Protein AF-A0A0V0XSE5-F1 (afdb_monomer)

InterPro domains:
  IPR000742 EGF-like domain [SM00181] (33-83)
  IPR000742 EGF-like domain [SM00181] (84-121)
  IPR000742 EGF-like domain [SM00181] (151-191)
  IPR000742 EGF-like domain [SM00181] (196-227)
  IPR000742 EGF-like domain [SM00181] (255-303)
  IPR000742 EGF-like domain [SM00181] (304-335)
  IPR006212 Furin-like repeat [SM00261] (26-75)
  IPR006212 Furin-like repeat [SM00261] (79-130)
  IPR006212 Furin-like repeat [SM00261] (138-183)
  IPR006212 Furin-like repeat [SM00261] (187-246)
  IPR006212 Furin-like repeat [SM00261] (250-295)
  IPR006212 Furin-like repeat [SM00261] (299-344)
  IPR006212 Furin-like repeat [cd00064] (144-191)
  IPR006212 Furin-like repeat [cd00064] (304-352)
  IPR009030 Growth factor receptor cysteine-rich domain superfamily [SSF57184] (23-153)
  IPR009030 Growth factor receptor cysteine-rich domain superfamily [SSF57184] (195-354)
  IPR043601 R-spondin, Fu-CRD domain [PF15913] (87-190)

Nearest PDB structures (foldseek):
  4c8v-assembly6_F  TM=4.897E-01  e=2.719E-05  Xenopus tropicalis
  4c8v-assembly3_C  TM=4.690E-01  e=4.011E-05  Xenopus tropicalis
  4bso-assembly1_A  TM=5.603E-01  e=4.140E-04  Homo sapiens
  8wvu-assembly1_B  TM=4.942E-01  e=1.523E-04  Homo sapiens
  4cdk-assembly4_F  TM=4.718E-01  e=1.065E-03  Homo sapiens

Organism: Trichinella pseudospiralis (NCBI:txid6337)

pLDDT: mean 71.11, std 20.76, range [23.09, 94.5]

Structure (mmCIF, N/CA/C/O backbone):
data_AF-A0A0V0XSE5-F1
#
_entry.id   AF-A0A0V0XSE5-F1
#
loop_
_atom_site.group_PDB
_atom_site.id
_atom_site.type_symbol
_atom_site.label_atom_id
_atom_site.label_alt_id
_atom_site.label_comp_id
_atom_site.label_asym_id
_atom_site.label_entity_id
_atom_site.label_seq_id
_atom_site.pdbx_PDB_ins_code
_atom_site.Cartn_x
_atom_site.Cartn_y
_atom_site.Cartn_z
_atom_site.occupancy
_atom_site.B_iso_or_equiv
_atom_site.auth_seq_id
_atom_site.auth_comp_id
_atom_site.auth_asym_id
_atom_site.auth_atom_id
_atom_site.pdbx_PDB_model_num
ATOM 1 N N . MET A 1 1 ? 40.663 -20.513 -85.689 1.00 29.52 1 MET A N 1
ATOM 2 C CA . MET A 1 1 ? 40.205 -19.469 -86.631 1.00 29.52 1 MET A CA 1
ATOM 3 C C . MET A 1 1 ? 39.890 -18.229 -85.805 1.00 29.52 1 MET A C 1
ATOM 5 O O . MET A 1 1 ? 39.192 -18.364 -84.809 1.00 29.52 1 MET A O 1
ATOM 9 N N . CYS A 1 2 ? 40.510 -17.092 -86.126 1.00 34.81 2 CYS A N 1
ATOM 10 C CA . CYS A 1 2 ? 40.341 -15.801 -85.442 1.00 34.81 2 CYS A CA 1
ATOM 11 C C . CYS A 1 2 ? 38.928 -15.217 -85.621 1.00 34.81 2 CYS A C 1
ATOM 13 O O . CYS A 1 2 ? 38.320 -15.501 -86.648 1.00 34.81 2 CYS A O 1
ATOM 15 N N . SER A 1 3 ? 38.471 -14.354 -84.697 1.00 31.50 3 SER A N 1
ATOM 16 C CA . SER A 1 3 ? 38.235 -12.903 -84.943 1.00 31.50 3 SER A CA 1
ATOM 17 C C . SER A 1 3 ? 37.685 -12.209 -83.670 1.00 31.50 3 SER A C 1
ATOM 19 O O . SER A 1 3 ? 36.706 -12.690 -83.113 1.00 31.50 3 SER A O 1
ATOM 21 N N . THR A 1 4 ? 38.436 -11.282 -83.044 1.00 39.38 4 THR A N 1
ATOM 22 C CA . THR A 1 4 ? 38.212 -9.801 -82.996 1.00 39.38 4 THR A CA 1
ATOM 23 C C . THR A 1 4 ? 36.905 -9.409 -82.277 1.00 39.38 4 THR A C 1
ATOM 25 O O . THR A 1 4 ? 35.835 -9.683 -82.795 1.00 39.38 4 THR A O 1
ATOM 28 N N . ASP A 1 5 ? 36.903 -8.869 -81.051 1.00 36.88 5 ASP A N 1
ATOM 29 C CA . ASP A 1 5 ? 37.313 -7.487 -80.750 1.00 36.88 5 ASP A CA 1
ATOM 30 C C . ASP A 1 5 ? 37.768 -7.247 -79.294 1.00 36.88 5 ASP A C 1
ATOM 32 O O . ASP A 1 5 ? 37.403 -7.942 -78.349 1.00 36.88 5 ASP A O 1
ATOM 36 N N . TRP A 1 6 ? 38.620 -6.235 -79.155 1.00 35.34 6 TRP A N 1
ATOM 37 C CA . TRP A 1 6 ? 39.528 -5.932 -78.053 1.00 35.34 6 TRP A CA 1
ATOM 38 C C . TRP A 1 6 ? 38.896 -5.094 -76.932 1.00 35.34 6 TRP A C 1
ATOM 40 O O . TRP A 1 6 ? 38.394 -4.018 -77.231 1.00 35.34 6 TRP A O 1
ATOM 50 N N . ILE A 1 7 ? 39.099 -5.467 -75.655 1.00 34.78 7 ILE A N 1
ATOM 51 C CA . ILE A 1 7 ? 39.544 -4.532 -74.595 1.00 34.78 7 ILE A CA 1
ATOM 52 C C . ILE A 1 7 ? 40.553 -5.263 -73.693 1.00 34.78 7 ILE A C 1
ATOM 54 O O . ILE A 1 7 ? 40.306 -6.357 -73.192 1.00 34.78 7 ILE A O 1
ATOM 58 N N . CYS A 1 8 ? 41.723 -4.647 -73.548 1.00 33.91 8 CYS A N 1
ATOM 59 C CA . CYS A 1 8 ? 42.940 -5.176 -72.949 1.00 33.91 8 CYS A CA 1
ATOM 60 C C . CYS A 1 8 ? 42.807 -5.615 -71.481 1.00 33.91 8 CYS A C 1
ATOM 62 O O . CYS A 1 8 ? 42.326 -4.873 -70.626 1.00 33.91 8 CYS A O 1
ATOM 64 N N . VAL A 1 9 ? 43.384 -6.781 -71.180 1.00 33.94 9 VAL A N 1
ATOM 65 C CA . VAL A 1 9 ? 43.770 -7.203 -69.830 1.00 33.94 9 VAL A CA 1
ATOM 66 C C . VAL A 1 9 ? 44.981 -6.374 -69.399 1.00 33.94 9 VAL A C 1
ATOM 68 O O . VAL A 1 9 ? 46.093 -6.595 -69.876 1.00 33.94 9 VAL A O 1
ATOM 71 N N . ALA A 1 10 ? 44.784 -5.429 -68.480 1.00 34.72 10 ALA A N 1
ATOM 72 C CA . ALA A 1 10 ? 45.885 -4.902 -67.686 1.00 34.72 10 ALA A CA 1
ATOM 73 C C . ALA A 1 10 ? 46.157 -5.887 -66.542 1.00 34.72 10 ALA A C 1
ATOM 75 O O . ALA A 1 10 ? 45.420 -5.946 -65.558 1.00 34.72 10 ALA A O 1
ATOM 76 N N . VAL A 1 11 ? 47.224 -6.675 -66.692 1.00 43.94 11 VAL A N 1
ATOM 77 C CA . VAL A 1 11 ? 47.851 -7.432 -65.603 1.00 43.94 11 VAL A CA 1
ATOM 78 C C . VAL A 1 11 ? 48.453 -6.413 -64.629 1.00 43.94 11 VAL A C 1
ATOM 80 O O . VAL A 1 11 ? 49.605 -6.007 -64.749 1.00 43.94 11 VAL A O 1
ATOM 83 N N . GLY A 1 12 ? 47.624 -5.937 -63.702 1.00 34.81 12 GLY A N 1
ATOM 84 C CA . GLY A 1 12 ? 48.010 -5.075 -62.594 1.00 34.81 12 GLY A CA 1
ATOM 85 C C . GLY A 1 12 ? 48.327 -5.921 -61.370 1.00 34.81 12 GLY A C 1
ATOM 86 O O . GLY A 1 12 ? 47.458 -6.595 -60.830 1.00 34.81 12 GLY A O 1
ATOM 87 N N . GLN A 1 13 ? 49.594 -5.903 -60.978 1.00 31.00 13 GLN A N 1
ATOM 88 C CA . GLN A 1 13 ? 50.188 -6.591 -59.837 1.00 31.00 13 GLN A CA 1
ATOM 89 C C . GLN A 1 13 ? 49.296 -6.616 -58.584 1.00 31.00 13 GLN A C 1
ATOM 91 O O . GLN A 1 13 ? 48.779 -5.585 -58.155 1.00 31.00 13 GLN A O 1
ATOM 96 N N . ILE A 1 14 ? 49.235 -7.780 -57.927 1.00 42.22 14 ILE A N 1
ATOM 97 C CA . ILE A 1 14 ? 48.841 -7.901 -56.518 1.00 42.22 14 ILE A CA 1
ATOM 98 C C . ILE A 1 14 ? 49.920 -7.185 -55.695 1.00 42.22 14 ILE A C 1
ATOM 100 O O . ILE A 1 14 ? 50.871 -7.787 -55.198 1.00 42.22 14 ILE A O 1
ATOM 104 N N . GLN A 1 15 ? 49.805 -5.865 -55.590 1.00 34.44 15 GLN A N 1
ATOM 105 C CA . GLN A 1 15 ? 50.532 -5.098 -54.598 1.00 34.44 15 GLN A CA 1
ATOM 106 C C . GLN A 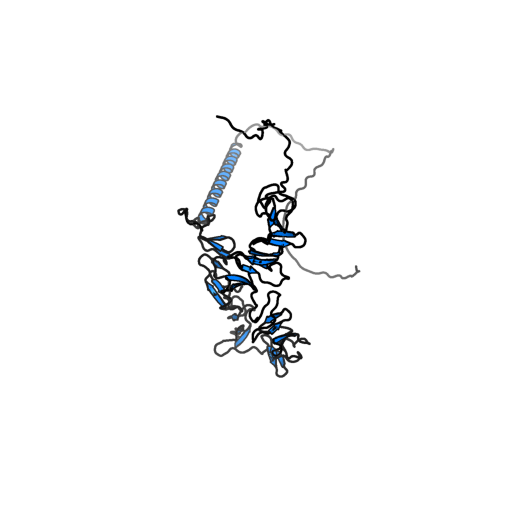1 15 ? 49.893 -5.425 -53.249 1.00 34.44 15 GLN A C 1
ATOM 108 O O . GLN A 1 15 ? 48.825 -4.922 -52.902 1.00 34.44 15 GLN A O 1
ATOM 113 N N . LYS A 1 16 ? 50.565 -6.288 -52.477 1.00 44.09 16 LYS A N 1
ATOM 114 C CA . LYS A 1 16 ? 50.456 -6.307 -51.016 1.00 44.09 16 LYS A CA 1
ATOM 115 C C . LYS A 1 16 ? 50.874 -4.927 -50.506 1.00 44.09 16 LYS A C 1
ATOM 117 O O . LYS A 1 16 ? 52.005 -4.730 -50.078 1.00 44.09 16 LYS A O 1
ATOM 122 N N . THR A 1 17 ? 49.968 -3.959 -50.546 1.00 33.06 17 THR A N 1
ATOM 123 C CA . THR A 1 17 ? 50.097 -2.776 -49.710 1.00 33.06 17 THR A CA 1
ATOM 124 C C . THR A 1 17 ? 49.552 -3.149 -48.344 1.00 33.06 17 THR A C 1
ATOM 126 O O . THR A 1 17 ? 48.351 -3.073 -48.095 1.00 33.06 17 THR A O 1
ATOM 129 N N . THR A 1 18 ? 50.446 -3.545 -47.441 1.00 45.34 18 THR A N 1
ATOM 130 C CA . THR A 1 18 ? 50.276 -3.288 -46.008 1.00 45.34 18 THR A CA 1
ATOM 131 C C . THR A 1 18 ? 50.223 -1.772 -45.823 1.00 45.34 18 THR A C 1
ATOM 133 O O . THR A 1 18 ? 51.219 -1.121 -45.524 1.00 45.34 18 THR A O 1
ATOM 136 N N . LYS A 1 19 ? 49.057 -1.197 -46.112 1.00 40.62 19 LYS A N 1
ATOM 137 C CA . LYS A 1 19 ? 48.684 0.175 -45.792 1.00 40.62 19 LYS A CA 1
ATOM 138 C C . LYS A 1 19 ? 47.730 0.041 -44.616 1.00 40.62 19 LYS A C 1
ATOM 140 O O . LYS A 1 19 ? 46.772 -0.719 -44.722 1.00 40.62 19 LYS A O 1
ATOM 145 N N . ASN A 1 20 ? 48.010 0.714 -43.503 1.00 43.41 20 ASN A N 1
ATOM 146 C CA . ASN A 1 20 ? 47.076 0.801 -42.382 1.00 43.41 20 ASN A CA 1
ATOM 147 C C . ASN A 1 20 ? 45.699 1.204 -42.932 1.00 43.41 20 ASN A C 1
ATOM 149 O O . ASN A 1 20 ? 45.529 2.331 -43.398 1.00 43.41 20 ASN A O 1
ATOM 153 N N . PHE A 1 21 ? 44.758 0.257 -42.951 1.00 42.53 21 PHE A N 1
ATOM 154 C CA . PHE A 1 21 ? 43.377 0.487 -43.354 1.00 42.53 21 PHE A CA 1
ATOM 155 C C . PHE A 1 21 ? 42.722 1.307 -42.242 1.00 42.53 21 PHE A C 1
ATOM 157 O O . PHE A 1 21 ? 42.177 0.763 -41.289 1.00 42.53 21 PHE A O 1
ATOM 164 N N . GLY A 1 22 ? 42.838 2.630 -42.338 1.00 49.12 22 GLY A N 1
ATOM 165 C CA . GLY A 1 22 ? 41.864 3.514 -41.717 1.00 49.12 22 GLY A CA 1
ATOM 166 C C . GLY A 1 22 ? 40.514 3.284 -42.395 1.00 49.12 22 GLY A C 1
ATOM 167 O O . GLY A 1 22 ? 40.451 3.248 -43.624 1.00 49.12 22 GLY A O 1
ATOM 168 N N . ASP A 1 23 ? 39.482 3.069 -41.585 1.00 64.88 23 ASP A N 1
ATOM 169 C CA . ASP A 1 23 ? 38.075 2.833 -41.930 1.00 64.88 23 ASP A CA 1
ATOM 170 C C . ASP A 1 23 ? 37.631 3.423 -43.284 1.00 64.88 23 ASP A C 1
ATOM 172 O O . ASP A 1 23 ? 37.354 4.618 -43.406 1.00 64.88 23 ASP A O 1
ATOM 176 N N . VAL A 1 24 ? 37.520 2.584 -44.318 1.00 81.38 24 VAL A N 1
ATOM 177 C CA . VAL A 1 24 ? 36.996 3.011 -45.625 1.00 81.38 24 VAL A CA 1
ATOM 178 C C . VAL A 1 24 ? 35.482 3.210 -45.520 1.00 81.38 24 VAL A C 1
ATOM 180 O O . VAL A 1 24 ? 34.753 2.285 -45.168 1.00 81.38 24 VAL A O 1
ATOM 183 N N . ILE A 1 25 ? 35.004 4.412 -45.852 1.00 86.06 25 ILE A N 1
ATOM 184 C CA . ILE A 1 25 ? 33.573 4.744 -45.897 1.00 86.06 25 ILE A CA 1
ATOM 185 C C . ILE A 1 25 ? 33.035 4.484 -47.309 1.00 86.06 25 ILE A C 1
ATOM 187 O O . ILE A 1 25 ? 33.475 5.103 -48.280 1.00 86.06 25 ILE A O 1
ATOM 191 N N . LEU A 1 26 ? 32.053 3.593 -47.412 1.00 86.69 26 LEU A N 1
ATOM 192 C CA . LEU A 1 26 ? 31.303 3.292 -48.629 1.00 86.69 26 LEU A CA 1
ATOM 193 C C . LEU A 1 26 ? 30.172 4.314 -48.804 1.00 86.69 26 LEU A C 1
ATOM 195 O O . LEU A 1 26 ? 29.504 4.678 -47.837 1.00 86.69 26 LEU A O 1
ATOM 199 N N . LYS A 1 27 ? 29.939 4.768 -50.041 1.00 83.62 27 LYS A N 1
ATOM 200 C CA . LYS A 1 27 ? 28.843 5.699 -50.382 1.00 83.62 27 LYS A CA 1
ATOM 201 C C . LYS A 1 27 ? 27.648 5.029 -51.069 1.00 83.62 27 LYS A C 1
ATOM 203 O O . LYS A 1 27 ? 26.575 5.617 -51.111 1.00 83.62 27 LYS A O 1
ATOM 208 N N . GLU A 1 28 ? 27.822 3.815 -51.582 1.00 80.88 28 GLU A N 1
ATOM 209 C CA . GLU A 1 28 ? 26.801 3.045 -52.301 1.00 80.88 28 GLU A CA 1
ATOM 210 C C . GLU A 1 28 ? 26.541 1.707 -51.596 1.00 80.88 28 GLU A C 1
ATOM 212 O O . GLU A 1 28 ? 27.380 1.231 -50.830 1.00 80.88 28 GLU A O 1
ATOM 217 N N . ASN A 1 29 ? 25.382 1.092 -51.858 1.00 88.75 29 ASN A N 1
ATOM 218 C CA . ASN A 1 29 ? 24.949 -0.176 -51.249 1.00 88.75 29 ASN A CA 1
ATOM 219 C C . ASN A 1 29 ? 24.861 -0.149 -49.710 1.00 88.75 29 ASN A C 1
ATOM 221 O O . ASN A 1 29 ? 25.020 -1.178 -49.051 1.00 88.75 29 ASN A O 1
ATOM 225 N N . CYS A 1 30 ? 24.594 1.019 -49.126 1.00 91.50 30 CYS A N 1
ATOM 226 C CA . CYS A 1 30 ? 24.337 1.166 -47.696 1.00 91.50 30 CYS A CA 1
ATOM 227 C C . CYS A 1 30 ? 22.889 0.816 -47.335 1.00 91.50 30 CYS A C 1
ATOM 229 O O . CYS A 1 30 ? 21.996 0.846 -48.182 1.00 91.50 30 CYS A O 1
ATOM 231 N N . HIS A 1 31 ? 22.650 0.503 -46.060 1.00 93.44 31 HIS A N 1
ATOM 232 C CA . HIS A 1 31 ? 21.293 0.307 -45.555 1.00 93.44 31 HIS A CA 1
ATOM 233 C C . HIS A 1 31 ? 20.460 1.599 -45.727 1.00 93.44 31 HIS A C 1
ATOM 235 O O . HIS A 1 31 ? 21.013 2.684 -45.535 1.00 93.44 31 HIS A O 1
ATOM 241 N N . PRO A 1 32 ? 19.144 1.531 -46.021 1.00 93.25 32 PRO A N 1
ATOM 242 C CA . PRO A 1 32 ? 18.301 2.718 -46.261 1.00 93.25 32 PRO A CA 1
ATOM 243 C C . PRO A 1 32 ? 18.227 3.726 -45.102 1.00 93.25 32 PRO A C 1
ATOM 245 O O . PRO A 1 32 ? 17.870 4.889 -45.300 1.00 93.25 32 PRO A O 1
ATOM 248 N N . GLU A 1 33 ? 18.552 3.265 -43.894 1.00 94.00 33 GLU A N 1
ATOM 249 C CA . GLU A 1 33 ? 18.616 4.079 -42.674 1.00 94.00 33 GLU A CA 1
ATOM 250 C C . GLU A 1 33 ? 19.981 4.754 -42.452 1.00 94.00 33 GLU A C 1
ATOM 252 O O . GLU A 1 33 ? 20.121 5.510 -41.493 1.00 94.00 33 GLU A O 1
ATOM 257 N N . CYS A 1 34 ? 20.982 4.500 -43.301 1.00 93.44 34 CYS A N 1
ATOM 258 C CA . CYS A 1 34 ? 22.274 5.182 -43.247 1.00 93.44 34 CYS A CA 1
ATOM 259 C C . CYS A 1 34 ? 22.252 6.480 -44.068 1.00 93.44 34 CYS A C 1
ATOM 261 O O . CYS A 1 34 ? 21.733 6.523 -45.183 1.00 93.44 34 CYS A O 1
ATOM 263 N N . GLU A 1 35 ? 22.914 7.512 -43.558 1.00 93.19 35 GLU A N 1
ATOM 264 C CA . GLU A 1 35 ? 23.166 8.782 -44.233 1.00 93.19 35 GLU A CA 1
ATOM 265 C C . GLU A 1 35 ? 24.677 9.067 -44.260 1.00 93.19 35 GLU A C 1
ATOM 267 O O . GLU A 1 35 ? 25.412 8.694 -43.344 1.00 93.19 35 GLU A O 1
ATOM 272 N N . ASN A 1 36 ? 25.154 9.720 -45.326 1.00 89.50 36 ASN A N 1
ATOM 273 C CA . ASN A 1 36 ? 26.565 10.081 -45.539 1.00 89.50 36 ASN A CA 1
ATOM 274 C C . ASN A 1 36 ? 27.554 8.899 -45.612 1.00 89.50 36 ASN A C 1
ATOM 276 O O . ASN A 1 36 ? 28.767 9.099 -45.547 1.00 89.50 36 ASN A O 1
ATOM 280 N N . GLY A 1 37 ? 27.039 7.686 -45.825 1.00 89.19 37 GLY A N 1
ATOM 281 C CA . GLY A 1 37 ? 27.819 6.477 -46.069 1.00 89.19 37 GLY A CA 1
ATOM 282 C C . GLY A 1 37 ? 27.727 5.438 -44.952 1.00 89.19 37 GLY A C 1
ATOM 283 O O . GLY A 1 37 ? 27.059 5.621 -43.933 1.00 89.19 37 GLY A O 1
ATOM 284 N N . CYS A 1 38 ? 28.400 4.314 -45.164 1.00 91.50 38 CYS A N 1
ATOM 285 C CA . CYS A 1 38 ? 28.438 3.171 -44.257 1.00 91.50 38 CYS A CA 1
ATOM 286 C C . CYS A 1 38 ? 29.805 2.482 -44.321 1.00 91.50 38 CYS A C 1
ATOM 288 O O . CYS A 1 38 ? 30.516 2.586 -45.317 1.00 91.50 38 CYS A O 1
ATOM 290 N N . ARG A 1 39 ? 30.186 1.761 -43.266 1.00 89.31 39 ARG A N 1
ATOM 291 C CA . ARG A 1 39 ? 31.386 0.904 -43.271 1.00 89.31 39 ARG A CA 1
ATOM 292 C C . ARG A 1 39 ? 31.064 -0.540 -43.663 1.00 89.31 39 ARG A C 1
ATOM 294 O O . ARG A 1 39 ? 31.953 -1.269 -44.089 1.00 89.31 39 ARG A O 1
ATOM 301 N N . MET A 1 40 ? 29.793 -0.942 -43.570 1.00 85.69 40 MET A N 1
ATOM 302 C CA . MET A 1 40 ? 29.300 -2.248 -44.015 1.00 85.69 40 MET A CA 1
ATOM 303 C C . MET A 1 40 ? 28.136 -2.098 -44.996 1.00 85.69 40 MET A C 1
ATOM 305 O O . MET A 1 40 ? 27.190 -1.350 -44.746 1.00 85.69 40 MET A O 1
ATOM 309 N N . VAL A 1 41 ? 28.183 -2.854 -46.094 1.00 87.94 41 VAL A N 1
ATOM 310 C CA . VAL A 1 41 ? 27.103 -2.895 -47.090 1.00 87.94 41 VAL A CA 1
ATOM 311 C C . VAL A 1 41 ? 25.820 -3.471 -46.489 1.00 87.94 41 VAL A C 1
ATOM 313 O O . VAL A 1 41 ? 25.857 -4.455 -45.753 1.00 87.94 41 VAL A O 1
ATOM 316 N N . ASN A 1 42 ? 24.685 -2.847 -46.808 1.00 87.19 42 ASN A N 1
ATOM 317 C CA . ASN A 1 42 ? 23.330 -3.245 -46.414 1.00 87.19 42 ASN A CA 1
ATOM 318 C C . ASN A 1 42 ? 23.137 -3.573 -44.913 1.00 87.19 42 ASN A C 1
ATOM 320 O O . ASN A 1 42 ? 22.254 -4.346 -44.545 1.00 87.19 42 ASN A O 1
ATOM 324 N N . SER A 1 43 ? 23.958 -2.992 -44.036 1.00 89.62 43 SER A N 1
ATOM 325 C CA . SER A 1 43 ? 23.890 -3.175 -42.585 1.00 89.62 43 SER A CA 1
ATOM 326 C C . SER A 1 43 ? 23.520 -1.861 -41.911 1.00 89.62 43 SER A C 1
ATOM 328 O O . SER A 1 43 ? 24.118 -0.826 -42.203 1.00 89.62 43 SER A O 1
ATOM 330 N N . SER A 1 44 ? 22.554 -1.889 -40.993 1.00 91.25 44 SER A N 1
ATOM 331 C CA . SER A 1 44 ? 22.178 -0.712 -40.199 1.00 91.25 44 SER A CA 1
ATOM 332 C C . SER A 1 44 ? 23.060 -0.496 -38.964 1.00 91.25 44 SER A C 1
ATOM 334 O O . SER A 1 44 ? 22.841 0.460 -38.226 1.00 91.25 44 SER A O 1
ATOM 336 N N . LEU A 1 45 ? 24.037 -1.376 -38.723 1.00 89.88 45 LEU A N 1
ATOM 337 C CA . LEU A 1 45 ? 24.911 -1.364 -37.541 1.00 89.88 45 LEU A CA 1
ATOM 338 C C . LEU A 1 45 ? 26.130 -0.445 -37.695 1.00 89.88 45 LEU A C 1
ATOM 340 O O . LEU A 1 45 ? 26.658 0.035 -36.701 1.00 89.88 45 LEU A O 1
ATOM 344 N N . ASP A 1 46 ? 26.557 -0.183 -38.932 1.00 88.25 46 ASP A N 1
ATOM 345 C CA . ASP A 1 46 ? 27.807 0.525 -39.232 1.00 88.25 46 ASP A CA 1
ATOM 346 C C . ASP A 1 46 ? 27.580 1.684 -40.211 1.00 88.25 46 ASP A C 1
ATOM 348 O O . ASP A 1 46 ? 28.270 1.830 -41.225 1.00 88.25 46 ASP A O 1
ATOM 352 N N . CYS A 1 47 ? 26.575 2.507 -39.924 1.00 90.31 47 CYS A N 1
ATOM 353 C CA . CYS A 1 47 ? 26.330 3.750 -40.652 1.00 90.31 47 CYS A CA 1
ATOM 354 C C . CYS A 1 47 ? 27.256 4.873 -40.155 1.00 90.31 47 CYS A C 1
ATOM 356 O O . CYS A 1 47 ? 27.624 4.911 -38.981 1.00 90.31 47 CYS A O 1
ATOM 358 N N . VAL A 1 48 ? 27.597 5.820 -41.035 1.00 90.12 48 VAL A N 1
ATOM 359 C CA . VAL A 1 48 ? 28.293 7.058 -40.634 1.00 90.12 48 VAL A CA 1
ATOM 360 C C . VAL A 1 48 ? 27.352 7.966 -39.847 1.00 90.12 48 VAL A C 1
ATOM 362 O O . VAL A 1 48 ? 27.727 8.460 -38.787 1.00 90.12 48 VAL A O 1
ATOM 365 N N . ASN A 1 49 ? 26.132 8.166 -40.354 1.00 90.75 49 ASN A N 1
ATOM 366 C CA . ASN A 1 49 ? 25.052 8.832 -39.637 1.00 90.75 49 ASN A CA 1
ATOM 367 C C . ASN A 1 49 ? 23.740 8.054 -39.801 1.00 90.75 49 ASN A C 1
ATOM 369 O O . ASN A 1 49 ? 23.522 7.426 -40.838 1.00 90.75 49 ASN A O 1
ATOM 373 N N . CYS A 1 50 ? 22.855 8.098 -38.805 1.00 93.06 50 CYS A N 1
ATOM 374 C CA . CYS A 1 50 ? 21.502 7.571 -38.959 1.00 93.06 50 CYS A CA 1
ATOM 375 C C . CYS 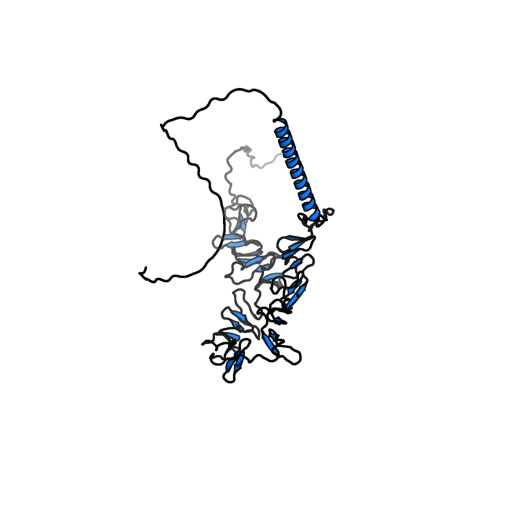A 1 50 ? 20.588 8.613 -39.595 1.00 93.06 50 CYS A C 1
ATOM 377 O O . CYS A 1 50 ? 20.524 9.754 -39.143 1.00 93.06 50 CYS A O 1
ATOM 379 N N . ARG A 1 51 ? 19.816 8.180 -40.593 1.00 93.12 51 ARG A N 1
ATOM 380 C CA . ARG A 1 51 ? 18.797 9.001 -41.250 1.00 93.12 51 ARG A CA 1
ATOM 381 C C . ARG A 1 51 ? 17.692 9.435 -40.285 1.00 93.12 51 ARG A C 1
ATOM 383 O O . ARG A 1 51 ? 17.250 10.580 -40.335 1.00 93.12 51 ARG A O 1
ATOM 390 N N . HIS A 1 52 ? 17.238 8.520 -39.428 1.00 93.69 52 HIS A N 1
ATOM 391 C CA . HIS A 1 52 ? 16.168 8.778 -38.461 1.00 93.69 52 HIS A CA 1
ATOM 392 C C . HIS A 1 52 ? 16.685 8.741 -37.022 1.00 93.69 52 HIS A C 1
ATOM 394 O O . HIS A 1 52 ? 16.929 9.801 -36.442 1.00 93.69 52 HIS A O 1
ATOM 400 N N . TYR A 1 53 ? 16.852 7.543 -36.448 1.00 94.25 53 TYR A N 1
ATOM 401 C CA . TYR A 1 53 ? 17.172 7.390 -35.029 1.00 94.25 53 TYR A CA 1
ATOM 402 C C . TYR A 1 53 ? 18.313 6.409 -34.783 1.00 94.25 53 TYR A C 1
ATOM 404 O O . TYR A 1 53 ? 18.424 5.377 -35.447 1.00 94.25 53 TYR A O 1
ATOM 412 N N . TYR A 1 54 ? 19.119 6.720 -33.769 1.00 92.62 54 TYR A N 1
ATOM 413 C CA . TYR A 1 54 ? 20.131 5.825 -33.215 1.00 92.62 54 TYR A CA 1
ATOM 414 C C . TYR A 1 54 ? 19.525 4.956 -32.115 1.00 92.62 54 TYR A C 1
ATOM 416 O O . TYR A 1 54 ? 18.956 5.483 -31.166 1.00 92.62 54 TYR A O 1
ATOM 424 N N . GLN A 1 55 ? 19.677 3.638 -32.182 1.00 93.06 55 GLN A N 1
ATOM 425 C CA . GLN A 1 55 ? 19.235 2.727 -31.125 1.00 93.06 55 GLN A CA 1
ATOM 426 C C . GLN A 1 55 ? 20.409 1.925 -30.572 1.00 93.06 55 GLN A C 1
ATOM 428 O O . GLN A 1 55 ? 21.091 1.222 -31.315 1.00 93.06 55 GLN A O 1
ATOM 433 N N . GLU A 1 56 ? 20.618 1.985 -29.261 1.00 85.19 56 GLU A N 1
ATOM 434 C CA . GLU A 1 56 ? 21.676 1.221 -28.596 1.00 85.19 56 GLU A CA 1
ATOM 435 C C . GLU A 1 56 ? 21.365 -0.275 -28.559 1.00 85.19 56 GLU A C 1
ATOM 437 O O . GLU A 1 56 ? 20.235 -0.706 -28.305 1.00 85.19 56 GLU A O 1
ATOM 442 N N . LEU A 1 57 ? 22.385 -1.095 -28.795 1.00 84.44 57 LEU A N 1
ATOM 443 C CA . LEU A 1 57 ? 22.247 -2.543 -28.743 1.00 84.44 57 LEU A CA 1
ATOM 444 C C . LEU A 1 57 ? 22.303 -3.029 -27.292 1.00 84.44 57 LEU A C 1
ATOM 446 O O . LEU A 1 57 ? 23.210 -2.707 -26.535 1.00 84.44 57 LEU A O 1
ATOM 450 N N . ARG A 1 58 ? 21.349 -3.883 -26.915 1.00 76.38 58 ARG A N 1
ATOM 451 C CA . ARG A 1 58 ? 21.149 -4.331 -25.527 1.00 76.38 58 ARG A CA 1
ATOM 452 C C . ARG A 1 58 ? 22.318 -5.137 -24.930 1.00 76.38 58 ARG A C 1
ATOM 454 O O . ARG A 1 58 ? 22.471 -5.154 -23.718 1.00 76.38 58 ARG A O 1
ATOM 461 N N . ASN A 1 59 ? 23.109 -5.818 -25.771 1.00 72.38 59 ASN A N 1
ATOM 462 C CA . ASN A 1 59 ? 24.105 -6.824 -25.351 1.00 72.38 59 ASN A CA 1
ATOM 463 C C . ASN A 1 59 ? 25.501 -6.664 -25.991 1.00 72.38 59 ASN A C 1
ATOM 465 O O . ASN A 1 59 ? 26.380 -7.489 -25.754 1.00 72.38 59 ASN A O 1
ATOM 469 N N . ARG A 1 60 ? 25.718 -5.659 -26.843 1.00 65.12 60 ARG A N 1
ATOM 470 C CA . ARG A 1 60 ? 27.014 -5.384 -27.485 1.00 65.12 60 ARG A CA 1
ATOM 471 C C . ARG A 1 60 ? 27.197 -3.877 -27.493 1.00 65.12 60 ARG A C 1
ATOM 473 O O . ARG A 1 60 ? 26.264 -3.184 -27.877 1.00 65.12 60 ARG A O 1
ATOM 480 N N . GLY A 1 61 ? 28.355 -3.371 -27.075 1.00 70.44 61 GLY A N 1
ATOM 481 C CA . GLY A 1 61 ? 28.657 -1.950 -27.256 1.00 70.44 61 GLY A CA 1
ATOM 482 C C . GLY A 1 61 ? 28.464 -1.577 -28.729 1.00 70.44 61 GLY A C 1
ATOM 483 O O . GLY A 1 61 ? 28.982 -2.272 -29.602 1.00 70.44 61 GLY A O 1
ATOM 484 N N . GLY A 1 62 ? 27.652 -0.556 -29.002 1.00 81.56 62 GLY A N 1
ATOM 485 C CA . GLY A 1 62 ? 27.300 -0.146 -30.360 1.00 81.56 62 GLY A CA 1
ATOM 486 C C . GLY A 1 62 ? 25.866 0.367 -30.482 1.00 81.56 62 GLY A C 1
ATOM 487 O O . GLY A 1 62 ? 25.060 0.279 -29.553 1.00 81.56 62 GLY A O 1
ATOM 488 N N . SER A 1 63 ? 25.546 0.898 -31.657 1.00 87.31 63 SER A N 1
ATOM 489 C CA . SER A 1 63 ? 24.211 1.382 -32.000 1.00 87.31 63 SER A CA 1
ATOM 490 C C . SER A 1 63 ? 23.827 0.915 -33.400 1.00 87.31 63 SER A C 1
ATOM 492 O O . SER A 1 63 ? 24.684 0.520 -34.183 1.00 87.31 63 SER A O 1
ATOM 494 N N . LYS A 1 64 ? 22.533 0.917 -33.700 1.00 92.38 64 LYS A N 1
ATOM 495 C CA . LYS A 1 64 ? 22.003 0.674 -35.040 1.00 92.38 64 LYS A CA 1
ATOM 496 C C . LYS A 1 64 ? 21.058 1.787 -35.449 1.00 92.38 64 LYS A C 1
ATOM 498 O O . LYS A 1 64 ? 20.391 2.378 -34.599 1.00 92.38 64 LYS A O 1
ATOM 503 N N . CYS A 1 65 ? 20.954 2.018 -36.748 1.00 94.25 65 CYS A N 1
ATOM 504 C CA . CYS A 1 65 ? 20.000 2.964 -37.301 1.00 94.25 65 CYS A CA 1
ATOM 505 C C . CYS A 1 65 ? 18.637 2.312 -37.512 1.00 94.25 65 CYS A C 1
ATOM 507 O O . CYS A 1 65 ? 18.530 1.251 -38.133 1.00 94.25 65 CYS A O 1
ATOM 509 N N . VAL A 1 66 ? 17.593 2.959 -36.998 1.00 94.50 66 VAL A N 1
ATOM 510 C CA . VAL A 1 66 ? 16.207 2.495 -37.098 1.00 94.50 66 VAL A CA 1
ATOM 511 C C . VAL A 1 66 ? 15.283 3.635 -37.511 1.00 94.50 66 VAL A C 1
ATOM 513 O O . VAL A 1 66 ? 15.464 4.779 -37.094 1.00 94.50 66 VAL A O 1
ATOM 516 N N . SER A 1 67 ? 14.248 3.301 -38.281 1.00 93.31 67 SER A N 1
ATOM 517 C CA . SER A 1 67 ? 13.179 4.235 -38.655 1.00 93.31 67 SER A CA 1
ATOM 518 C C . SER A 1 67 ? 12.159 4.450 -37.535 1.00 93.31 67 SER A C 1
ATOM 520 O O . SER A 1 67 ? 11.493 5.480 -37.491 1.00 93.31 67 SER A O 1
ATOM 522 N N . LYS A 1 68 ? 12.037 3.492 -36.608 1.00 92.75 68 LYS A N 1
ATOM 523 C CA . LYS A 1 68 ? 11.208 3.568 -35.399 1.00 92.75 68 LYS A CA 1
ATOM 524 C C . LYS A 1 68 ? 11.862 2.753 -34.285 1.00 92.75 68 LYS A C 1
ATOM 526 O O . LYS A 1 68 ? 12.424 1.696 -34.560 1.00 92.75 68 LYS A O 1
ATOM 531 N N . CYS A 1 69 ? 11.758 3.227 -33.045 1.00 92.31 69 CYS A N 1
ATOM 532 C CA . CYS A 1 69 ? 12.267 2.496 -31.890 1.00 92.31 69 CYS A CA 1
ATOM 533 C C . CYS A 1 69 ? 11.600 1.124 -31.760 1.00 92.31 69 CYS A C 1
ATOM 535 O O . CYS A 1 69 ? 10.378 0.990 -31.881 1.00 92.31 69 CYS A O 1
ATOM 537 N N . GLU A 1 70 ? 12.420 0.108 -31.520 1.00 91.12 70 GLU A N 1
ATOM 538 C CA . GLU A 1 70 ? 11.950 -1.255 -31.302 1.00 91.12 70 GLU A CA 1
ATOM 539 C C . GLU A 1 70 ? 11.301 -1.421 -29.917 1.00 91.12 70 GLU A C 1
ATOM 541 O O . GLU A 1 70 ? 11.556 -0.621 -29.012 1.00 91.12 70 GLU A O 1
ATOM 546 N N . PRO A 1 71 ? 10.474 -2.468 -29.711 1.00 89.06 71 PRO A N 1
ATOM 547 C CA . PRO A 1 71 ? 9.901 -2.766 -28.401 1.00 89.06 71 PRO A CA 1
ATOM 548 C C . PRO A 1 71 ? 10.966 -2.832 -27.300 1.00 89.06 71 PRO A C 1
ATOM 550 O O . PRO A 1 71 ? 12.039 -3.412 -27.484 1.00 89.06 71 PRO A O 1
ATOM 553 N N . GLY A 1 72 ? 10.658 -2.248 -26.144 1.00 88.62 72 GLY A N 1
ATOM 554 C CA . GLY A 1 72 ? 11.612 -2.069 -25.051 1.00 88.62 72 GLY A CA 1
ATOM 555 C C . GLY A 1 72 ? 12.496 -0.824 -25.165 1.00 88.62 72 GLY A C 1
ATOM 556 O O . GLY A 1 72 ? 13.408 -0.691 -24.352 1.00 88.62 72 GLY A O 1
ATOM 557 N N . TYR A 1 73 ? 12.232 0.082 -26.114 1.00 92.12 73 TYR A N 1
ATOM 558 C CA . TYR A 1 73 ? 12.894 1.384 -26.218 1.00 92.12 73 TYR A CA 1
ATOM 559 C C . TYR A 1 73 ? 11.881 2.535 -26.342 1.00 92.12 73 TYR A C 1
ATOM 561 O O . TYR A 1 73 ? 10.869 2.396 -27.029 1.00 92.12 73 TYR A O 1
ATOM 569 N N . TYR A 1 74 ? 12.179 3.686 -25.731 1.00 92.88 74 TYR A N 1
ATOM 570 C CA . TYR A 1 74 ? 11.435 4.938 -25.909 1.00 92.88 74 TYR A CA 1
ATOM 571 C C . TYR A 1 74 ? 12.226 5.936 -26.753 1.00 92.88 74 TYR A C 1
ATOM 573 O O . TYR A 1 74 ? 13.459 5.949 -26.742 1.00 92.88 74 TYR A O 1
ATOM 581 N N . LEU A 1 75 ? 11.508 6.780 -27.494 1.00 92.12 75 LEU A N 1
ATOM 582 C CA . LEU A 1 75 ? 12.112 7.811 -28.327 1.00 92.12 75 LEU A CA 1
ATOM 583 C C . LEU A 1 75 ? 12.464 9.038 -27.484 1.00 92.12 75 LEU A C 1
ATOM 585 O O . LEU A 1 75 ? 11.587 9.700 -26.936 1.00 92.12 75 LEU A O 1
ATOM 589 N N . ASP A 1 76 ? 13.742 9.385 -27.460 1.00 90.50 76 ASP A N 1
ATOM 590 C CA . ASP A 1 76 ? 14.221 10.688 -27.026 1.00 90.50 76 ASP A CA 1
ATOM 591 C C . ASP A 1 76 ? 14.300 11.609 -28.246 1.00 90.50 76 ASP A C 1
ATOM 593 O O . ASP A 1 76 ? 15.208 11.517 -29.080 1.00 90.50 76 ASP A O 1
ATOM 597 N N . THR A 1 77 ? 13.301 12.481 -28.371 1.00 85.12 77 THR A N 1
ATOM 598 C CA . THR A 1 77 ? 13.178 13.425 -29.487 1.00 85.12 77 THR A CA 1
ATOM 599 C C . THR A 1 77 ? 14.297 14.457 -29.506 1.00 85.12 77 THR A C 1
ATOM 601 O O . THR A 1 77 ? 14.661 14.922 -30.585 1.00 85.12 77 THR A O 1
ATOM 604 N N . ASN A 1 78 ? 14.858 14.795 -28.342 1.00 86.19 78 ASN A N 1
ATOM 605 C CA . ASN A 1 78 ? 15.906 15.805 -28.226 1.00 86.19 78 ASN A CA 1
ATOM 606 C C . ASN A 1 78 ? 17.235 15.264 -28.754 1.00 86.19 78 ASN A C 1
ATOM 608 O O . ASN A 1 78 ? 17.965 15.974 -29.440 1.00 86.19 78 ASN A O 1
ATOM 612 N N . ALA A 1 79 ? 17.522 13.990 -28.481 1.00 86.38 79 ALA A N 1
ATOM 613 C CA . ALA A 1 79 ? 18.765 13.344 -28.890 1.00 86.38 79 ALA A CA 1
ATOM 614 C C . ALA A 1 79 ? 18.631 12.428 -30.126 1.00 86.38 79 ALA A C 1
ATOM 616 O O . ALA A 1 79 ? 19.603 11.769 -30.491 1.00 86.38 79 ALA A O 1
ATOM 617 N N . ARG A 1 80 ? 17.449 12.366 -30.770 1.00 89.56 80 ARG A N 1
ATOM 618 C CA . ARG A 1 80 ? 17.129 11.452 -31.896 1.00 89.56 80 ARG A CA 1
ATOM 619 C C . ARG A 1 80 ? 17.610 10.020 -31.648 1.00 89.56 80 ARG A C 1
ATOM 621 O O . ARG A 1 80 ? 18.168 9.357 -32.528 1.00 89.56 80 ARG A O 1
ATOM 628 N N . ARG A 1 81 ? 17.390 9.535 -30.430 1.00 92.12 81 ARG A N 1
ATOM 629 C CA . ARG A 1 81 ? 17.854 8.215 -30.007 1.00 92.12 81 ARG A CA 1
ATOM 630 C C . ARG A 1 81 ? 16.754 7.424 -29.332 1.00 92.12 81 ARG A C 1
ATOM 632 O O . ARG A 1 81 ? 15.895 7.972 -28.650 1.00 92.12 81 ARG A O 1
ATOM 639 N N . CYS A 1 82 ? 16.805 6.123 -29.530 1.00 93.75 82 CYS A N 1
ATOM 640 C CA . CYS A 1 82 ? 15.956 5.158 -28.870 1.00 93.75 82 CYS A CA 1
ATOM 641 C C . CYS A 1 82 ? 16.685 4.671 -27.618 1.00 93.75 82 CYS A C 1
ATOM 643 O O . CYS A 1 82 ? 17.680 3.947 -27.712 1.00 93.75 82 CYS A O 1
ATOM 645 N N . ASN A 1 83 ? 16.195 5.093 -26.457 1.00 90.50 83 ASN A N 1
ATOM 646 C CA . ASN A 1 83 ? 16.745 4.741 -25.153 1.00 90.50 83 ASN A CA 1
ATOM 647 C C . ASN A 1 83 ? 16.023 3.521 -24.588 1.00 90.50 83 ASN A C 1
ATOM 649 O O . ASN A 1 83 ? 14.831 3.338 -24.821 1.00 90.50 83 ASN A O 1
ATOM 653 N N . LEU A 1 84 ? 16.738 2.679 -23.845 1.00 89.88 84 LEU A N 1
ATOM 654 C CA . LEU A 1 84 ? 16.172 1.455 -23.287 1.00 89.88 84 LEU A CA 1
ATOM 655 C C . LEU A 1 84 ? 15.129 1.772 -22.201 1.00 89.88 84 LEU A C 1
ATOM 657 O O . LEU A 1 84 ? 15.344 2.630 -21.347 1.00 89.88 84 LEU A O 1
ATOM 661 N N . CYS A 1 85 ? 14.018 1.041 -22.214 1.00 92.00 85 CYS A N 1
ATOM 662 C CA . CYS A 1 85 ? 13.030 1.065 -21.144 1.00 92.00 85 CYS A CA 1
ATOM 663 C C . CYS A 1 85 ? 13.572 0.471 -19.838 1.00 92.00 85 CYS A C 1
ATOM 665 O O . CYS A 1 85 ? 14.517 -0.325 -19.827 1.00 92.00 85 CYS A O 1
ATOM 667 N N . LEU A 1 86 ? 12.888 0.778 -18.732 1.00 90.25 86 LEU A N 1
ATOM 668 C CA . LEU A 1 86 ? 13.109 0.116 -17.450 1.00 90.25 86 LEU A CA 1
ATOM 669 C C . LEU A 1 86 ? 12.995 -1.418 -17.586 1.00 90.25 86 LEU A C 1
ATOM 671 O O . LEU A 1 86 ? 12.244 -1.950 -18.410 1.00 90.25 86 LEU A O 1
ATOM 675 N N . ARG A 1 87 ? 13.739 -2.159 -16.758 1.00 88.81 87 ARG A N 1
ATOM 676 C CA . ARG A 1 87 ? 13.695 -3.628 -16.742 1.00 88.81 87 ARG A CA 1
ATOM 677 C C . ARG A 1 87 ? 12.262 -4.125 -16.517 1.00 88.81 87 ARG A C 1
ATOM 679 O O . ARG A 1 87 ? 11.546 -3.609 -15.671 1.00 88.81 87 ARG A O 1
ATOM 686 N N . GLY A 1 88 ? 11.867 -5.155 -17.265 1.00 88.75 88 GLY A N 1
ATOM 687 C CA . GLY A 1 88 ? 10.521 -5.732 -17.171 1.00 88.75 88 GLY A CA 1
ATOM 688 C C . GLY A 1 88 ? 9.467 -5.004 -18.007 1.00 88.75 88 GLY A C 1
ATOM 689 O O . GLY A 1 88 ? 8.349 -5.494 -18.125 1.00 88.75 88 GLY A O 1
ATOM 690 N N . CYS A 1 89 ? 9.824 -3.883 -18.633 1.00 92.38 89 CYS A N 1
ATOM 691 C CA . CYS A 1 89 ? 8.926 -3.111 -19.470 1.00 92.38 89 CYS A CA 1
ATOM 692 C C . CYS A 1 89 ? 8.907 -3.602 -20.929 1.00 92.38 89 CYS A C 1
ATOM 694 O O . CYS A 1 89 ? 9.957 -3.878 -21.514 1.00 92.38 89 CYS A O 1
ATOM 696 N N . ALA A 1 90 ? 7.715 -3.696 -21.517 1.00 91.06 90 ALA A N 1
ATOM 697 C CA . ALA A 1 90 ? 7.492 -3.972 -22.935 1.00 91.06 90 ALA A CA 1
ATOM 698 C C . ALA A 1 90 ? 7.413 -2.675 -23.762 1.00 91.06 90 ALA A C 1
ATOM 700 O O . ALA A 1 90 ? 8.034 -2.588 -24.823 1.00 91.06 90 ALA A O 1
ATOM 701 N N . THR A 1 91 ? 6.706 -1.656 -23.262 1.00 91.44 91 THR A N 1
ATOM 702 C CA . THR A 1 91 ? 6.659 -0.306 -23.853 1.00 91.44 91 THR A CA 1
ATOM 703 C C . THR A 1 91 ? 6.737 0.751 -22.764 1.00 91.44 91 THR A C 1
ATOM 705 O O . THR A 1 91 ? 6.069 0.611 -21.741 1.00 91.44 91 THR A O 1
ATOM 708 N N . CYS A 1 92 ? 7.516 1.806 -22.983 1.00 92.56 92 CYS A N 1
ATOM 709 C CA . CYS A 1 92 ? 7.672 2.901 -22.034 1.00 92.56 92 CYS A CA 1
ATOM 710 C C . CYS A 1 92 ? 7.611 4.262 -22.726 1.00 92.56 92 CYS A C 1
ATOM 712 O O . CYS A 1 92 ? 8.016 4.404 -23.883 1.00 92.56 92 CYS A O 1
ATOM 714 N N . SER A 1 93 ? 7.183 5.264 -21.962 1.00 90.31 93 SER A N 1
ATOM 715 C CA . SER A 1 93 ? 7.196 6.669 -22.368 1.00 90.31 93 SER A CA 1
ATOM 716 C C . SER A 1 93 ? 8.495 7.371 -21.959 1.00 90.31 93 SER A C 1
ATOM 718 O O . SER A 1 93 ? 8.878 8.375 -22.557 1.00 90.31 93 SER A O 1
ATOM 720 N N . SER A 1 94 ? 9.193 6.857 -20.941 1.00 88.88 94 SER A N 1
ATOM 721 C CA . SER A 1 94 ? 10.480 7.385 -20.475 1.00 88.88 94 SER A CA 1
ATOM 722 C C . SER A 1 94 ? 11.330 6.302 -19.802 1.00 88.88 94 SER A C 1
ATOM 724 O O . SER A 1 94 ? 10.879 5.173 -19.606 1.00 88.88 94 SER A O 1
ATOM 726 N N . ALA A 1 95 ? 12.551 6.656 -19.383 1.00 87.31 95 ALA A N 1
ATOM 727 C CA . ALA A 1 95 ? 13.444 5.752 -18.652 1.00 87.31 95 ALA A CA 1
ATOM 728 C C . ALA A 1 95 ? 12.839 5.205 -17.346 1.00 87.31 95 ALA A C 1
ATOM 730 O O . ALA A 1 95 ? 13.229 4.128 -16.899 1.00 87.31 95 ALA A O 1
ATOM 731 N N . PHE A 1 96 ? 11.899 5.935 -16.737 1.00 86.00 96 PHE A N 1
ATOM 732 C CA . PHE A 1 96 ? 11.323 5.598 -15.431 1.00 86.00 96 PHE A CA 1
ATOM 733 C C . PHE A 1 96 ? 9.847 5.209 -15.498 1.00 86.00 96 PHE A C 1
ATOM 735 O O . PHE A 1 96 ? 9.341 4.630 -14.542 1.00 86.00 96 PHE A O 1
ATOM 742 N N . LEU A 1 97 ? 9.169 5.508 -16.609 1.00 89.50 97 LEU A N 1
ATOM 743 C CA . LEU A 1 97 ? 7.733 5.316 -16.752 1.00 89.50 97 LEU A CA 1
ATOM 744 C C . LEU A 1 97 ? 7.432 4.227 -17.779 1.00 89.50 97 LEU A C 1
ATOM 746 O O . LEU A 1 97 ? 7.485 4.467 -18.988 1.00 89.50 97 LEU A O 1
ATOM 750 N N . CYS A 1 98 ? 7.112 3.031 -17.291 1.00 92.56 98 CYS A N 1
ATOM 751 C CA . CYS A 1 98 ? 6.625 1.948 -18.127 1.00 92.56 98 CYS A CA 1
ATOM 752 C C . CYS A 1 98 ? 5.123 2.083 -18.400 1.00 92.56 98 CYS A C 1
ATOM 754 O O . CYS A 1 98 ? 4.341 2.272 -17.472 1.00 92.56 98 CYS A O 1
ATOM 756 N N . ASP A 1 99 ? 4.717 1.907 -19.657 1.00 90.00 99 ASP A N 1
ATOM 757 C CA . ASP A 1 99 ? 3.305 1.908 -20.052 1.00 90.00 99 ASP A CA 1
ATOM 758 C C . ASP A 1 99 ? 2.726 0.488 -20.047 1.00 90.00 99 ASP A C 1
ATOM 760 O O . ASP A 1 99 ? 1.564 0.280 -19.698 1.00 90.00 99 ASP A O 1
ATOM 764 N N . THR A 1 100 ? 3.523 -0.508 -20.455 1.00 90.88 100 THR A N 1
ATOM 765 C CA . THR A 1 100 ? 3.119 -1.920 -20.453 1.00 90.88 100 THR A CA 1
ATOM 766 C C . THR A 1 100 ? 4.262 -2.831 -20.039 1.00 90.88 100 THR A C 1
ATOM 768 O O . THR A 1 100 ? 5.394 -2.669 -20.487 1.00 90.88 100 THR A O 1
ATOM 771 N N . CYS A 1 101 ? 3.966 -3.828 -19.209 1.00 92.38 101 CYS A N 1
ATOM 772 C CA . CYS A 1 101 ? 4.956 -4.793 -18.743 1.00 92.38 101 CYS A CA 1
ATOM 773 C C . CYS A 1 101 ? 5.094 -5.999 -19.676 1.00 92.38 101 CYS A C 1
ATOM 775 O O . CYS A 1 101 ? 4.185 -6.333 -20.437 1.00 92.38 101 CYS A O 1
ATOM 777 N N . LEU A 1 102 ? 6.235 -6.684 -19.577 1.00 90.62 102 LEU A N 1
ATOM 778 C CA . LEU A 1 102 ? 6.441 -7.986 -20.202 1.00 90.62 102 LEU A CA 1
ATOM 779 C C . LEU A 1 102 ? 5.395 -9.006 -19.710 1.00 90.62 102 LEU A C 1
ATOM 781 O O . LEU A 1 102 ? 4.865 -8.876 -18.600 1.00 90.62 102 LEU A O 1
ATOM 785 N N . PRO A 1 103 ? 5.112 -10.056 -20.506 1.00 87.19 103 PRO A N 1
ATOM 786 C CA . PRO A 1 103 ? 4.183 -11.103 -20.107 1.00 87.19 103 PRO A CA 1
ATOM 787 C C . PRO A 1 103 ? 4.542 -11.690 -18.738 1.00 87.19 103 PRO A C 1
ATOM 789 O O . PRO A 1 103 ? 5.706 -11.963 -18.457 1.00 87.19 103 PRO A O 1
ATOM 792 N N . SER A 1 104 ? 3.523 -11.939 -17.915 1.00 86.12 104 SER A N 1
ATOM 793 C CA . SER A 1 104 ? 3.644 -12.452 -16.536 1.00 86.12 104 SER A CA 1
ATOM 794 C C . SER A 1 104 ? 4.072 -11.449 -15.463 1.00 86.12 104 SER A C 1
ATOM 796 O O . SER A 1 104 ? 4.191 -11.848 -14.312 1.00 86.12 104 SER A O 1
ATOM 798 N N . MET A 1 105 ? 4.227 -10.169 -15.799 1.00 92.31 105 MET A N 1
ATOM 799 C CA . MET A 1 105 ? 4.458 -9.101 -14.822 1.00 92.31 105 MET A CA 1
ATOM 800 C C . MET A 1 105 ? 3.215 -8.215 -14.669 1.00 92.31 105 MET A C 1
ATOM 802 O O . MET A 1 105 ? 2.381 -8.132 -15.573 1.00 92.31 105 MET A O 1
ATOM 806 N N . PHE A 1 106 ? 3.094 -7.556 -13.523 1.00 92.44 106 PHE A N 1
ATOM 807 C CA . PHE A 1 106 ? 2.049 -6.601 -13.190 1.00 92.44 106 PHE A CA 1
ATOM 808 C C . PHE A 1 106 ? 2.600 -5.177 -13.242 1.00 92.44 106 PHE A C 1
ATOM 810 O O . PHE A 1 106 ? 3.652 -4.887 -12.673 1.00 92.44 106 PHE A O 1
ATOM 817 N N . LEU A 1 107 ? 1.866 -4.285 -13.908 1.00 92.19 107 LEU A N 1
ATOM 818 C CA . LEU A 1 107 ? 2.157 -2.855 -13.913 1.00 92.19 107 LEU A CA 1
ATOM 819 C C . LEU A 1 107 ? 1.633 -2.212 -12.631 1.00 92.19 107 LEU A C 1
ATOM 821 O O . LEU A 1 107 ? 0.435 -2.288 -12.353 1.00 92.19 107 LEU A O 1
ATOM 825 N N . ILE A 1 108 ? 2.497 -1.541 -11.878 1.00 87.75 108 ILE A N 1
ATOM 826 C CA . ILE A 1 108 ? 2.080 -0.755 -10.719 1.00 87.75 108 ILE A CA 1
ATOM 827 C C . ILE A 1 108 ? 1.440 0.543 -11.211 1.00 87.75 108 ILE A C 1
ATOM 829 O O . ILE A 1 108 ? 2.104 1.403 -11.795 1.00 87.75 108 ILE A O 1
ATOM 833 N N . VAL A 1 109 ? 0.136 0.677 -10.965 1.00 83.19 109 VAL A N 1
ATOM 834 C CA . VAL A 1 109 ? -0.639 1.871 -11.304 1.00 83.19 109 VAL A CA 1
ATOM 835 C C . VAL A 1 109 ? -0.959 2.607 -10.010 1.00 83.19 109 VAL A C 1
ATOM 837 O O . VAL A 1 109 ? -1.952 2.319 -9.342 1.00 83.19 109 VAL A O 1
ATOM 840 N N . SER A 1 110 ? -0.077 3.538 -9.649 1.00 70.94 110 SER A N 1
ATOM 841 C CA . SER A 1 110 ? -0.244 4.436 -8.502 1.00 70.94 110 SER A CA 1
ATOM 842 C C . SER A 1 110 ? -0.388 5.902 -8.925 1.00 70.94 110 SER A C 1
ATOM 844 O O . SER A 1 110 ? -0.417 6.196 -10.117 1.00 70.94 110 SER A O 1
ATOM 846 N N . ASP A 1 111 ? -0.448 6.809 -7.954 1.00 63.66 111 ASP A N 1
ATOM 847 C CA . ASP A 1 111 ? -0.236 8.244 -8.152 1.00 63.66 111 ASP A CA 1
ATOM 848 C C . ASP A 1 111 ? 1.129 8.503 -8.832 1.00 63.66 111 ASP A C 1
ATOM 850 O O . ASP A 1 111 ? 2.113 7.865 -8.424 1.00 63.66 111 ASP A O 1
ATOM 854 N N . PRO A 1 112 ? 1.215 9.400 -9.832 1.00 62.97 112 PRO A N 1
ATOM 855 C CA . PRO A 1 112 ? 2.473 9.846 -10.438 1.00 62.97 112 PRO A CA 1
ATOM 856 C C . PRO A 1 112 ? 3.542 10.371 -9.459 1.00 62.97 112 PRO A C 1
ATOM 858 O O . PRO A 1 112 ? 4.726 10.319 -9.784 1.00 62.97 112 PRO A O 1
ATOM 861 N N . GLU A 1 113 ? 3.165 10.856 -8.274 1.00 52.88 113 GLU A N 1
ATOM 862 C CA . GLU A 1 113 ? 4.073 11.361 -7.233 1.00 52.88 113 GLU A CA 1
ATOM 863 C C . GLU A 1 113 ? 4.829 10.242 -6.494 1.00 52.88 113 GLU A C 1
ATOM 865 O O . GLU A 1 113 ? 5.828 10.492 -5.815 1.00 52.88 113 GLU A O 1
ATOM 870 N N . HIS A 1 114 ? 4.396 8.986 -6.632 1.00 61.94 114 HIS A N 1
ATOM 871 C CA . HIS A 1 114 ? 4.996 7.858 -5.923 1.00 61.94 114 HIS A CA 1
ATOM 872 C C . HIS A 1 114 ? 6.104 7.171 -6.730 1.00 61.94 114 HIS A C 1
ATOM 874 O O . HIS A 1 114 ? 5.964 6.870 -7.914 1.00 61.94 114 HIS A O 1
ATOM 880 N N . LEU A 1 115 ? 7.178 6.774 -6.034 1.00 72.00 115 LEU A N 1
ATOM 881 C CA . LEU A 1 115 ? 8.367 6.126 -6.616 1.00 72.00 115 LEU A CA 1
ATOM 882 C C . LEU A 1 115 ? 8.110 4.810 -7.373 1.00 72.00 115 LEU A C 1
ATOM 884 O O . LEU A 1 115 ? 9.020 4.301 -8.035 1.00 72.00 115 LEU A O 1
ATOM 888 N N . TRP A 1 116 ? 6.936 4.203 -7.216 1.00 75.75 116 TRP A N 1
ATOM 889 C CA . TRP A 1 116 ? 6.598 2.904 -7.801 1.00 75.75 116 TRP A CA 1
ATOM 890 C C . TRP A 1 116 ? 5.710 3.009 -9.040 1.00 75.75 116 TRP A C 1
ATOM 892 O O . TRP A 1 116 ? 5.512 2.000 -9.716 1.00 75.75 116 TRP A O 1
ATOM 902 N N . HIS A 1 117 ? 5.216 4.208 -9.365 1.00 81.94 117 HIS A N 1
ATOM 903 C CA . HIS A 1 117 ? 4.373 4.420 -10.533 1.00 81.94 117 HIS A CA 1
ATOM 904 C C . HIS A 1 117 ? 5.104 4.013 -11.817 1.00 81.94 117 HIS A C 1
ATOM 906 O O . HIS A 1 117 ? 6.244 4.416 -12.052 1.00 81.94 117 HIS A O 1
ATOM 912 N N . GLY A 1 118 ? 4.453 3.196 -12.647 1.00 87.44 118 GLY A N 1
ATOM 913 C CA . GLY A 1 118 ? 5.025 2.764 -13.921 1.00 87.44 118 GLY A CA 1
ATOM 914 C C . GLY A 1 118 ? 6.183 1.774 -13.787 1.00 87.44 118 GLY A C 1
ATOM 915 O O . GLY A 1 118 ? 6.995 1.667 -14.704 1.00 87.44 118 GLY A O 1
ATOM 916 N N . LYS A 1 119 ? 6.282 1.043 -12.670 1.00 91.31 119 LYS A N 1
ATOM 917 C CA . LYS A 1 119 ? 7.194 -0.103 -12.525 1.00 91.31 119 LYS A CA 1
ATOM 918 C C . LYS A 1 119 ? 6.481 -1.427 -12.784 1.00 91.31 119 LYS A C 1
ATOM 920 O O . LYS A 1 119 ? 5.271 -1.547 -12.597 1.00 91.31 119 LYS A O 1
ATOM 925 N N . CYS A 1 120 ? 7.253 -2.424 -13.205 1.00 92.69 120 CYS A N 1
ATOM 926 C CA . CYS A 1 120 ? 6.776 -3.770 -13.501 1.00 92.69 120 CYS A CA 1
ATOM 927 C C . CYS A 1 120 ? 7.325 -4.763 -12.486 1.00 92.69 120 CYS A C 1
ATOM 929 O O . CYS A 1 120 ? 8.541 -4.913 -12.390 1.00 92.69 120 CYS A O 1
ATOM 931 N N . GLU A 1 121 ? 6.439 -5.488 -11.809 1.00 92.06 121 GLU A N 1
ATOM 932 C CA . GLU A 1 121 ? 6.808 -6.491 -10.807 1.00 92.06 121 GLU A CA 1
ATOM 933 C C . GLU A 1 121 ? 6.192 -7.855 -11.114 1.00 92.06 121 GLU A C 1
ATOM 935 O O . GLU A 1 121 ? 5.179 -7.961 -11.802 1.00 92.06 121 GLU A O 1
ATOM 940 N N . THR A 1 122 ? 6.817 -8.931 -10.641 1.00 91.19 122 THR A N 1
ATOM 941 C CA . THR A 1 122 ? 6.290 -10.296 -10.861 1.00 91.19 122 THR A CA 1
ATOM 942 C C . THR A 1 122 ? 5.092 -10.624 -9.968 1.00 91.19 122 THR A C 1
ATOM 944 O O . THR A 1 122 ? 4.225 -11.401 -10.365 1.00 91.19 122 THR A O 1
ATOM 947 N N . GLU A 1 123 ? 4.997 -9.966 -8.816 1.00 89.56 123 GLU A N 1
ATOM 948 C CA . GLU A 1 123 ? 3.896 -10.062 -7.861 1.00 89.56 123 GLU A CA 1
ATOM 949 C C . GLU A 1 123 ? 3.554 -8.657 -7.353 1.00 89.56 123 GLU A C 1
ATOM 951 O O . GLU A 1 123 ? 4.413 -7.773 -7.336 1.00 89.56 123 GLU A O 1
ATOM 956 N N . CYS A 1 124 ? 2.294 -8.426 -6.974 1.00 85.94 124 CYS A N 1
ATOM 957 C CA . CYS A 1 124 ? 1.905 -7.125 -6.444 1.00 85.94 124 CYS A CA 1
ATOM 958 C C . CYS A 1 124 ? 2.439 -6.938 -5.020 1.00 85.94 124 CYS A C 1
ATOM 960 O O . CYS A 1 124 ? 2.244 -7.831 -4.195 1.00 85.94 124 CYS A O 1
ATOM 962 N N . PRO A 1 125 ? 3.075 -5.791 -4.721 1.00 82.56 125 PRO A N 1
ATOM 963 C CA . PRO A 1 125 ? 3.578 -5.505 -3.385 1.00 82.56 125 PRO A CA 1
ATOM 964 C C . PRO A 1 125 ? 2.436 -5.364 -2.371 1.00 82.56 125 PRO A C 1
ATOM 966 O O . PRO A 1 125 ? 1.272 -5.159 -2.734 1.00 82.56 125 PRO A O 1
ATOM 969 N N . ASP A 1 126 ? 2.778 -5.448 -1.085 1.00 76.31 126 ASP A N 1
ATOM 970 C CA . ASP A 1 126 ? 1.814 -5.295 0.002 1.00 76.31 126 ASP A CA 1
ATOM 971 C C . ASP A 1 126 ? 1.041 -3.977 -0.109 1.00 76.31 126 ASP A C 1
ATOM 973 O O . ASP A 1 126 ? 1.583 -2.924 -0.445 1.00 76.31 126 ASP A O 1
ATOM 977 N N . GLY A 1 127 ? -0.262 -4.046 0.163 1.00 69.06 127 GLY A N 1
ATOM 978 C CA . GLY A 1 127 ? -1.159 -2.907 -0.022 1.00 69.06 127 GLY A CA 1
ATOM 979 C C . GLY A 1 127 ? -1.642 -2.721 -1.460 1.00 69.06 127 GLY A C 1
ATOM 980 O O . GLY A 1 127 ? -2.393 -1.784 -1.704 1.00 69.06 127 GLY A O 1
ATOM 981 N N . PHE A 1 128 ? -1.301 -3.618 -2.391 1.00 75.56 128 PHE A N 1
ATOM 982 C CA . PHE A 1 128 ? -1.860 -3.632 -3.741 1.00 75.56 128 PHE A CA 1
ATOM 983 C C . PHE A 1 128 ? -2.655 -4.915 -4.034 1.00 75.56 128 PHE A C 1
ATOM 985 O O . PHE A 1 128 ? -2.384 -5.996 -3.519 1.00 75.56 128 PHE A O 1
ATOM 992 N N . LEU A 1 129 ? -3.671 -4.786 -4.882 1.00 78.88 129 LEU A N 1
ATOM 993 C CA . LEU A 1 129 ? -4.525 -5.840 -5.405 1.00 78.88 129 LEU A CA 1
ATOM 994 C C . LEU A 1 129 ? -4.122 -6.133 -6.849 1.00 78.88 129 LEU A C 1
ATOM 996 O O . LEU A 1 129 ? -4.048 -5.230 -7.686 1.00 78.88 129 LEU A O 1
ATOM 1000 N N . ALA A 1 130 ? -3.894 -7.410 -7.138 1.00 85.81 130 ALA A N 1
ATOM 1001 C CA . ALA A 1 130 ? -3.639 -7.888 -8.485 1.00 85.81 130 ALA A CA 1
ATOM 1002 C C . ALA A 1 130 ? -4.941 -7.901 -9.296 1.00 85.81 130 ALA A C 1
ATOM 1004 O O . ALA A 1 130 ? -5.856 -8.677 -9.016 1.00 85.81 130 ALA A O 1
ATOM 1005 N N . GLU A 1 131 ? -5.009 -7.069 -10.330 1.00 83.50 131 GLU A N 1
ATOM 1006 C CA . GLU A 1 131 ? -6.085 -7.078 -11.313 1.00 83.50 131 GLU A CA 1
ATOM 1007 C C . GLU A 1 131 ? -5.579 -7.651 -12.638 1.00 83.50 131 GLU A C 1
ATOM 1009 O O . GLU A 1 131 ? -4.501 -7.303 -13.129 1.00 83.50 131 GLU A O 1
ATOM 1014 N N . GLN A 1 132 ? -6.379 -8.528 -13.244 1.00 85.25 132 GLN A N 1
ATOM 1015 C CA . GLN A 1 132 ? -6.134 -9.029 -14.588 1.00 85.25 132 GLN A CA 1
ATOM 1016 C C . GLN A 1 132 ? -7.340 -8.731 -15.471 1.00 85.25 132 GLN A C 1
ATOM 1018 O O . GLN A 1 132 ? -8.433 -9.268 -15.278 1.00 85.25 132 GLN A O 1
ATOM 1023 N N . ASN A 1 133 ? -7.131 -7.879 -16.468 1.00 80.19 133 ASN A N 1
ATOM 1024 C CA . ASN A 1 133 ? -8.166 -7.557 -17.429 1.00 80.19 133 ASN A CA 1
ATOM 1025 C C . ASN A 1 133 ? -8.364 -8.746 -18.383 1.00 80.19 133 ASN A C 1
ATOM 1027 O O . ASN A 1 133 ? -7.454 -9.151 -19.108 1.00 80.19 133 ASN A O 1
ATOM 1031 N N . LYS A 1 134 ? -9.577 -9.306 -18.376 1.00 74.06 134 LYS A N 1
ATOM 1032 C CA . LYS A 1 134 ? -9.937 -10.510 -19.139 1.00 74.06 134 LYS A CA 1
ATOM 1033 C C . LYS A 1 134 ? -9.958 -10.300 -20.660 1.00 74.06 134 LYS A C 1
ATOM 1035 O O . LYS A 1 134 ? -9.912 -11.284 -21.385 1.00 74.06 134 LYS A O 1
ATOM 1040 N N . LEU A 1 135 ? -10.037 -9.055 -21.140 1.00 71.06 135 LEU A N 1
ATOM 1041 C CA . LEU A 1 135 ? -10.168 -8.730 -22.567 1.00 71.06 135 LEU A CA 1
ATOM 1042 C C . LEU A 1 135 ? -8.818 -8.597 -23.276 1.00 71.06 135 LEU A C 1
ATOM 1044 O O . LEU A 1 135 ? -8.672 -9.049 -24.405 1.00 71.06 135 LEU A O 1
ATOM 1048 N N . ASN A 1 136 ? -7.834 -7.969 -22.629 1.00 75.06 136 ASN A N 1
ATOM 1049 C CA . ASN A 1 136 ? -6.521 -7.686 -23.224 1.00 75.06 136 ASN A CA 1
ATOM 1050 C C . ASN A 1 136 ? -5.352 -8.346 -22.474 1.00 75.06 136 ASN A C 1
ATOM 1052 O O . ASN A 1 136 ? -4.196 -8.116 -22.819 1.00 75.06 136 ASN A O 1
ATOM 1056 N N . GLY A 1 137 ? -5.635 -9.138 -21.434 1.00 75.12 137 GLY A N 1
ATOM 1057 C CA . GLY A 1 137 ? -4.625 -9.828 -20.632 1.00 75.12 137 GLY A CA 1
ATOM 1058 C C . GLY A 1 137 ? -3.755 -8.902 -19.778 1.00 75.12 137 GLY A C 1
ATOM 1059 O O . GLY A 1 137 ? -2.817 -9.385 -19.144 1.00 75.12 137 GLY A O 1
ATOM 1060 N N . ALA A 1 138 ? -4.051 -7.597 -19.741 1.00 80.56 138 ALA A N 1
ATOM 1061 C CA . ALA A 1 138 ? -3.263 -6.626 -18.997 1.00 80.56 138 ALA A CA 1
ATOM 1062 C C . ALA A 1 138 ? -3.340 -6.916 -17.495 1.00 80.56 138 ALA A C 1
ATOM 1064 O O . ALA A 1 138 ? -4.426 -7.052 -16.927 1.00 80.56 138 ALA A O 1
ATOM 1065 N N . ARG A 1 139 ? -2.171 -6.990 -16.862 1.00 88.69 139 ARG A N 1
ATOM 1066 C CA . ARG A 1 139 ? -1.992 -7.261 -15.437 1.00 88.69 139 ARG A CA 1
ATOM 1067 C C . ARG A 1 139 ? -1.545 -5.992 -14.731 1.00 88.69 139 ARG A C 1
ATOM 1069 O O . ARG A 1 139 ? -0.560 -5.382 -15.145 1.00 88.69 139 ARG A O 1
ATOM 1076 N N . ARG A 1 140 ? -2.269 -5.582 -13.693 1.00 88.88 140 ARG A N 1
ATOM 1077 C CA . ARG A 1 140 ? -1.999 -4.345 -12.951 1.00 88.88 140 ARG A CA 1
ATOM 1078 C C . ARG A 1 140 ? -2.045 -4.582 -11.449 1.00 88.88 140 ARG A C 1
ATOM 1080 O O . ARG A 1 140 ? -2.803 -5.427 -10.985 1.00 88.88 140 ARG A O 1
ATOM 1087 N N . CYS A 1 141 ? -1.263 -3.809 -10.712 1.00 87.12 141 CYS A N 1
ATOM 1088 C CA . CYS A 1 141 ? -1.364 -3.682 -9.266 1.00 87.12 141 CYS A CA 1
ATOM 1089 C C . CYS A 1 141 ? -2.072 -2.368 -8.945 1.00 87.12 141 CYS A C 1
ATOM 1091 O O . CYS A 1 141 ? -1.583 -1.298 -9.312 1.00 87.12 141 CYS A O 1
ATOM 1093 N N . LEU A 1 142 ? -3.217 -2.464 -8.274 1.00 77.38 142 LEU A N 1
ATOM 1094 C CA . LEU A 1 142 ? -4.035 -1.331 -7.835 1.00 77.38 142 LEU A CA 1
ATOM 1095 C C . LEU A 1 142 ? -3.959 -1.194 -6.317 1.00 77.38 142 LEU A C 1
ATOM 1097 O O . LEU A 1 142 ? -3.880 -2.200 -5.631 1.00 77.38 142 LEU A O 1
ATOM 1101 N N . PHE A 1 143 ? -4.009 0.014 -5.769 1.00 71.81 143 PHE A N 1
ATOM 1102 C CA . PHE A 1 143 ? -3.924 0.214 -4.318 1.00 71.81 143 PHE A CA 1
ATOM 1103 C C . PHE A 1 143 ? -5.127 -0.397 -3.558 1.00 71.81 143 PHE A C 1
ATOM 1105 O O . PHE A 1 143 ? -6.258 -0.392 -4.049 1.00 71.81 143 PHE A O 1
ATOM 1112 N N . LYS A 1 144 ? -4.898 -0.934 -2.354 1.00 67.44 144 LYS A N 1
ATOM 1113 C CA . LYS A 1 144 ? -5.911 -1.544 -1.478 1.00 67.44 144 LYS A CA 1
ATOM 1114 C C . LYS A 1 144 ? -6.567 -0.472 -0.604 1.00 67.44 144 LYS A C 1
ATOM 1116 O O . LYS A 1 144 ? -5.891 0.219 0.146 1.00 67.44 144 LYS A O 1
ATOM 1121 N N . CYS A 1 145 ? -7.893 -0.376 -0.655 1.00 69.00 145 CYS A N 1
ATOM 1122 C CA . CYS A 1 145 ? -8.642 0.591 0.149 1.00 69.00 145 CYS A CA 1
ATOM 1123 C C . CYS A 1 145 ? -8.777 0.180 1.622 1.00 69.00 145 CYS A C 1
ATOM 1125 O O . CYS A 1 145 ? -8.946 -1.007 1.917 1.00 69.00 145 CYS A O 1
ATOM 1127 N N . ASP A 1 146 ? -8.829 1.174 2.516 1.00 68.38 146 ASP A N 1
ATOM 1128 C CA . ASP A 1 146 ? -9.214 0.999 3.922 1.00 68.38 146 ASP A CA 1
ATOM 1129 C C . ASP A 1 146 ? -10.607 0.365 4.070 1.00 68.38 146 ASP A C 1
ATOM 1131 O O . ASP A 1 146 ? -11.503 0.533 3.227 1.00 68.38 146 ASP A O 1
ATOM 1135 N N . GLU A 1 147 ? -10.818 -0.346 5.181 1.00 68.62 147 GLU A N 1
ATOM 1136 C CA . GLU A 1 147 ? -12.118 -0.919 5.515 1.00 68.62 147 GLU A CA 1
ATOM 1137 C C . GLU A 1 147 ? -13.151 0.203 5.688 1.00 68.62 147 GLU A C 1
ATOM 1139 O O . GLU A 1 147 ? -13.006 1.088 6.522 1.00 68.62 147 GLU A O 1
ATOM 1144 N N . GLY A 1 148 ? -14.200 0.184 4.866 1.00 71.62 148 GLY A N 1
ATOM 1145 C CA . GLY A 1 148 ? -15.187 1.263 4.845 1.00 71.62 148 GLY A CA 1
ATOM 1146 C C . GLY A 1 148 ? -14.948 2.317 3.771 1.00 71.62 148 GLY A C 1
ATOM 1147 O O . GLY A 1 148 ? -15.788 3.192 3.629 1.00 71.62 148 GLY A O 1
ATOM 1148 N N . CYS A 1 149 ? -13.893 2.232 2.960 1.00 79.00 149 CYS A N 1
ATOM 1149 C CA . CYS A 1 149 ? -13.707 3.136 1.827 1.00 79.00 149 CYS A CA 1
ATOM 1150 C C . CYS A 1 149 ? -14.398 2.621 0.550 1.00 79.00 149 CYS A C 1
ATOM 1152 O O . CYS A 1 149 ? -14.333 1.431 0.229 1.00 79.00 149 CYS A O 1
ATOM 1154 N N . LEU A 1 150 ? -15.106 3.506 -0.160 1.00 67.50 150 LEU A N 1
ATOM 1155 C CA . LEU A 1 150 ? -15.892 3.192 -1.363 1.00 67.50 150 LEU A CA 1
ATOM 1156 C C . LEU A 1 150 ? -15.114 3.486 -2.656 1.00 67.50 150 LEU A C 1
ATOM 1158 O O . LEU A 1 150 ? -15.307 2.794 -3.650 1.00 67.50 150 LEU A O 1
ATOM 1162 N N . ASN A 1 151 ? -14.215 4.474 -2.626 1.00 63.41 151 ASN A N 1
ATOM 1163 C CA . ASN A 1 151 ? -13.273 4.767 -3.704 1.00 63.41 151 ASN A CA 1
ATOM 1164 C C . ASN A 1 151 ? -11.970 5.302 -3.090 1.00 63.41 151 ASN A C 1
ATOM 1166 O O . ASN A 1 151 ? -11.939 6.438 -2.603 1.00 63.41 151 ASN A O 1
ATOM 1170 N N . CYS A 1 152 ? -10.937 4.461 -3.047 1.00 65.19 152 CYS A N 1
ATOM 1171 C CA . CYS A 1 152 ? -9.590 4.892 -2.702 1.00 65.19 152 CYS A CA 1
ATOM 1172 C C . CYS A 1 152 ? -8.799 5.075 -3.993 1.00 65.19 152 CYS A C 1
ATOM 1174 O O . CYS A 1 152 ? -8.811 4.225 -4.883 1.00 65.19 152 CYS A O 1
ATOM 1176 N N . THR A 1 153 ? -8.126 6.208 -4.097 1.00 58.50 153 THR A N 1
ATOM 1177 C CA . THR A 1 153 ? -7.117 6.436 -5.123 1.00 58.50 153 THR A CA 1
ATOM 1178 C C . THR A 1 153 ? -5.757 6.040 -4.567 1.00 58.50 153 THR A C 1
ATOM 1180 O O . THR A 1 153 ? -5.573 5.942 -3.358 1.00 58.50 153 THR A O 1
ATOM 1183 N N . ALA A 1 154 ? -4.785 5.825 -5.445 1.00 48.66 154 ALA A N 1
ATOM 1184 C CA . ALA A 1 154 ? -3.416 5.536 -5.034 1.00 48.66 154 ALA A CA 1
ATOM 1185 C C . ALA A 1 154 ? -2.678 6.738 -4.395 1.00 48.66 154 ALA A C 1
ATOM 1187 O O . ALA A 1 154 ? -1.543 6.577 -3.967 1.00 48.66 154 ALA A O 1
ATOM 1188 N N . GLU A 1 155 ? -3.321 7.910 -4.334 1.00 45.00 155 GLU A N 1
ATOM 1189 C CA . GLU A 1 155 ? -2.782 9.208 -3.874 1.00 45.00 155 GLU A CA 1
ATOM 1190 C C . GLU A 1 155 ? -2.993 9.480 -2.371 1.00 45.00 155 GLU A C 1
ATOM 1192 O O . GLU A 1 155 ? -2.864 10.605 -1.894 1.00 45.00 155 GLU A O 1
ATOM 1197 N N . GLY A 1 156 ? -3.414 8.480 -1.599 1.00 59.06 156 GLY A N 1
ATOM 1198 C CA . GLY A 1 156 ? -3.868 8.700 -0.230 1.00 59.06 156 GLY A CA 1
ATOM 1199 C C . GLY A 1 156 ? -5.388 8.818 -0.151 1.00 59.06 156 GLY A C 1
ATOM 1200 O O . GLY A 1 156 ? -6.109 8.113 -0.862 1.00 59.06 156 GLY A O 1
ATOM 1201 N N . PRO A 1 157 ? -5.912 9.551 0.831 1.00 59.81 157 PRO A N 1
ATOM 1202 C CA . PRO A 1 157 ? -6.871 8.926 1.705 1.00 59.81 157 PRO A CA 1
ATOM 1203 C C . PRO A 1 157 ? -8.289 8.957 1.119 1.00 59.81 157 PRO A C 1
ATOM 1205 O O . PRO A 1 157 ? -8.591 9.691 0.178 1.00 59.81 157 PRO A O 1
ATOM 1208 N N . CYS A 1 158 ? -9.154 8.084 1.626 1.00 74.56 158 CYS A N 1
ATOM 1209 C CA . CYS A 1 158 ? -10.476 7.831 1.076 1.00 74.56 158 CYS A CA 1
ATOM 1210 C C . CYS A 1 158 ? -11.266 9.121 0.802 1.00 74.56 158 CYS A C 1
ATOM 1212 O O . CYS A 1 158 ? -11.367 9.999 1.648 1.00 74.56 158 CYS A O 1
ATOM 1214 N N . ARG A 1 159 ? -11.896 9.249 -0.370 1.00 72.25 159 ARG A N 1
ATOM 1215 C CA . ARG A 1 159 ? -12.771 10.410 -0.642 1.00 72.25 159 ARG A CA 1
ATOM 1216 C C . ARG A 1 159 ? -14.214 10.183 -0.227 1.00 72.25 159 ARG A C 1
ATOM 1218 O O . ARG A 1 159 ? -14.916 11.128 0.127 1.00 72.25 159 ARG A O 1
ATOM 1225 N N . PHE A 1 160 ? -14.654 8.931 -0.276 1.00 73.88 160 PHE A N 1
ATOM 1226 C CA . PHE A 1 160 ? -16.030 8.553 0.002 1.00 73.88 160 PHE A CA 1
ATOM 1227 C C . PHE A 1 160 ? -16.065 7.295 0.848 1.00 73.88 160 PHE A C 1
ATOM 1229 O O . PHE A 1 160 ? -15.678 6.219 0.392 1.00 73.88 160 PHE A O 1
ATOM 1236 N N . CYS A 1 161 ? -16.578 7.427 2.065 1.00 80.94 161 CYS A N 1
ATOM 1237 C CA . CYS A 1 161 ? -16.804 6.287 2.931 1.00 80.94 161 CYS A CA 1
ATOM 1238 C C . CYS A 1 161 ? -18.119 5.572 2.584 1.00 80.94 161 CYS A C 1
ATOM 1240 O O . CYS A 1 161 ? -19.107 6.184 2.159 1.00 80.94 161 CYS A O 1
ATOM 1242 N N . LYS A 1 162 ? -18.122 4.251 2.768 1.00 82.81 162 LYS A N 1
ATOM 1243 C CA . LYS A 1 162 ? -19.299 3.384 2.761 1.00 82.81 162 LYS A CA 1
ATOM 1244 C C . LYS A 1 162 ? -20.288 3.866 3.822 1.00 82.81 162 LYS A C 1
ATOM 1246 O O . LYS A 1 162 ? -19.931 4.555 4.776 1.00 82.81 162 LYS A O 1
ATOM 1251 N N . PHE A 1 163 ? -21.553 3.499 3.651 1.00 82.81 163 PHE A N 1
ATOM 1252 C CA . PHE A 1 163 ? -22.583 3.813 4.636 1.00 82.81 163 PHE A CA 1
ATOM 1253 C C . PHE A 1 163 ? -22.199 3.258 6.020 1.00 82.81 163 PHE A C 1
ATOM 1255 O O . PHE A 1 163 ? -21.742 2.120 6.113 1.00 82.81 163 PHE A O 1
ATOM 1262 N N . GLY A 1 164 ? -22.367 4.067 7.071 1.00 83.06 164 GLY A N 1
ATOM 1263 C CA . GLY A 1 164 ? -21.955 3.724 8.439 1.00 83.06 164 GLY A CA 1
ATOM 1264 C C . GLY A 1 164 ? -20.496 4.050 8.787 1.00 83.06 164 GLY A C 1
ATOM 1265 O O . GLY A 1 164 ? -20.049 3.671 9.863 1.00 83.06 164 GLY A O 1
ATOM 1266 N N . TYR A 1 165 ? -19.762 4.735 7.902 1.00 87.88 165 TYR A N 1
ATOM 1267 C CA . TYR A 1 165 ? -18.404 5.220 8.157 1.00 87.88 165 TYR A CA 1
ATOM 1268 C C . TYR A 1 165 ? -18.307 6.739 7.945 1.00 87.88 165 TYR A C 1
ATOM 1270 O O . TYR A 1 165 ? -18.997 7.309 7.092 1.00 87.88 165 TYR A O 1
ATOM 1278 N N . PHE A 1 166 ? -17.403 7.376 8.686 1.00 87.62 166 PHE A N 1
ATOM 1279 C CA . PHE A 1 166 ? -17.150 8.812 8.697 1.00 87.62 166 PHE A CA 1
ATOM 1280 C C . PHE A 1 166 ? -15.721 9.103 8.261 1.00 87.62 166 PHE A C 1
ATOM 1282 O O . PHE A 1 166 ? -14.773 8.461 8.714 1.00 87.62 166 PHE A O 1
ATOM 1289 N N . LEU A 1 167 ? -15.571 10.078 7.369 1.00 86.62 167 LEU A N 1
ATOM 1290 C CA . LEU A 1 167 ? -14.276 10.460 6.835 1.00 86.62 167 LEU A CA 1
ATOM 1291 C C . LEU A 1 167 ? -13.552 11.425 7.778 1.00 86.62 167 LEU A C 1
ATOM 1293 O O . LEU A 1 167 ? -14.065 12.514 8.052 1.00 86.62 167 LEU A O 1
ATOM 1297 N N . ASN A 1 168 ? -12.362 11.056 8.247 1.00 85.88 168 ASN A N 1
ATOM 1298 C CA . ASN A 1 168 ? -11.539 11.942 9.069 1.00 85.88 168 ASN A CA 1
ATOM 1299 C C . ASN A 1 168 ? -10.715 12.934 8.218 1.00 85.88 168 ASN A C 1
ATOM 1301 O O . ASN A 1 168 ? -10.685 12.861 6.990 1.00 85.88 168 ASN A O 1
ATOM 1305 N N . SER A 1 169 ? -10.043 13.890 8.864 1.00 82.25 169 SER A N 1
ATOM 1306 C CA . SER A 1 169 ? -9.206 14.899 8.187 1.00 82.25 169 SER A CA 1
ATOM 1307 C C . SER A 1 169 ? -7.988 14.313 7.469 1.00 82.25 169 SER A C 1
ATOM 1309 O O . SER A 1 169 ? -7.486 14.917 6.529 1.00 82.25 169 SER A O 1
ATOM 1311 N N . PHE A 1 170 ? -7.541 13.134 7.898 1.00 76.00 170 PHE A N 1
ATOM 1312 C CA . PHE A 1 170 ? -6.478 12.349 7.269 1.00 76.00 170 PHE A CA 1
ATOM 1313 C C . PHE A 1 170 ? -7.018 11.427 6.167 1.00 76.00 170 PHE A C 1
ATOM 1315 O O . PHE A 1 170 ? -6.270 10.621 5.642 1.00 76.00 170 PHE A O 1
ATOM 1322 N N . GLY A 1 171 ? -8.319 11.534 5.866 1.00 76.88 171 GLY A N 1
ATOM 1323 C CA . GLY A 1 171 ? -9.124 10.778 4.915 1.00 76.88 171 GLY A CA 1
ATOM 1324 C C . GLY A 1 171 ? -9.275 9.265 5.177 1.00 76.88 171 GLY A C 1
ATOM 1325 O O . GLY A 1 171 ? -9.585 8.504 4.266 1.00 76.88 171 GLY A O 1
ATOM 1326 N N . HIS A 1 172 ? -9.079 8.793 6.398 1.00 80.69 172 HIS A N 1
ATOM 1327 C CA . HIS A 1 172 ? -9.462 7.434 6.770 1.00 80.69 172 HIS A CA 1
ATOM 1328 C C . HIS A 1 172 ? -10.960 7.364 7.070 1.00 80.69 172 HIS A C 1
ATOM 1330 O O . HIS A 1 172 ? -11.553 8.308 7.601 1.00 80.69 172 HIS A O 1
ATOM 1336 N N . CYS A 1 173 ? -11.569 6.226 6.746 1.00 85.31 173 CYS A N 1
ATOM 1337 C CA . CYS A 1 173 ? -12.959 5.941 7.076 1.00 85.31 173 CYS A CA 1
ATOM 1338 C C . CYS A 1 173 ? -13.041 5.234 8.429 1.00 85.31 173 CYS A C 1
ATOM 1340 O O . CYS A 1 173 ? -12.569 4.110 8.573 1.00 85.31 173 CYS A O 1
ATOM 1342 N N . LEU A 1 174 ? -13.670 5.875 9.410 1.00 86.69 174 LEU A N 1
ATOM 1343 C CA . LEU A 1 174 ? -13.832 5.358 10.770 1.00 86.69 174 LEU A CA 1
ATOM 1344 C C . LEU A 1 174 ? -15.301 5.018 11.042 1.00 86.69 174 LEU A C 1
ATOM 1346 O O . LEU A 1 174 ? -16.190 5.678 10.515 1.00 86.69 174 LEU A O 1
ATOM 1350 N N . LYS A 1 175 ? -15.579 4.011 11.880 1.00 86.44 175 LYS A N 1
ATOM 1351 C CA . LYS A 1 175 ? -16.958 3.718 12.331 1.00 86.44 175 LYS A CA 1
ATOM 1352 C C . LYS A 1 175 ? -17.469 4.730 13.368 1.00 86.44 175 LYS A C 1
ATOM 1354 O O . LYS A 1 175 ? -18.668 4.960 13.434 1.00 86.44 175 LYS A O 1
ATOM 1359 N N . SER A 1 176 ? -16.561 5.314 14.149 1.00 86.00 176 SER A N 1
ATOM 1360 C CA . SER A 1 176 ? -16.800 6.375 15.137 1.00 86.00 176 SER A CA 1
ATOM 1361 C C . SER A 1 176 ? -15.569 7.282 15.167 1.00 86.00 176 SER A C 1
ATOM 1363 O O . SER A 1 176 ? -14.446 6.783 15.048 1.00 86.00 176 SER A O 1
ATOM 1365 N N . CYS A 1 177 ? -15.760 8.597 15.268 1.00 86.44 177 CYS A N 1
ATOM 1366 C CA . CYS A 1 177 ? -14.674 9.573 15.148 1.00 86.44 177 CYS A CA 1
ATOM 1367 C C . CYS A 1 177 ? -13.799 9.726 16.407 1.00 86.44 177 CYS A C 1
ATOM 1369 O O . CYS A 1 177 ? -12.701 10.273 16.307 1.00 86.44 177 CYS A O 1
ATOM 1371 N N . GLY A 1 178 ? -14.245 9.205 17.555 1.00 81.88 178 GLY A N 1
ATOM 1372 C CA . GLY A 1 178 ? -13.491 9.212 18.813 1.00 81.88 178 GLY A CA 1
ATOM 1373 C C . GLY A 1 178 ? -13.397 10.582 19.501 1.00 81.88 178 GLY A C 1
ATOM 1374 O O . GLY A 1 178 ? -14.125 11.521 19.176 1.00 81.88 178 GLY A O 1
ATOM 1375 N N . ASP A 1 179 ? -12.492 10.686 20.479 1.00 75.50 179 ASP A N 1
ATOM 1376 C CA . ASP A 1 179 ? -12.359 11.860 21.348 1.00 75.50 179 ASP A CA 1
ATOM 1377 C C . ASP A 1 179 ? -12.088 13.155 20.559 1.00 75.50 179 ASP A C 1
ATOM 1379 O O . ASP A 1 179 ? -11.193 13.238 19.716 1.00 75.50 179 ASP A O 1
ATOM 1383 N N . GLY A 1 180 ? -12.842 14.212 20.874 1.00 77.81 180 GLY A N 1
ATOM 1384 C CA . GLY A 1 180 ? -12.664 15.535 20.267 1.00 77.81 180 GLY A CA 1
ATOM 1385 C C . GLY A 1 180 ? -13.370 15.737 18.920 1.00 77.81 180 GLY A C 1
ATOM 1386 O O . GLY A 1 180 ? -13.335 16.855 18.397 1.00 77.81 180 GLY A O 1
ATOM 1387 N N . TYR A 1 181 ? -14.061 14.719 18.396 1.00 85.31 181 TYR A N 1
ATOM 1388 C CA . TYR A 1 181 ? -14.826 14.790 17.149 1.00 85.31 181 TYR A CA 1
ATOM 1389 C C . TYR A 1 181 ? -16.242 14.213 17.307 1.00 85.31 181 TYR A C 1
ATOM 1391 O O . TYR A 1 181 ? -16.467 13.300 18.097 1.00 85.31 181 TYR A O 1
ATOM 1399 N N . TYR A 1 182 ? -17.201 14.730 16.536 1.00 85.12 182 TYR A N 1
ATOM 1400 C CA . TYR A 1 182 ? -18.523 14.123 16.373 1.00 85.12 182 TYR A CA 1
ATOM 1401 C C . TYR A 1 182 ? -18.739 13.574 14.969 1.00 85.12 182 TYR A C 1
ATOM 1403 O O . TYR A 1 182 ? -18.156 14.028 13.976 1.00 85.12 182 TYR A O 1
ATOM 1411 N N . ASP A 1 183 ? -19.663 12.625 14.920 1.00 87.44 183 ASP A N 1
ATOM 1412 C CA . ASP A 1 183 ? -20.077 11.892 13.739 1.00 87.44 183 ASP A CA 1
ATOM 1413 C C . ASP A 1 183 ? -21.123 12.715 12.951 1.00 87.44 183 ASP A C 1
ATOM 1415 O O . ASP A 1 183 ? -22.330 12.646 13.203 1.00 87.44 183 ASP A O 1
ATOM 1419 N N . ASP A 1 184 ? -20.695 13.547 11.991 1.00 85.69 184 ASP A N 1
ATOM 1420 C CA . ASP A 1 184 ? -21.635 14.306 11.152 1.00 85.69 184 ASP A CA 1
ATOM 1421 C C . ASP A 1 184 ? -22.243 13.385 10.085 1.00 85.69 184 ASP A C 1
ATOM 1423 O O . ASP A 1 184 ? -21.673 13.179 9.013 1.00 85.69 184 ASP A O 1
ATOM 1427 N N . VAL A 1 185 ? -23.426 12.835 10.374 1.00 83.69 185 VAL A N 1
ATOM 1428 C CA . VAL A 1 185 ? -24.167 11.922 9.481 1.00 83.69 185 VAL A CA 1
ATOM 1429 C C . VAL A 1 185 ? -24.528 12.570 8.141 1.00 83.69 185 VAL A C 1
ATOM 1431 O O . VAL A 1 185 ? -24.540 11.889 7.113 1.00 83.69 185 VAL A O 1
ATOM 1434 N N . ASN A 1 186 ? -24.773 13.883 8.118 1.00 84.44 186 ASN A N 1
ATOM 1435 C CA . ASN A 1 186 ? -25.152 14.595 6.897 1.00 84.44 186 ASN A CA 1
ATOM 1436 C C . ASN A 1 186 ? -23.948 14.780 5.971 1.00 84.44 186 ASN A C 1
ATOM 1438 O O . ASN A 1 186 ? -24.058 14.601 4.760 1.00 84.44 186 ASN A O 1
ATOM 1442 N N . LYS A 1 187 ? -22.787 15.117 6.540 1.00 82.69 187 LYS A N 1
ATOM 1443 C CA . LYS A 1 187 ? -21.539 15.300 5.784 1.00 82.69 187 LYS A CA 1
ATOM 1444 C C . LYS A 1 187 ? -20.731 14.009 5.630 1.00 82.69 187 LYS A C 1
ATOM 1446 O O . LYS A 1 187 ? -19.778 14.004 4.855 1.00 82.69 187 LYS A O 1
ATOM 1451 N N . ARG A 1 188 ? -21.095 12.945 6.359 1.00 84.50 188 ARG A N 1
ATOM 1452 C CA . ARG A 1 188 ? -20.341 11.687 6.538 1.00 84.50 188 ARG A CA 1
ATOM 1453 C C . ARG A 1 188 ? -18.867 11.936 6.855 1.00 84.50 188 ARG A C 1
ATOM 1455 O O . ARG A 1 188 ? -17.975 11.338 6.255 1.00 84.50 188 ARG A O 1
ATOM 1462 N N . LYS A 1 189 ? -18.616 12.869 7.772 1.00 88.69 189 LYS A N 1
ATOM 1463 C CA . LYS A 1 189 ? -17.275 13.338 8.141 1.00 88.69 189 LYS A CA 1
ATOM 1464 C C . LYS A 1 189 ? -17.130 13.435 9.650 1.00 88.69 189 LYS A C 1
ATOM 1466 O O . LYS A 1 189 ? -18.096 13.749 10.339 1.00 88.69 189 LYS A O 1
ATOM 1471 N N . CYS A 1 190 ? -15.907 13.235 10.120 1.00 89.00 190 CYS A N 1
ATOM 1472 C CA . CYS A 1 190 ? -15.525 13.581 11.477 1.00 89.00 190 CYS A CA 1
ATOM 1473 C C . CYS A 1 190 ? -15.337 15.087 11.572 1.00 89.00 190 CYS A C 1
ATOM 1475 O O . CYS A 1 190 ? -14.512 15.665 10.861 1.00 89.00 190 CYS A O 1
ATOM 1477 N N . VAL A 1 191 ? -16.110 15.724 12.443 1.00 86.50 191 VAL A N 1
ATOM 1478 C CA . VAL A 1 191 ? -16.047 17.169 12.653 1.00 86.50 191 VAL A CA 1
ATOM 1479 C C . VAL A 1 191 ? -15.585 17.425 14.074 1.00 86.50 191 VAL A C 1
ATOM 1481 O O . VAL A 1 191 ? -16.115 16.844 15.014 1.00 86.50 191 VAL A O 1
ATOM 1484 N N . LYS A 1 192 ? -14.568 18.271 14.231 1.00 85.69 192 LYS A N 1
ATOM 1485 C CA . LYS A 1 192 ? -14.030 18.615 15.546 1.00 85.69 192 LYS A CA 1
ATOM 1486 C C . LYS A 1 192 ? -15.087 19.373 16.351 1.00 85.69 192 LYS A C 1
ATOM 1488 O O . LYS A 1 192 ? -15.770 20.231 15.790 1.00 85.69 192 LYS A O 1
ATOM 1493 N N . TYR A 1 193 ? -15.208 19.091 17.645 1.00 80.25 193 TYR A N 1
ATOM 1494 C CA . TYR A 1 193 ? -16.025 19.931 18.520 1.00 80.25 193 TYR A CA 1
ATOM 1495 C C . TYR A 1 193 ? -15.415 21.334 18.630 1.00 80.25 193 TYR A C 1
ATOM 1497 O O . TYR A 1 193 ? -14.195 21.495 18.693 1.00 80.25 193 TYR A O 1
ATOM 1505 N N . GLU A 1 194 ? -16.266 22.356 18.676 1.00 73.75 194 GLU A N 1
ATOM 1506 C CA . GLU A 1 194 ? -15.825 23.742 18.883 1.00 73.75 194 GLU A CA 1
ATOM 1507 C C . GLU A 1 194 ? -15.343 23.986 20.325 1.00 73.75 194 GLU A C 1
ATOM 1509 O O . GLU A 1 194 ? -14.561 24.902 20.570 1.00 73.75 194 GLU A O 1
ATOM 1514 N N . GLN A 1 195 ? -15.777 23.149 21.275 1.00 71.69 195 GLN A N 1
ATOM 1515 C CA . GLN A 1 195 ? -15.425 23.204 22.695 1.00 71.69 195 GLN A CA 1
ATOM 1516 C C . GLN A 1 195 ? -15.147 21.794 23.242 1.00 71.69 195 GLN A C 1
ATOM 1518 O O . GLN A 1 195 ? -15.482 20.789 22.617 1.00 71.69 195 GLN A O 1
ATOM 1523 N N . ILE A 1 196 ? -14.505 21.714 24.408 1.00 73.25 196 ILE A N 1
ATOM 1524 C CA . ILE A 1 196 ? -14.153 20.447 25.062 1.00 73.25 196 ILE A CA 1
ATOM 1525 C C . ILE A 1 196 ? -15.427 19.812 25.641 1.00 73.25 196 ILE A C 1
ATOM 1527 O O . ILE A 1 196 ? -16.164 20.486 26.359 1.00 73.25 196 ILE A O 1
ATOM 1531 N N . CYS A 1 197 ? -15.683 18.531 25.340 1.00 81.19 197 CYS A N 1
ATOM 1532 C CA . CYS A 1 197 ? -16.817 17.802 25.919 1.00 81.19 197 CYS A CA 1
ATOM 1533 C C . CYS A 1 197 ? -16.745 17.781 27.466 1.00 81.19 197 CYS A C 1
ATOM 1535 O O . CYS A 1 197 ? -15.647 17.831 28.030 1.00 81.19 197 CYS A O 1
ATOM 1537 N N . PRO A 1 198 ? -17.886 17.635 28.170 1.00 81.75 198 PRO A N 1
ATOM 1538 C CA . PRO A 1 198 ? -17.913 17.526 29.629 1.00 81.75 198 PRO A CA 1
ATOM 1539 C C . PRO A 1 198 ? -17.063 16.353 30.144 1.00 81.75 198 PRO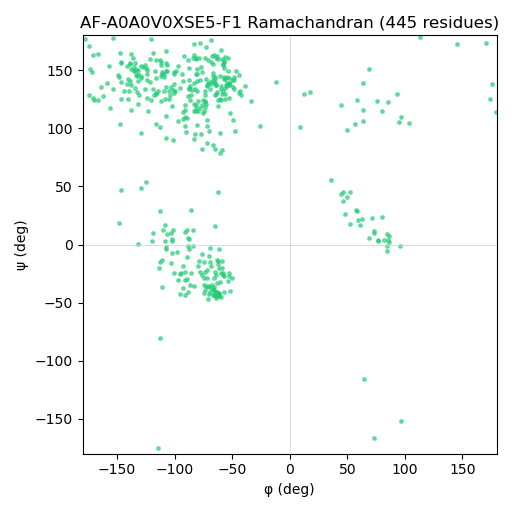 A C 1
ATOM 1541 O O . PRO A 1 198 ? -16.814 15.386 29.420 1.00 81.75 198 PRO A O 1
ATOM 1544 N N . GLN A 1 199 ? -16.627 16.408 31.407 1.00 82.75 199 GLN A N 1
ATOM 1545 C CA . GLN A 1 199 ? -15.820 15.330 31.989 1.00 82.75 199 GLN A CA 1
ATOM 1546 C C . GLN A 1 199 ? -16.527 13.974 31.905 1.00 82.75 199 GLN A C 1
ATOM 1548 O O . GLN A 1 199 ? -17.741 13.872 32.075 1.00 82.75 199 GLN A O 1
ATOM 1553 N N . ASN A 1 2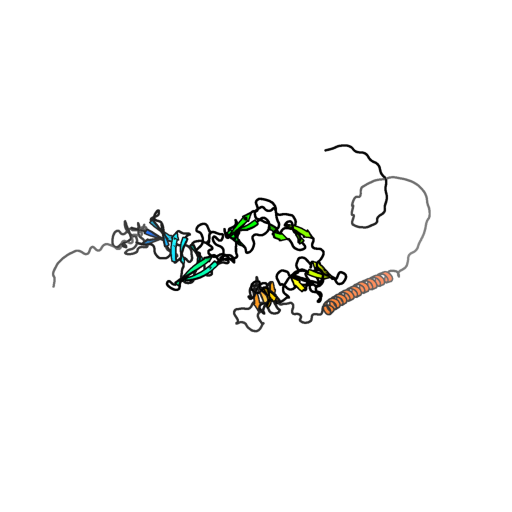00 ? -15.734 12.931 31.647 1.00 82.19 200 ASN A N 1
ATOM 1554 C CA . ASN A 1 200 ? -16.196 11.548 31.504 1.00 82.19 200 ASN A CA 1
ATOM 1555 C C . ASN A 1 200 ? -17.227 11.337 30.383 1.00 82.19 200 ASN A C 1
ATOM 1557 O O . ASN A 1 200 ? -17.932 10.331 30.370 1.00 82.19 200 ASN A O 1
ATOM 1561 N N . CYS A 1 201 ? -17.278 12.258 29.419 1.00 82.38 201 CYS A N 1
ATOM 1562 C CA . CYS A 1 201 ? -18.072 12.136 28.210 1.00 82.38 201 CYS A CA 1
ATOM 1563 C C . CYS A 1 201 ? -17.238 11.571 27.052 1.00 82.38 201 CYS A C 1
ATOM 1565 O O . CYS A 1 201 ? -16.106 12.004 26.840 1.00 82.38 201 CYS A O 1
ATOM 1567 N N . GLU A 1 202 ? -17.801 10.614 26.318 1.00 80.00 202 GLU A N 1
ATOM 1568 C CA . GLU A 1 202 ? -17.226 10.011 25.109 1.00 80.00 202 GLU A CA 1
ATOM 1569 C C . GLU A 1 202 ? -17.762 10.691 23.840 1.00 80.00 202 GLU A C 1
ATOM 1571 O O . GLU A 1 202 ? -16.998 11.030 22.941 1.00 80.00 202 GLU A O 1
ATOM 1576 N N . GLN A 1 203 ? -19.068 10.976 23.787 1.00 78.50 203 GLN A N 1
ATOM 1577 C CA . GLN A 1 203 ? -19.677 11.759 22.707 1.00 78.50 203 GLN A CA 1
ATOM 1578 C C . GLN A 1 203 ? -20.590 12.831 23.278 1.00 78.50 203 GLN A C 1
ATOM 1580 O O . GLN A 1 203 ? -21.445 12.539 24.116 1.00 78.50 203 GLN A O 1
ATOM 1585 N N . CYS A 1 204 ? -20.444 14.066 22.805 1.00 82.38 204 CYS A N 1
ATOM 1586 C CA . CYS A 1 204 ? -21.250 15.194 23.244 1.00 82.38 204 CYS A CA 1
ATOM 1587 C C . CYS A 1 204 ? -22.056 15.802 22.088 1.00 82.38 204 CYS A C 1
ATOM 1589 O O . CYS A 1 204 ? -21.841 15.520 20.913 1.00 82.38 204 CYS A O 1
ATOM 1591 N N . SER A 1 205 ? -23.046 16.623 22.427 1.00 83.38 205 SER A N 1
ATOM 1592 C CA . SER A 1 205 ? -23.834 17.388 21.462 1.00 83.38 205 SER A CA 1
ATOM 1593 C C . SER A 1 205 ? -22.928 18.269 20.587 1.00 83.38 205 SER A C 1
ATOM 1595 O O . SER A 1 205 ? -21.803 18.587 20.963 1.00 83.38 205 SER A O 1
ATOM 1597 N N . LYS A 1 206 ? -23.425 18.738 19.433 1.00 72.62 206 LYS A N 1
ATOM 1598 C CA . LYS A 1 206 ? -22.671 19.603 18.499 1.00 72.62 206 LYS A CA 1
ATOM 1599 C C . LYS A 1 206 ? -22.079 20.857 19.163 1.00 72.62 206 LYS A C 1
ATOM 1601 O O . LYS A 1 206 ? -21.028 21.322 18.747 1.00 72.62 206 LYS A O 1
ATOM 1606 N N . ASN A 1 207 ? -22.747 21.383 20.192 1.00 73.94 207 ASN A N 1
ATOM 1607 C CA . ASN A 1 207 ? -22.304 22.525 21.004 1.00 73.94 207 ASN A CA 1
ATOM 1608 C C . ASN A 1 207 ? -21.422 22.134 22.209 1.00 73.94 207 ASN A C 1
ATOM 1610 O O . ASN A 1 207 ? -21.127 22.976 23.050 1.00 73.94 207 ASN A O 1
ATOM 1614 N N . ALA A 1 208 ? -21.062 20.856 22.328 1.00 72.88 208 ALA A N 1
ATOM 1615 C CA . ALA A 1 208 ? -20.251 20.253 23.381 1.00 72.88 208 ALA A CA 1
ATOM 1616 C C . ALA A 1 208 ? -20.694 20.528 24.832 1.00 72.88 208 ALA A C 1
ATOM 1618 O O . ALA A 1 208 ? -19.930 20.315 25.765 1.00 72.88 208 ALA A O 1
ATOM 1619 N N . SER A 1 209 ? -21.940 20.963 25.044 1.00 74.88 209 SER A N 1
ATOM 1620 C CA . SER A 1 209 ? -22.444 21.351 26.372 1.00 74.88 209 SER A CA 1
ATOM 1621 C C . SER A 1 209 ? -23.164 20.214 27.099 1.00 74.88 209 SER A C 1
ATOM 1623 O O . SER A 1 209 ? -23.269 20.220 28.320 1.00 74.88 209 SER A O 1
ATOM 1625 N N . ILE A 1 210 ? -23.682 19.248 26.340 1.00 82.94 210 ILE A N 1
ATOM 1626 C CA . ILE A 1 210 ? -24.471 18.118 26.836 1.00 82.94 210 ILE A CA 1
ATOM 1627 C C . ILE A 1 210 ? -23.790 16.845 26.361 1.00 82.94 210 ILE A C 1
ATOM 1629 O O . ILE A 1 210 ? -23.551 16.687 25.162 1.00 82.94 210 ILE A O 1
ATOM 1633 N N . CYS A 1 211 ? -23.483 15.942 27.281 1.00 85.19 211 CYS A N 1
ATOM 1634 C CA . CYS A 1 211 ? -23.021 14.615 26.934 1.00 85.19 211 CYS A CA 1
ATOM 1635 C C . CYS A 1 211 ? -24.171 13.759 26.383 1.00 85.19 211 CYS A C 1
ATOM 1637 O O . CYS A 1 211 ? -25.310 13.859 26.830 1.00 85.19 211 CYS A O 1
ATOM 1639 N N . GLN A 1 212 ? -23.874 12.935 25.385 1.00 83.38 212 GLN A N 1
ATOM 1640 C CA . GLN A 1 212 ? -24.805 11.979 24.785 1.00 83.38 212 GLN A CA 1
ATOM 1641 C C . GLN A 1 212 ? -24.408 10.539 25.119 1.00 83.38 212 GLN A C 1
ATOM 1643 O O . GLN A 1 212 ? -25.279 9.710 25.366 1.00 83.38 212 GLN A O 1
ATOM 1648 N N . VAL A 1 213 ? -23.103 10.259 25.176 1.00 81.94 213 VAL A N 1
ATOM 1649 C CA . VAL A 1 213 ? -22.545 8.949 25.531 1.00 81.94 213 VAL A CA 1
ATOM 1650 C C . VAL A 1 213 ? -21.449 9.150 26.570 1.00 81.94 213 VAL A C 1
ATOM 1652 O O . VAL A 1 213 ? -20.487 9.873 26.318 1.00 81.94 213 VAL A O 1
ATOM 1655 N N . CYS A 1 214 ? -21.604 8.537 27.742 1.00 83.31 214 CYS A N 1
ATOM 1656 C CA . CYS A 1 214 ? -20.627 8.598 28.827 1.00 83.31 214 CYS A CA 1
ATOM 1657 C C . CYS A 1 214 ? -19.558 7.509 28.695 1.00 83.31 214 CYS A C 1
ATOM 1659 O O . CYS A 1 214 ? -19.839 6.425 28.189 1.00 83.31 214 CYS A O 1
ATOM 1661 N N . LYS A 1 215 ? -18.360 7.783 29.223 1.00 78.94 215 LYS A N 1
ATOM 1662 C CA . LYS A 1 215 ? -17.290 6.793 29.392 1.00 78.94 215 LYS A CA 1
ATOM 1663 C C . LYS A 1 215 ? -17.732 5.676 30.350 1.00 78.94 215 LYS A C 1
ATOM 1665 O O . LYS A 1 215 ? -18.649 5.855 31.155 1.00 78.94 215 LYS A O 1
ATOM 1670 N N . PHE A 1 216 ? -17.055 4.530 30.270 1.00 68.88 216 PHE A N 1
ATOM 1671 C CA . PHE A 1 216 ? -17.284 3.365 31.134 1.00 68.88 216 PHE A CA 1
ATOM 1672 C C . PHE A 1 216 ? -17.310 3.771 32.626 1.00 68.88 216 PHE A C 1
ATOM 1674 O O . PHE A 1 216 ? -16.489 4.583 33.044 1.00 68.88 216 PHE A O 1
ATOM 1681 N N . ASP A 1 217 ? -18.277 3.241 33.387 1.00 70.12 217 ASP A N 1
ATOM 1682 C CA . ASP A 1 217 ? -18.618 3.559 34.795 1.00 70.12 217 ASP A CA 1
ATOM 1683 C C . ASP A 1 217 ? -19.398 4.858 35.080 1.00 70.12 217 ASP A C 1
ATOM 1685 O O . ASP A 1 217 ? -19.733 5.137 36.236 1.00 70.12 217 ASP A O 1
ATOM 1689 N N . TYR A 1 218 ? -19.796 5.613 34.052 1.00 79.19 218 TYR A N 1
ATOM 1690 C CA . TYR A 1 218 ? -20.613 6.819 34.223 1.00 79.19 218 TYR A CA 1
ATOM 1691 C C . TYR A 1 218 ? -22.000 6.681 33.572 1.00 79.19 218 TYR A C 1
ATOM 1693 O O . TYR A 1 218 ? -22.173 6.036 32.539 1.00 79.19 218 TYR A O 1
ATOM 1701 N N . ALA A 1 219 ? -23.031 7.249 34.199 1.00 79.81 219 ALA A N 1
ATOM 1702 C CA . ALA A 1 219 ? -24.381 7.361 33.646 1.00 79.81 219 ALA A CA 1
ATOM 1703 C C . ALA A 1 219 ? -24.707 8.815 33.344 1.00 79.81 219 ALA A C 1
ATOM 1705 O O . ALA A 1 219 ? -24.334 9.721 34.088 1.00 79.81 219 ALA A O 1
ATOM 1706 N N . LEU A 1 220 ? -25.466 9.018 32.271 1.00 81.69 220 LEU A N 1
ATOM 1707 C CA . LEU A 1 220 ? -25.987 10.326 31.928 1.00 81.69 220 LEU A CA 1
ATOM 1708 C C . LEU A 1 220 ? -27.103 10.712 32.907 1.00 81.69 220 LEU A C 1
ATOM 1710 O O . LEU A 1 220 ? -28.111 10.010 33.012 1.00 81.69 220 LEU A O 1
ATOM 1714 N N . ASN A 1 221 ? -26.933 11.823 33.617 1.00 79.75 221 ASN A N 1
ATOM 1715 C CA . ASN A 1 221 ? -27.980 12.400 34.449 1.00 79.75 221 ASN A CA 1
ATOM 1716 C C . ASN A 1 221 ? -29.009 13.167 33.590 1.00 79.75 221 ASN A C 1
ATOM 1718 O O . ASN A 1 221 ? -28.835 13.369 32.386 1.00 79.75 221 ASN A O 1
ATOM 1722 N N . SER A 1 222 ? -30.093 13.637 34.211 1.00 79.25 222 SER A N 1
ATOM 1723 C CA . SER A 1 222 ? -31.171 14.367 33.522 1.00 79.25 222 SER A CA 1
ATOM 1724 C C . SER A 1 222 ? -30.738 15.697 32.891 1.00 79.25 222 SER A C 1
ATOM 1726 O O . SER A 1 222 ? -31.488 16.266 32.103 1.00 79.25 222 SER A O 1
ATOM 1728 N N . VAL A 1 223 ? -29.553 16.202 33.241 1.00 82.62 223 VAL A N 1
ATOM 1729 C CA . VAL A 1 223 ? -28.971 17.453 32.729 1.00 82.62 223 VAL A CA 1
ATOM 1730 C C . VAL A 1 223 ? -27.893 17.210 31.667 1.00 82.62 223 VAL A C 1
ATOM 1732 O O . VAL A 1 223 ? -27.308 18.166 31.160 1.00 82.62 223 VAL A O 1
ATOM 1735 N N . GLY A 1 224 ? -27.642 15.953 31.286 1.00 80.69 224 GLY A N 1
ATOM 1736 C CA . GLY A 1 224 ? -26.665 15.622 30.253 1.00 80.69 224 GLY A CA 1
ATOM 1737 C C . GLY A 1 224 ? -25.212 15.613 30.737 1.00 80.69 224 GLY A C 1
ATOM 1738 O O . GLY A 1 224 ? -24.302 15.804 29.934 1.00 80.69 224 GLY A O 1
ATOM 1739 N N . GLN A 1 225 ? -24.973 15.418 32.033 1.00 84.62 225 GLN A N 1
ATOM 1740 C CA . GLN A 1 225 ? -23.644 15.221 32.614 1.00 84.62 225 GLN A CA 1
ATOM 1741 C C . GLN A 1 225 ? -23.452 13.764 33.032 1.00 84.62 225 GLN A C 1
ATOM 1743 O O . GLN A 1 225 ? -24.404 13.076 33.396 1.00 84.62 225 GLN A O 1
ATOM 1748 N N . CYS A 1 226 ? -22.210 13.299 32.966 1.00 85.06 226 CYS A N 1
ATOM 1749 C CA . CYS A 1 226 ? -21.843 11.936 33.314 1.00 85.06 226 CYS A CA 1
ATOM 1750 C C . CYS A 1 226 ? -21.507 11.852 34.803 1.00 85.06 226 CYS A C 1
ATOM 1752 O O . CYS A 1 226 ? -20.469 12.349 35.239 1.00 85.06 226 CYS A O 1
ATOM 1754 N N . GLU A 1 227 ? -22.382 11.217 35.575 1.00 82.19 227 GLU A N 1
ATOM 1755 C CA . GLU A 1 227 ? -22.178 10.961 36.999 1.00 82.19 227 GLU A CA 1
ATOM 1756 C C . GLU A 1 227 ? -21.714 9.518 37.226 1.00 82.19 227 GLU A C 1
ATOM 1758 O O . GLU A 1 227 ? -22.131 8.626 36.480 1.00 82.19 227 GLU A O 1
ATOM 1763 N N . PRO A 1 228 ? -20.860 9.261 38.235 1.00 77.25 228 PRO A N 1
ATOM 1764 C CA . PRO A 1 228 ? -20.447 7.906 38.575 1.00 77.25 228 PRO A CA 1
ATOM 1765 C C . PRO A 1 228 ? -21.683 7.055 38.852 1.00 77.25 228 PRO A C 1
ATOM 1767 O O . PRO A 1 228 ? -22.520 7.414 39.688 1.00 77.25 228 PRO A O 1
ATOM 1770 N N . GLN A 1 229 ? -21.821 5.925 38.162 1.00 65.44 229 GLN A N 1
ATOM 1771 C CA . GLN A 1 229 ? -22.912 5.012 38.474 1.00 65.44 229 GLN A CA 1
ATOM 1772 C C . GLN A 1 229 ? -22.709 4.501 39.903 1.00 65.44 229 GLN A C 1
ATOM 1774 O O . GLN A 1 229 ? -21.620 4.042 40.252 1.00 65.44 229 GLN A O 1
ATOM 1779 N N . LYS A 1 230 ? -23.754 4.543 40.743 1.00 59.41 230 LYS A N 1
ATOM 1780 C CA . LYS A 1 230 ? -23.797 3.687 41.936 1.00 59.41 230 LYS A CA 1
ATOM 1781 C C . LYS A 1 230 ? -23.742 2.250 41.430 1.00 59.41 230 LYS A C 1
ATOM 1783 O O . LYS A 1 230 ? -24.756 1.732 40.975 1.00 59.41 230 LYS A O 1
ATOM 1788 N N . LEU A 1 231 ? -22.527 1.707 41.428 1.00 58.22 231 LEU A N 1
ATOM 1789 C CA . LEU A 1 231 ? -22.136 0.307 41.351 1.00 58.22 231 LEU A CA 1
ATOM 1790 C C . LEU A 1 231 ? -23.311 -0.634 41.044 1.00 58.22 231 LEU A C 1
ATOM 1792 O O . LEU A 1 231 ? -24.145 -0.927 41.902 1.00 58.22 231 LEU A O 1
ATOM 1796 N N . ARG A 1 232 ? -23.395 -1.048 39.777 1.00 64.56 232 ARG A N 1
ATOM 1797 C CA . ARG A 1 232 ? -24.521 -1.814 39.241 1.00 64.56 232 ARG A CA 1
ATOM 1798 C C . ARG A 1 232 ? -24.646 -3.141 40.000 1.00 64.56 232 ARG A C 1
ATOM 1800 O O . ARG A 1 232 ? -23.662 -3.875 40.052 1.00 64.56 232 ARG A O 1
ATOM 1807 N N . PRO A 1 233 ? -25.813 -3.472 40.575 1.00 64.88 233 PRO A N 1
ATOM 1808 C CA . PRO A 1 233 ? -25.987 -4.747 41.247 1.00 64.88 233 PRO A CA 1
ATOM 1809 C C . PRO A 1 233 ? -25.928 -5.898 40.239 1.00 64.88 233 PRO A C 1
ATOM 1811 O O . PRO A 1 233 ? -26.385 -5.768 39.099 1.00 64.88 233 PRO A O 1
ATOM 1814 N N . CYS A 1 234 ? -25.365 -7.015 40.680 1.00 73.19 234 CYS A N 1
ATOM 1815 C CA . CYS A 1 234 ? -25.357 -8.283 39.965 1.00 73.19 234 CYS A CA 1
ATOM 1816 C C . CYS A 1 234 ? -26.777 -8.713 39.595 1.00 73.19 234 CYS A C 1
ATOM 1818 O O . CYS A 1 234 ? -27.718 -8.512 40.370 1.00 73.19 234 CYS A O 1
ATOM 1820 N N . ASP A 1 235 ? -26.949 -9.334 38.428 1.00 73.38 235 ASP A N 1
ATOM 1821 C CA . ASP A 1 235 ? -28.212 -10.006 38.140 1.00 73.38 235 ASP A CA 1
ATOM 1822 C C . ASP A 1 235 ? -28.398 -11.255 39.031 1.00 73.38 235 ASP A C 1
ATOM 1824 O O . ASP A 1 235 ? -27.524 -11.642 39.813 1.00 73.38 235 ASP A O 1
ATOM 1828 N N . ARG A 1 236 ? -29.563 -11.909 38.926 1.00 67.88 236 ARG A N 1
ATOM 1829 C CA . ARG A 1 236 ? -29.878 -13.111 39.722 1.00 67.88 236 ARG A CA 1
ATOM 1830 C C . ARG A 1 236 ? -28.944 -14.304 39.465 1.00 67.88 236 ARG A C 1
ATOM 1832 O O . ARG A 1 236 ? -28.967 -15.231 40.266 1.00 67.88 236 ARG A O 1
ATOM 1839 N N . ASN A 1 237 ? -28.157 -14.281 38.391 1.00 74.44 237 ASN A N 1
ATOM 1840 C CA . ASN A 1 237 ? -27.222 -15.332 37.999 1.00 74.44 237 ASN A CA 1
ATOM 1841 C C . ASN A 1 237 ? -25.754 -14.922 38.214 1.00 74.44 237 ASN A C 1
ATOM 1843 O O . ASN A 1 237 ? -24.865 -15.551 37.642 1.00 74.44 237 ASN A O 1
ATOM 1847 N N . GLU A 1 238 ? -25.495 -13.875 39.007 1.00 71.00 238 GLU A N 1
ATOM 1848 C CA . GLU A 1 238 ? -24.145 -13.338 39.238 1.00 71.00 238 GLU A CA 1
ATOM 1849 C C . GLU A 1 238 ? -23.442 -12.919 37.932 1.00 71.00 238 GLU A C 1
ATOM 1851 O O . GLU A 1 238 ? -22.216 -12.967 37.804 1.00 71.00 238 GLU A O 1
ATOM 1856 N N . GLN A 1 239 ? -24.228 -12.497 36.941 1.00 68.69 239 GLN A N 1
ATOM 1857 C CA . GLN A 1 239 ? -23.751 -12.031 35.653 1.00 68.69 239 GLN A CA 1
ATOM 1858 C C . GLN A 1 239 ? -23.759 -10.506 35.583 1.00 68.69 239 GLN A C 1
ATOM 1860 O O . GLN A 1 239 ? -24.721 -9.815 35.926 1.00 68.69 239 GLN A O 1
ATOM 1865 N N . CYS A 1 240 ? -22.631 -9.992 35.104 1.00 74.38 240 CYS A N 1
ATOM 1866 C CA . CYS A 1 240 ? -22.400 -8.588 34.830 1.00 74.38 240 CYS A CA 1
ATOM 1867 C C . CYS A 1 240 ? -22.162 -8.380 33.326 1.00 74.38 240 CYS A C 1
ATOM 1869 O O . CYS A 1 240 ? -21.813 -9.329 32.612 1.00 74.38 240 CYS A 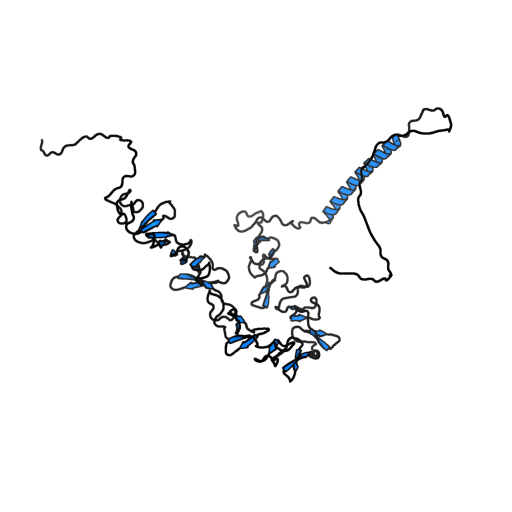O 1
ATOM 1871 N N . PRO A 1 241 ? -22.359 -7.153 32.812 1.00 74.19 241 PRO A N 1
ATOM 1872 C CA . PRO A 1 241 ? -21.999 -6.802 31.442 1.00 74.19 241 PRO A CA 1
ATOM 1873 C C . PRO A 1 241 ? -20.532 -7.129 31.118 1.00 74.19 241 PRO A C 1
ATOM 1875 O O . PRO A 1 241 ? -19.690 -7.251 32.010 1.00 74.19 241 PRO A O 1
ATOM 1878 N N . LEU A 1 242 ? -20.209 -7.232 29.825 1.00 72.75 242 LEU A N 1
ATOM 1879 C CA . LEU A 1 242 ? -18.819 -7.346 29.362 1.00 72.75 242 LEU A CA 1
ATOM 1880 C C . LEU A 1 242 ? -17.938 -6.273 30.030 1.00 72.75 242 LEU A C 1
ATOM 1882 O O . LEU A 1 242 ? -18.389 -5.153 30.258 1.00 72.75 242 LEU A O 1
ATOM 1886 N N . HIS A 1 243 ? -16.692 -6.639 30.326 1.00 77.12 243 HIS A N 1
ATOM 1887 C CA . HIS A 1 243 ? -15.689 -5.860 31.067 1.00 77.12 243 HIS A CA 1
ATOM 1888 C C . HIS A 1 243 ? -15.926 -5.731 32.580 1.00 77.12 243 HIS A C 1
ATOM 1890 O O . HIS A 1 243 ? -15.210 -4.981 33.241 1.00 77.12 243 HIS A O 1
ATOM 1896 N N . SER A 1 244 ? -16.873 -6.483 33.149 1.00 80.56 244 SER A N 1
ATOM 1897 C CA . SER A 1 244 ? -17.119 -6.487 34.595 1.00 80.56 244 SER A CA 1
ATOM 1898 C C . SER A 1 244 ? -17.389 -7.884 35.160 1.00 80.56 244 SER A C 1
ATOM 1900 O O . SER A 1 244 ? -17.798 -8.791 34.433 1.00 80.56 244 SER A O 1
ATOM 1902 N N . TYR A 1 245 ? -17.145 -8.057 36.459 1.00 84.00 245 TYR A N 1
ATOM 1903 C CA . TYR A 1 245 ? -17.392 -9.288 37.211 1.00 84.00 245 TYR A CA 1
ATOM 1904 C C . TYR A 1 245 ? -18.190 -9.004 38.485 1.00 84.00 245 TYR A C 1
ATOM 1906 O O . TYR A 1 245 ? -18.127 -7.905 39.035 1.00 84.00 245 TYR A O 1
ATOM 1914 N N . CYS A 1 246 ? -18.933 -10.003 38.961 1.00 83.56 246 CYS A N 1
ATOM 1915 C CA . CYS A 1 246 ? -19.643 -9.919 40.232 1.00 83.56 246 CYS A CA 1
ATOM 1916 C C . CYS A 1 246 ? -18.694 -10.132 41.407 1.00 83.56 246 CYS A C 1
ATOM 1918 O O . CYS A 1 246 ? -18.130 -11.216 41.577 1.00 83.56 246 CYS A O 1
ATOM 1920 N N . GLU A 1 247 ? -18.553 -9.117 42.255 1.00 81.75 247 GLU A N 1
ATOM 1921 C CA . GLU A 1 247 ? -17.810 -9.258 43.499 1.00 81.75 247 GLU A CA 1
ATOM 1922 C C . GLU A 1 247 ? -18.640 -10.038 44.532 1.00 81.75 247 GLU A C 1
ATOM 1924 O O . GLU A 1 247 ? -19.754 -9.645 44.894 1.00 81.75 247 GLU A O 1
ATOM 1929 N N . LYS A 1 248 ? -18.065 -11.135 45.043 1.00 68.88 248 LYS A N 1
ATOM 1930 C CA . LYS A 1 248 ? -18.716 -12.092 45.961 1.00 68.88 248 LYS A CA 1
ATOM 1931 C C . LYS A 1 248 ? -19.239 -11.463 47.259 1.00 68.88 248 LYS A C 1
ATOM 1933 O O . LYS A 1 248 ? -20.142 -12.014 47.876 1.00 68.88 248 LYS A O 1
ATOM 1938 N N . SER A 1 249 ? -18.669 -10.336 47.677 1.00 63.59 249 SER A N 1
ATOM 1939 C CA . SER A 1 249 ? -18.978 -9.650 48.939 1.00 63.59 249 SER A CA 1
ATOM 1940 C C . SER A 1 249 ? -20.016 -8.535 48.777 1.00 63.59 249 SER A C 1
ATOM 1942 O O . SER A 1 249 ? -20.671 -8.164 49.747 1.00 63.59 249 SER A O 1
ATOM 1944 N N . GLY A 1 250 ? -20.131 -7.969 47.570 1.00 62.72 250 GLY A N 1
ATOM 1945 C CA . GLY A 1 250 ? -20.866 -6.728 47.320 1.00 62.72 250 GLY A CA 1
ATOM 1946 C C . GLY A 1 250 ? -22.156 -6.893 46.521 1.00 62.72 250 GLY A C 1
ATOM 1947 O O . GLY A 1 250 ? -22.935 -5.947 46.468 1.00 62.72 250 GLY A O 1
ATOM 1948 N N . HIS A 1 251 ? -22.387 -8.056 45.887 1.00 69.62 251 HIS A N 1
ATOM 1949 C CA . HIS A 1 251 ? -23.444 -8.251 44.873 1.00 69.62 251 HIS A CA 1
ATOM 1950 C C . HIS A 1 251 ? -23.468 -7.122 43.835 1.00 69.62 251 HIS A C 1
ATOM 1952 O O . HIS A 1 251 ? -24.522 -6.674 43.385 1.00 69.62 251 HIS A O 1
ATOM 1958 N N . VAL A 1 252 ? -22.280 -6.652 43.477 1.00 78.50 252 VAL A N 1
ATOM 1959 C CA . VAL A 1 252 ? -22.041 -5.468 42.668 1.00 78.50 252 VAL A CA 1
ATOM 1960 C C . VAL A 1 252 ? -21.041 -5.827 41.577 1.00 78.50 252 VAL A C 1
ATOM 1962 O O . VAL A 1 252 ? -20.074 -6.552 41.817 1.00 78.50 252 VAL A O 1
ATOM 1965 N N . CYS A 1 253 ? -21.274 -5.296 40.383 1.00 81.19 253 CYS A N 1
ATOM 1966 C CA . CYS A 1 253 ? -20.363 -5.398 39.261 1.00 81.19 253 CYS A CA 1
ATOM 1967 C C . CYS A 1 253 ? -19.157 -4.481 39.472 1.00 81.19 253 CYS A C 1
ATOM 1969 O O . CYS A 1 253 ? -19.311 -3.267 39.608 1.00 81.19 253 CYS A O 1
ATOM 1971 N N . GLN A 1 254 ? -17.965 -5.066 39.451 1.00 78.06 254 GLN A N 1
ATOM 1972 C CA . GLN A 1 254 ? -16.693 -4.355 39.441 1.00 78.06 254 GLN A CA 1
ATOM 1973 C C . GLN A 1 254 ? -15.972 -4.545 38.107 1.00 78.06 254 GLN A C 1
ATOM 1975 O O . GLN A 1 254 ? -16.187 -5.535 37.405 1.00 78.06 254 GLN A O 1
ATOM 1980 N N . ALA A 1 255 ? -15.109 -3.592 37.758 1.00 78.62 255 ALA A N 1
ATOM 1981 C CA . ALA A 1 255 ? -14.340 -3.629 36.522 1.00 78.62 255 ALA A CA 1
ATOM 1982 C C . ALA A 1 255 ? -13.322 -4.783 36.506 1.00 78.62 255 ALA A C 1
ATOM 1984 O O . ALA A 1 255 ? -12.682 -5.094 37.511 1.00 78.62 255 ALA A O 1
ATOM 1985 N N . CYS A 1 256 ? -13.160 -5.400 35.336 1.00 83.00 256 CYS A N 1
ATOM 1986 C CA . CYS A 1 256 ? -12.073 -6.337 35.059 1.00 83.00 256 CYS A CA 1
ATOM 1987 C C . CYS A 1 256 ? -10.718 -5.626 34.909 1.00 83.00 256 CYS A C 1
ATOM 1989 O O . CYS A 1 256 ? -10.662 -4.408 34.730 1.00 83.00 256 CYS A O 1
ATOM 1991 N N . HIS A 1 257 ? -9.627 -6.402 34.859 1.00 80.25 257 HIS A N 1
ATOM 1992 C CA . HIS A 1 257 ? -8.336 -5.908 34.369 1.00 80.25 257 HIS A CA 1
ATOM 1993 C C . HIS A 1 257 ? -8.503 -5.198 33.003 1.00 80.25 257 HIS A C 1
ATOM 1995 O O . HIS A 1 257 ? -9.274 -5.689 32.168 1.00 80.25 257 HIS A O 1
ATOM 2001 N N . PRO A 1 258 ? -7.788 -4.088 32.727 1.00 76.06 258 PRO A N 1
ATOM 2002 C CA . PRO A 1 258 ? -7.963 -3.289 31.512 1.00 76.06 258 PRO A CA 1
ATOM 2003 C C . PRO A 1 258 ? -7.882 -4.056 30.189 1.00 76.06 258 PRO A C 1
ATOM 2005 O O . PRO A 1 258 ? -8.520 -3.639 29.230 1.00 76.06 258 PRO A O 1
ATOM 2008 N N . ASP A 1 259 ? -7.167 -5.175 30.123 1.00 77.88 259 ASP A N 1
ATOM 2009 C CA . ASP A 1 259 ? -7.014 -5.976 28.895 1.00 77.88 259 ASP A CA 1
ATOM 2010 C C . ASP A 1 259 ? -8.120 -7.031 28.700 1.00 77.88 259 ASP A C 1
ATOM 2012 O O . ASP A 1 259 ? -8.164 -7.738 27.690 1.00 77.88 259 ASP A O 1
ATOM 2016 N N . CYS A 1 260 ? -9.064 -7.127 29.641 1.00 81.81 260 CYS A N 1
ATOM 2017 C CA . CYS A 1 260 ? -10.072 -8.182 29.689 1.00 81.81 260 CYS A CA 1
ATOM 2018 C C . CYS A 1 260 ? -11.464 -7.737 29.212 1.00 81.81 260 CYS A C 1
ATOM 2020 O O . CYS A 1 260 ? -12.000 -6.694 29.590 1.00 81.81 260 CYS A O 1
ATOM 2022 N N . ALA A 1 261 ? -12.086 -8.583 28.390 1.00 82.44 261 ALA A N 1
ATOM 2023 C CA . ALA A 1 261 ? -13.503 -8.547 28.032 1.00 82.44 261 ALA A CA 1
ATOM 2024 C C . ALA A 1 261 ? -14.387 -9.311 29.022 1.00 82.44 261 ALA A C 1
ATOM 2026 O O . ALA A 1 261 ? -15.525 -8.914 29.259 1.00 82.44 261 ALA A O 1
ATOM 2027 N N . LYS A 1 262 ? -13.897 -10.413 29.595 1.00 83.38 262 LYS A N 1
ATOM 2028 C CA . LYS A 1 262 ? -14.584 -11.158 30.659 1.00 83.38 262 LYS A CA 1
ATOM 2029 C C . LYS A 1 262 ? -13.577 -11.590 31.708 1.00 83.38 262 LYS A C 1
ATOM 2031 O O . LYS A 1 262 ? -12.482 -12.036 31.367 1.00 83.38 262 LYS A O 1
ATOM 2036 N N . CYS A 1 263 ? -13.961 -11.516 32.972 1.00 84.94 263 CYS A N 1
ATOM 2037 C CA . CYS A 1 263 ? -13.128 -11.923 34.094 1.00 84.94 263 CYS A CA 1
ATOM 2038 C C . CYS A 1 263 ? -13.993 -12.479 35.231 1.00 84.94 263 CYS A C 1
ATOM 2040 O O . CYS A 1 263 ? -15.210 -12.303 35.243 1.00 84.94 263 CYS A O 1
ATOM 2042 N N . ILE A 1 264 ? -13.350 -13.167 36.169 1.00 86.62 264 ILE A N 1
ATOM 2043 C CA . ILE A 1 264 ? -13.955 -13.634 37.428 1.00 86.62 264 ILE A CA 1
ATOM 2044 C C . ILE A 1 264 ? -13.440 -12.847 38.644 1.00 86.62 264 ILE A C 1
ATOM 2046 O O . ILE A 1 264 ? -13.782 -13.172 39.779 1.00 86.62 264 ILE A O 1
ATOM 2050 N N . GLY A 1 265 ? -12.600 -11.841 38.402 1.00 84.88 265 GLY A N 1
ATOM 2051 C CA . GLY A 1 265 ? -11.955 -11.011 39.407 1.00 84.88 265 GLY A CA 1
ATOM 2052 C C . GLY A 1 265 ? -11.096 -9.910 38.769 1.00 84.88 265 GLY A C 1
ATOM 2053 O O . GLY A 1 265 ? -11.001 -9.847 37.539 1.00 84.88 265 GLY A O 1
ATOM 2054 N N . PRO A 1 266 ? -10.487 -9.026 39.575 1.00 80.56 266 PRO A N 1
ATOM 2055 C CA . PRO A 1 266 ? -9.830 -7.820 39.075 1.00 80.56 266 PRO A CA 1
ATOM 2056 C C . PRO A 1 266 ? -8.430 -8.085 38.494 1.00 80.56 266 PRO A C 1
ATOM 2058 O O . PRO A 1 266 ? -7.910 -7.254 37.751 1.00 80.56 266 PRO A O 1
ATOM 2061 N N . GLY A 1 267 ? -7.810 -9.225 38.817 1.00 79.50 267 GLY A N 1
ATOM 2062 C CA . GLY A 1 267 ? -6.479 -9.592 38.328 1.00 79.50 267 GLY A CA 1
ATOM 2063 C C . GLY A 1 267 ? -6.477 -10.097 36.881 1.00 79.50 267 GLY A C 1
ATOM 2064 O O . GLY A 1 267 ? -7.459 -10.663 36.396 1.00 79.50 267 GLY A O 1
ATOM 2065 N N . PHE A 1 268 ? -5.353 -9.930 36.175 1.00 81.12 268 PHE A N 1
ATOM 2066 C CA . PHE A 1 268 ? -5.175 -10.489 34.826 1.00 81.12 268 PHE A CA 1
ATOM 2067 C C . PHE A 1 268 ? -5.215 -12.029 34.826 1.00 81.12 268 PHE A C 1
ATOM 2069 O O . PHE A 1 268 ? -5.738 -12.654 33.907 1.00 81.12 268 PHE A O 1
ATOM 2076 N N . ASP A 1 269 ? -4.726 -12.658 35.892 1.00 80.94 269 ASP A N 1
ATOM 2077 C CA . ASP A 1 269 ? -4.794 -14.105 36.127 1.00 80.94 269 ASP A CA 1
ATOM 2078 C C . ASP A 1 269 ? -6.236 -14.633 36.248 1.00 80.94 269 ASP A C 1
ATOM 2080 O O . ASP A 1 269 ? -6.491 -15.826 36.090 1.00 80.94 269 ASP A O 1
ATOM 2084 N N . GLN A 1 270 ? -7.189 -13.730 36.479 1.00 84.25 270 GLN A N 1
ATOM 2085 C CA . GLN A 1 270 ? -8.622 -13.993 36.587 1.00 84.25 270 GLN A CA 1
ATOM 2086 C C . GLN A 1 270 ? -9.384 -13.587 35.315 1.00 84.25 270 GLN A C 1
ATOM 2088 O O . GLN A 1 270 ? -10.619 -13.581 35.285 1.00 84.25 270 GLN A O 1
ATOM 2093 N N . CYS A 1 271 ? -8.661 -13.265 34.243 1.00 85.94 271 CYS A N 1
ATOM 2094 C CA . CYS A 1 271 ? -9.211 -13.019 32.922 1.00 85.94 271 CYS A CA 1
ATOM 2095 C C . CYS A 1 271 ? -9.684 -14.330 32.285 1.00 85.94 271 CYS A C 1
ATOM 2097 O O . CYS A 1 271 ? -8.990 -15.344 32.313 1.00 85.94 271 CYS A O 1
ATOM 2099 N N . THR A 1 272 ? -10.860 -14.311 31.665 1.00 83.31 272 THR A N 1
ATOM 2100 C CA . THR A 1 272 ? -11.396 -15.453 30.900 1.00 83.31 272 THR A CA 1
ATOM 2101 C C . THR A 1 272 ? -11.492 -15.159 29.407 1.00 83.31 272 THR A C 1
ATOM 2103 O O . THR A 1 272 ? -11.522 -16.087 28.601 1.00 83.31 272 THR A O 1
ATOM 2106 N N . LEU A 1 273 ? -11.506 -13.880 29.023 1.00 82.62 273 LEU A N 1
ATOM 2107 C CA . LEU A 1 273 ? -11.510 -13.425 27.637 1.00 82.62 273 LEU A CA 1
ATOM 2108 C C . LEU A 1 273 ? -10.889 -12.031 27.562 1.00 82.62 273 LEU A C 1
ATOM 2110 O O . LEU A 1 273 ? -11.277 -11.166 28.346 1.00 82.62 273 LEU A O 1
ATOM 2114 N N . CYS A 1 274 ? -9.989 -11.795 26.613 1.00 83.38 274 CYS A N 1
ATOM 2115 C CA . CYS A 1 274 ? -9.387 -10.485 26.368 1.00 83.38 274 CYS A CA 1
ATOM 2116 C C . CYS A 1 274 ? -10.285 -9.567 25.525 1.00 83.38 274 CYS A C 1
ATOM 2118 O O . CYS A 1 274 ? -11.177 -10.052 24.827 1.00 83.38 274 CYS A O 1
ATOM 2120 N N . LYS A 1 275 ? -10.045 -8.248 25.566 1.00 75.94 275 LYS A N 1
ATOM 2121 C CA . LYS A 1 275 ? -10.804 -7.232 24.802 1.00 75.94 275 LYS A CA 1
ATOM 2122 C C . LYS A 1 275 ? -10.894 -7.537 23.306 1.00 75.94 275 LYS A C 1
ATOM 2124 O O . LYS A 1 275 ? -11.976 -7.437 22.736 1.00 75.94 275 LYS A O 1
ATOM 2129 N N . ASP A 1 276 ? -9.806 -8.027 22.723 1.00 74.00 276 ASP A N 1
ATOM 2130 C CA . ASP A 1 276 ? -9.733 -8.381 21.301 1.00 74.00 276 ASP A CA 1
ATOM 2131 C C . ASP A 1 276 ? -10.276 -9.791 20.992 1.00 74.00 276 ASP A C 1
ATOM 2133 O O . ASP A 1 276 ? -10.039 -10.336 19.918 1.00 74.00 276 ASP A O 1
ATOM 2137 N N . GLY A 1 277 ? -10.965 -10.434 21.943 1.00 68.69 277 GLY A N 1
ATOM 2138 C CA . GLY A 1 277 ? -11.474 -11.805 21.814 1.00 68.69 277 GLY A CA 1
ATOM 2139 C C . GLY A 1 277 ? -10.396 -12.894 21.898 1.00 68.69 277 GLY A C 1
ATOM 2140 O O . GLY A 1 277 ? -10.660 -14.059 21.599 1.00 68.69 277 GLY A O 1
ATOM 2141 N N . GLN A 1 278 ? -9.183 -12.530 22.315 1.00 76.06 278 GLN A N 1
ATOM 2142 C CA . GLN A 1 278 ? -8.070 -13.454 22.527 1.00 76.06 278 GLN A CA 1
ATOM 2143 C C . GLN A 1 278 ? -8.192 -14.213 23.857 1.00 76.06 278 GLN A C 1
ATOM 2145 O O . GLN A 1 278 ? -8.886 -13.786 24.784 1.00 76.06 278 GLN A O 1
ATOM 2150 N N . ALA A 1 279 ? -7.485 -15.341 23.960 1.00 72.75 279 ALA A N 1
ATOM 2151 C CA . ALA A 1 279 ? -7.324 -16.048 25.225 1.00 72.75 279 ALA A CA 1
ATOM 2152 C C . ALA A 1 279 ? -6.220 -15.380 26.075 1.00 72.75 279 ALA A C 1
ATOM 2154 O O . ALA A 1 279 ? -5.189 -14.992 25.523 1.00 72.75 279 ALA A O 1
ATOM 2155 N N . PRO A 1 280 ? -6.394 -15.262 27.399 1.00 77.81 280 PRO A N 1
ATOM 2156 C CA . PRO A 1 280 ? -5.339 -14.772 28.278 1.00 77.81 280 PRO A CA 1
ATOM 2157 C C . PRO A 1 280 ? -4.231 -15.821 28.423 1.00 77.81 280 PRO A C 1
ATOM 2159 O O . PRO A 1 280 ? -4.506 -17.015 28.584 1.00 77.81 280 PRO A O 1
ATOM 2162 N N . ASN A 1 281 ? -2.971 -15.388 28.375 1.00 73.50 281 ASN A N 1
ATOM 2163 C CA . ASN A 1 281 ? -1.816 -16.239 28.631 1.00 73.50 281 ASN A CA 1
ATOM 2164 C C . ASN A 1 281 ? -1.353 -16.077 30.093 1.00 73.50 281 ASN A C 1
ATOM 2166 O O . ASN A 1 281 ? -0.706 -15.082 30.426 1.00 73.50 281 ASN A O 1
ATOM 2170 N N . PRO A 1 282 ? -1.606 -17.068 30.969 1.00 67.19 282 PRO A N 1
ATOM 2171 C CA . PRO A 1 282 ? -1.318 -16.960 32.400 1.00 67.19 282 PRO A CA 1
ATOM 2172 C C . PRO A 1 282 ? 0.180 -16.971 32.743 1.00 67.19 282 PRO A C 1
ATOM 2174 O O . PRO A 1 282 ? 0.540 -16.744 33.890 1.00 67.19 282 PRO A O 1
ATOM 2177 N N . LYS A 1 283 ? 1.071 -17.274 31.785 1.00 68.56 283 LYS A N 1
ATOM 2178 C CA . LYS A 1 283 ? 2.527 -17.267 32.021 1.00 68.56 283 LYS A CA 1
ATOM 2179 C C . LYS A 1 283 ? 3.185 -15.925 31.720 1.00 68.56 283 LYS A C 1
ATOM 2181 O O . LYS A 1 283 ? 4.213 -15.628 32.314 1.00 68.56 283 LYS A O 1
ATOM 2186 N N . SER A 1 284 ? 2.642 -15.169 30.769 1.00 68.75 284 SER A N 1
ATOM 2187 C CA . SER A 1 284 ? 3.212 -13.894 30.321 1.00 68.75 284 SER A CA 1
ATOM 2188 C C . SER A 1 284 ? 2.410 -12.680 30.780 1.00 68.75 284 SER A C 1
ATOM 2190 O O . SER A 1 284 ? 2.848 -11.568 30.517 1.00 68.75 284 SER A O 1
ATOM 2192 N N . ASN A 1 285 ? 1.268 -12.883 31.453 1.00 70.50 285 ASN A N 1
ATOM 2193 C CA . ASN A 1 285 ? 0.311 -11.828 31.799 1.00 70.50 285 ASN A CA 1
ATOM 2194 C C . ASN A 1 285 ? -0.062 -10.950 30.592 1.00 70.50 285 ASN A C 1
ATOM 2196 O O . ASN A 1 285 ? -0.139 -9.732 30.700 1.00 70.50 285 ASN A O 1
ATOM 2200 N N . ASP A 1 286 ? -0.256 -11.589 29.437 1.00 74.94 286 ASP A N 1
ATOM 2201 C CA . ASP A 1 286 ? -0.583 -10.917 28.181 1.00 74.94 286 ASP A CA 1
ATOM 2202 C C . ASP A 1 286 ? -1.656 -11.701 27.416 1.00 74.94 286 ASP A C 1
ATOM 2204 O O . ASP A 1 286 ? -1.841 -12.908 27.611 1.00 74.94 286 ASP A O 1
ATOM 2208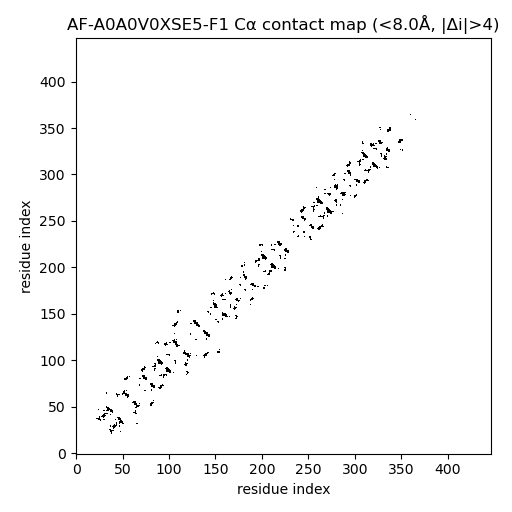 N N . CYS A 1 287 ? -2.399 -11.014 26.562 1.00 73.69 287 CYS A N 1
ATOM 2209 C CA . CYS A 1 287 ? -3.410 -11.595 25.699 1.00 73.69 287 CYS A CA 1
ATOM 2210 C C . CYS A 1 287 ? -2.725 -12.196 24.474 1.00 73.69 287 CYS A C 1
ATOM 2212 O O . CYS A 1 287 ? -2.072 -11.511 23.694 1.00 73.69 287 CYS A O 1
ATOM 2214 N N . SER A 1 288 ? -2.799 -13.519 24.336 1.00 73.31 288 SER A N 1
ATOM 2215 C CA . SER A 1 288 ? -2.172 -14.234 23.228 1.00 73.31 288 SER A CA 1
ATOM 2216 C C . SER A 1 288 ? -2.839 -15.584 23.037 1.00 73.31 288 SER A C 1
ATOM 2218 O O . SER A 1 288 ? -3.124 -16.310 23.992 1.00 73.31 288 SER A O 1
ATOM 2220 N N . CYS A 1 289 ? -3.049 -15.972 21.781 1.00 74.12 289 CYS A N 1
ATOM 2221 C CA . CYS A 1 289 ? -3.535 -17.311 21.482 1.00 74.12 289 CYS A CA 1
ATOM 2222 C C . CYS A 1 289 ? -2.595 -18.380 22.058 1.00 74.12 289 CYS A C 1
ATOM 2224 O O . CYS A 1 289 ? -1.372 -18.225 22.100 1.00 74.12 289 CYS A O 1
ATOM 2226 N N . LYS A 1 290 ? -3.181 -19.492 22.520 1.00 75.31 290 LYS A N 1
ATOM 2227 C CA . LYS A 1 290 ? -2.421 -20.630 23.050 1.00 75.31 290 LYS A CA 1
ATOM 2228 C C . LYS A 1 290 ? -1.362 -21.066 22.034 1.00 75.31 290 LYS A C 1
ATOM 2230 O O . LYS A 1 290 ? -1.636 -21.112 20.840 1.00 75.31 290 LYS A O 1
ATOM 2235 N N . ARG A 1 291 ? -0.187 -21.486 22.514 1.00 84.06 291 ARG A N 1
ATOM 2236 C CA . ARG A 1 291 ? 0.880 -22.068 21.681 1.00 84.06 291 ARG A CA 1
ATOM 2237 C C . ARG A 1 291 ? 0.320 -23.082 20.668 1.00 84.06 291 ARG A C 1
ATOM 2239 O O . ARG A 1 291 ? -0.457 -23.965 21.038 1.00 84.06 291 ARG A O 1
ATOM 2246 N N . GLY A 1 292 ? 0.713 -22.934 19.404 1.00 84.12 292 GLY A N 1
ATOM 2247 C CA . GLY A 1 292 ? 0.164 -23.672 18.263 1.00 84.12 292 GLY A CA 1
ATOM 2248 C C . GLY A 1 292 ? -1.098 -23.062 17.640 1.00 84.12 292 GLY A C 1
ATOM 2249 O O . GLY A 1 292 ? -1.655 -23.671 16.729 1.00 84.12 292 GLY A O 1
ATOM 2250 N N . TYR A 1 293 ? -1.549 -21.894 18.103 1.00 84.69 293 TYR A N 1
ATOM 2251 C CA . 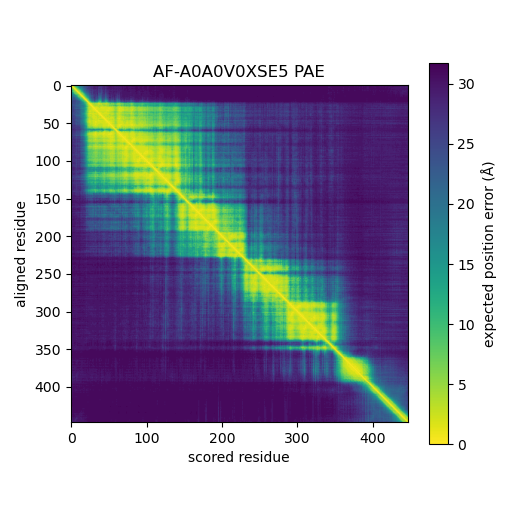TYR A 1 293 ? -2.655 -21.132 17.526 1.00 84.69 293 TYR A CA 1
ATOM 2252 C C . TYR A 1 293 ? -2.239 -19.677 17.289 1.00 84.69 293 TYR A C 1
ATOM 2254 O O . TYR A 1 293 ? -1.507 -19.108 18.096 1.00 84.69 293 TYR A O 1
ATOM 2262 N N . TYR A 1 294 ? -2.744 -19.074 16.216 1.00 82.56 294 TYR A N 1
ATOM 2263 C CA . TYR A 1 294 ? -2.618 -17.648 15.923 1.00 82.56 294 TYR A CA 1
ATOM 2264 C C . TYR A 1 294 ? -3.978 -16.964 16.019 1.00 82.56 294 TYR A C 1
ATOM 2266 O O . TYR A 1 294 ? -5.026 -17.604 15.905 1.00 82.56 294 TYR A O 1
ATOM 2274 N N . PHE A 1 295 ? -3.965 -15.651 16.216 1.00 77.50 295 PHE A N 1
ATOM 2275 C CA . PHE A 1 295 ? -5.189 -14.867 16.242 1.00 77.50 295 PHE A CA 1
ATOM 2276 C C . PHE A 1 295 ? -5.656 -14.548 14.820 1.00 77.50 295 PHE A C 1
ATOM 2278 O O . PHE A 1 295 ? -4.977 -13.847 14.069 1.00 77.50 295 PHE A O 1
ATOM 2285 N N . ASN A 1 296 ? -6.834 -15.045 14.450 1.00 72.94 296 ASN A N 1
ATOM 2286 C CA . ASN A 1 296 ? -7.480 -14.695 13.197 1.00 72.94 296 ASN A CA 1
ATOM 2287 C C . ASN A 1 296 ? -8.384 -13.475 13.416 1.00 72.94 296 ASN A C 1
ATOM 2289 O O . ASN A 1 296 ? -9.539 -13.603 13.825 1.00 72.94 296 ASN A O 1
ATOM 2293 N N . ALA A 1 297 ? -7.863 -12.287 13.099 1.00 61.41 297 ALA A N 1
ATOM 2294 C CA . ALA A 1 297 ? -8.576 -11.020 13.271 1.00 61.41 297 ALA A CA 1
ATOM 2295 C C . ALA A 1 297 ? -9.898 -10.935 12.482 1.00 61.41 297 ALA A C 1
ATOM 2297 O O . ALA A 1 297 ? -10.801 -10.205 12.877 1.00 61.41 297 ALA A O 1
ATOM 2298 N N . LYS A 1 298 ? -10.051 -11.700 11.389 1.00 60.53 298 LYS A N 1
ATOM 2299 C CA . LYS A 1 298 ? -11.277 -11.709 10.573 1.00 60.53 298 LYS A CA 1
ATOM 2300 C C . LYS A 1 298 ? -12.445 -12.392 11.284 1.00 60.53 298 LYS A C 1
ATOM 2302 O O . LYS A 1 298 ? -13.588 -11.978 11.113 1.00 60.53 298 LYS A O 1
ATOM 2307 N N . PHE A 1 299 ? -12.161 -13.449 12.037 1.00 63.97 299 PHE A N 1
ATOM 2308 C CA . PHE A 1 299 ? -13.172 -14.226 12.756 1.00 63.97 299 PHE A CA 1
ATOM 2309 C C . PHE A 1 299 ? -13.138 -13.990 14.267 1.00 63.97 299 PHE A C 1
ATOM 2311 O O . PHE A 1 299 ? -13.965 -14.557 14.970 1.00 63.97 299 PHE A O 1
ATOM 2318 N N . VAL A 1 300 ? -12.199 -13.171 14.758 1.00 60.94 300 VAL A N 1
ATOM 2319 C CA . VAL A 1 300 ? -11.986 -12.875 16.184 1.00 60.94 300 VAL A CA 1
ATOM 2320 C C . VAL A 1 300 ? -11.855 -14.172 16.995 1.00 60.94 300 VAL A C 1
ATOM 2322 O O . VAL A 1 300 ? -12.492 -14.375 18.025 1.00 60.94 300 VAL A O 1
ATOM 2325 N N . THR A 1 301 ? -11.070 -15.117 16.475 1.00 69.00 301 THR A N 1
ATOM 2326 C CA . THR A 1 301 ? -10.872 -16.443 17.078 1.00 69.00 301 THR A CA 1
ATOM 2327 C C . THR A 1 301 ? -9.424 -16.896 16.944 1.00 69.00 301 THR A C 1
ATOM 2329 O O . THR A 1 301 ? -8.704 -16.484 16.034 1.00 69.00 301 THR A O 1
ATOM 2332 N N . CYS A 1 302 ? -8.980 -17.754 17.863 1.00 77.62 302 CYS A N 1
ATOM 2333 C CA . CYS A 1 302 ? -7.676 -18.403 17.772 1.00 77.62 302 CYS A CA 1
ATOM 2334 C C . CYS A 1 302 ? -7.762 -19.635 16.862 1.00 77.62 302 CYS A C 1
ATOM 2336 O O . CYS A 1 302 ? -8.422 -20.618 17.203 1.00 77.62 302 CYS A O 1
ATOM 2338 N N . GLU A 1 303 ? -7.064 -19.611 15.731 1.00 80.75 303 GLU A N 1
ATOM 2339 C CA . GLU A 1 303 ? -7.006 -20.712 14.767 1.00 80.75 303 GLU A CA 1
ATOM 2340 C C . GLU A 1 303 ? -5.659 -21.432 14.815 1.00 80.75 303 GLU A C 1
ATOM 2342 O O . GLU A 1 303 ? -4.653 -20.864 15.225 1.00 80.75 303 GLU A O 1
ATOM 2347 N N . LYS A 1 304 ? -5.626 -22.708 14.416 1.00 85.69 304 LYS A N 1
ATOM 2348 C CA . LYS A 1 304 ? -4.403 -23.521 14.478 1.00 85.69 304 LYS A CA 1
ATOM 2349 C C . LYS A 1 304 ? -3.325 -22.988 13.533 1.00 85.69 304 LYS A C 1
ATOM 2351 O O . LYS A 1 304 ? -3.601 -22.665 12.382 1.00 85.69 304 LYS A O 1
ATOM 2356 N N . CYS A 1 305 ? -2.089 -22.998 14.016 1.00 89.31 305 CYS A N 1
ATOM 2357 C CA . CYS A 1 305 ? -0.895 -22.786 13.212 1.00 89.31 305 CYS A CA 1
ATOM 2358 C C . CYS A 1 305 ? -0.699 -23.887 12.169 1.00 89.31 305 CYS A C 1
ATOM 2360 O O . CYS A 1 305 ? -1.186 -25.013 12.318 1.00 89.31 305 CYS A O 1
ATOM 2362 N N . HIS A 1 306 ? 0.109 -23.587 11.151 1.00 88.06 306 HIS A N 1
ATOM 2363 C CA . HIS A 1 306 ? 0.641 -24.614 10.264 1.00 88.06 306 HIS A CA 1
ATOM 2364 C C . HIS A 1 306 ? 1.419 -25.681 11.062 1.00 88.06 306 HIS A C 1
ATOM 2366 O O . HIS A 1 306 ? 2.144 -25.354 12.000 1.00 88.06 306 HIS A O 1
ATOM 2372 N N . ILE A 1 307 ? 1.320 -26.960 10.672 1.00 89.06 307 ILE A N 1
ATOM 2373 C CA . ILE A 1 307 ? 1.881 -28.109 11.418 1.00 89.06 307 ILE A CA 1
ATOM 2374 C C . ILE A 1 307 ? 3.397 -28.026 11.662 1.00 89.06 307 ILE A C 1
ATOM 2376 O O . ILE A 1 307 ? 3.906 -28.563 12.644 1.00 89.06 307 ILE A O 1
ATOM 2380 N N . ALA A 1 308 ? 4.123 -27.328 10.791 1.00 88.06 308 ALA A N 1
ATOM 2381 C CA . ALA A 1 308 ? 5.561 -27.098 10.936 1.00 88.06 308 ALA A CA 1
ATOM 2382 C C . ALA A 1 308 ? 5.916 -26.162 12.112 1.00 88.06 308 ALA A C 1
ATOM 2384 O O . ALA A 1 308 ? 7.076 -26.101 12.520 1.00 88.06 308 ALA A O 1
ATOM 2385 N N . CYS A 1 309 ? 4.938 -25.439 12.664 1.00 90.44 309 CYS A N 1
ATOM 2386 C CA . CYS A 1 309 ? 5.158 -24.287 13.527 1.00 90.44 309 CYS A CA 1
ATOM 2387 C C . CYS A 1 309 ? 4.607 -24.513 14.935 1.00 90.44 309 CYS A C 1
ATOM 2389 O O . CYS A 1 309 ? 3.450 -24.891 15.123 1.00 90.44 309 CYS A O 1
ATOM 2391 N N . ALA A 1 310 ? 5.452 -24.263 15.930 1.00 88.56 310 ALA A N 1
ATOM 2392 C CA . ALA A 1 310 ? 5.099 -24.312 17.343 1.00 88.56 310 ALA A CA 1
ATOM 2393 C C . ALA A 1 310 ? 4.447 -22.999 17.807 1.00 88.56 310 ALA A C 1
ATOM 2395 O O . ALA A 1 310 ? 3.535 -23.019 18.635 1.00 88.56 310 ALA A O 1
ATOM 2396 N N . VAL A 1 311 ? 4.898 -21.866 17.264 1.00 87.69 311 VAL A N 1
ATOM 2397 C CA . VAL A 1 311 ? 4.315 -20.533 17.472 1.00 87.69 311 VAL A CA 1
ATOM 2398 C C . VAL A 1 311 ? 4.221 -19.850 16.112 1.00 87.69 311 VAL A C 1
ATOM 2400 O O . VAL A 1 311 ? 5.162 -19.922 15.316 1.00 87.69 311 VAL A O 1
ATOM 2403 N N . CYS A 1 312 ? 3.078 -19.231 15.824 1.00 87.31 312 CYS A N 1
ATOM 2404 C CA . CYS A 1 312 ? 2.856 -18.534 14.568 1.00 87.31 312 CYS A CA 1
ATOM 2405 C C . CYS A 1 312 ? 1.956 -17.305 14.743 1.00 87.31 312 CYS A C 1
ATOM 2407 O O . CYS A 1 312 ? 1.145 -17.238 15.663 1.00 87.31 312 CYS A O 1
ATOM 2409 N N . ASN A 1 313 ? 2.084 -16.366 13.811 1.00 83.69 313 ASN A N 1
ATOM 2410 C CA . ASN A 1 313 ? 1.322 -15.120 13.736 1.00 83.69 313 ASN A CA 1
ATOM 2411 C C . ASN A 1 313 ? 0.336 -15.118 12.552 1.00 83.69 313 ASN A C 1
ATOM 2413 O O . ASN A 1 313 ? -0.182 -14.074 12.169 1.00 83.69 313 ASN A O 1
ATOM 2417 N N . GLY A 1 314 ? 0.106 -16.276 11.931 1.00 84.00 314 GLY A N 1
ATOM 2418 C CA . GLY A 1 314 ? -0.702 -16.401 10.725 1.00 84.00 314 GLY A CA 1
ATOM 2419 C C . GLY A 1 314 ? -0.908 -17.857 10.301 1.00 84.00 314 GLY A C 1
ATOM 2420 O O . GLY A 1 314 ? -0.255 -18.757 10.833 1.00 84.00 314 GLY A O 1
ATOM 2421 N N . PRO A 1 315 ? -1.783 -18.105 9.314 1.00 81.88 315 PRO A N 1
ATOM 2422 C CA . PRO A 1 315 ? -2.139 -19.460 8.884 1.00 81.88 315 PRO A CA 1
ATOM 2423 C C . PRO A 1 315 ? -1.038 -20.168 8.080 1.00 81.88 315 PRO A C 1
ATOM 2425 O O . PRO A 1 315 ? -1.029 -21.395 7.985 1.00 81.88 315 PRO A O 1
ATOM 2428 N N . GLY A 1 316 ? -0.144 -19.404 7.447 1.00 80.56 316 GLY A N 1
ATOM 2429 C CA . GLY A 1 316 ? 0.844 -19.913 6.495 1.00 80.56 316 GLY A CA 1
ATOM 2430 C C . GLY A 1 316 ? 2.110 -20.476 7.142 1.00 80.56 316 GLY A C 1
ATOM 2431 O O . GLY A 1 316 ? 2.447 -20.176 8.286 1.00 80.56 316 GLY A O 1
ATOM 2432 N N . THR A 1 317 ? 2.864 -21.253 6.362 1.00 80.81 317 THR A N 1
ATOM 2433 C CA . THR A 1 317 ? 4.179 -21.798 6.748 1.00 80.81 317 THR A CA 1
ATOM 2434 C C . THR A 1 317 ? 5.224 -20.731 7.041 1.00 80.81 317 THR A C 1
ATOM 2436 O O . THR A 1 317 ? 6.218 -21.054 7.676 1.00 80.81 317 THR A O 1
ATOM 2439 N N . ASN A 1 318 ? 5.011 -19.509 6.547 1.00 84.62 318 ASN A N 1
ATOM 2440 C CA . ASN A 1 318 ? 5.905 -18.356 6.594 1.00 84.62 318 ASN A CA 1
ATOM 2441 C C . ASN A 1 318 ? 5.536 -17.330 7.676 1.00 84.62 318 ASN A C 1
ATOM 2443 O O . ASN A 1 318 ? 6.047 -16.215 7.651 1.00 84.62 318 ASN A O 1
ATOM 2447 N N . PHE A 1 319 ? 4.642 -17.673 8.599 1.00 86.50 319 PHE A N 1
ATOM 2448 C CA . PHE A 1 319 ? 4.276 -16.810 9.725 1.00 86.50 319 PHE A CA 1
ATOM 2449 C C . PHE A 1 319 ? 4.741 -17.389 11.053 1.00 86.50 319 PHE A C 1
ATOM 2451 O O . PHE A 1 319 ? 4.105 -17.185 12.080 1.00 86.50 319 PHE A O 1
ATOM 2458 N N . CYS A 1 320 ? 5.821 -18.154 11.041 1.00 89.81 320 CYS A N 1
ATOM 2459 C CA . CYS A 1 320 ? 6.247 -18.938 12.179 1.00 89.81 320 CYS A CA 1
ATOM 2460 C C . CYS A 1 320 ? 7.372 -18.225 12.913 1.00 89.81 320 CYS A C 1
ATOM 2462 O O . CYS A 1 320 ? 8.336 -17.775 12.304 1.00 89.81 320 CYS A O 1
ATOM 2464 N N . SER A 1 321 ? 7.221 -18.108 14.227 1.00 88.00 321 SER A N 1
ATOM 2465 C CA . SER A 1 321 ? 8.237 -17.554 15.123 1.00 88.00 321 SER A CA 1
ATOM 2466 C C . SER A 1 321 ? 9.013 -18.656 15.839 1.00 88.00 321 SER A C 1
ATOM 2468 O O . SER A 1 321 ? 10.170 -18.462 16.192 1.00 88.00 321 SER A O 1
ATOM 2470 N N . GLU A 1 322 ? 8.415 -19.839 15.993 1.00 88.81 322 GLU A N 1
ATOM 2471 C CA . GLU A 1 322 ? 9.091 -21.032 16.501 1.00 88.81 322 GLU A CA 1
ATOM 2472 C C . GLU A 1 322 ? 8.632 -22.277 15.737 1.00 88.81 322 GLU A C 1
ATOM 2474 O O . GLU A 1 322 ? 7.447 -22.424 15.423 1.00 88.81 322 GLU A O 1
ATOM 2479 N N . CYS A 1 323 ? 9.554 -23.205 15.479 1.00 90.56 323 CYS A N 1
ATOM 2480 C CA . CYS A 1 323 ? 9.284 -24.432 14.729 1.00 90.56 323 CYS A CA 1
ATOM 2481 C C . CYS A 1 323 ? 9.064 -25.645 15.633 1.00 90.56 323 CYS A C 1
ATOM 2483 O O . CYS A 1 323 ? 9.638 -25.749 16.717 1.00 90.56 323 CYS A O 1
ATOM 2485 N N . ASN A 1 324 ? 8.233 -26.580 15.171 1.00 88.69 324 ASN A N 1
ATOM 2486 C CA . ASN A 1 324 ? 8.086 -27.878 15.823 1.00 88.69 324 ASN A CA 1
ATOM 2487 C C . ASN A 1 324 ? 9.347 -28.744 15.622 1.00 88.69 324 ASN A C 1
ATOM 2489 O O . ASN A 1 324 ? 10.104 -28.521 14.673 1.00 88.69 324 ASN A O 1
ATOM 2493 N N . PRO A 1 325 ? 9.583 -29.757 16.480 1.00 87.69 325 PRO A N 1
ATOM 2494 C CA . PRO A 1 325 ? 10.701 -30.684 16.314 1.00 87.69 325 PRO A CA 1
ATOM 2495 C C . PRO A 1 325 ? 10.733 -31.312 14.913 1.00 87.69 325 PRO A C 1
ATOM 2497 O O . PRO A 1 325 ? 9.693 -31.691 14.374 1.00 87.69 325 PRO A O 1
ATOM 2500 N N . GLY A 1 326 ? 11.926 -31.422 14.323 1.00 83.38 326 GLY A N 1
ATOM 2501 C CA . GLY A 1 326 ? 12.106 -31.880 12.937 1.00 83.38 326 GLY A CA 1
ATOM 2502 C C . GLY A 1 326 ? 11.983 -30.777 11.876 1.00 83.38 326 GLY A C 1
ATOM 2503 O O . GLY A 1 326 ? 12.121 -31.064 10.686 1.00 83.38 326 GLY A O 1
ATOM 2504 N N . TYR A 1 327 ? 11.772 -29.525 12.291 1.00 86.94 327 TYR A N 1
ATOM 2505 C CA . TYR A 1 327 ? 11.802 -28.337 11.441 1.00 86.94 327 TYR A CA 1
ATOM 2506 C C . TYR A 1 327 ? 12.800 -27.315 11.996 1.00 86.94 327 TYR A C 1
ATOM 2508 O O . TYR A 1 327 ? 13.031 -27.245 13.202 1.00 86.94 327 TYR A O 1
ATOM 2516 N N . SER A 1 328 ? 13.377 -26.500 11.120 1.00 86.00 328 SER A N 1
ATOM 2517 C CA . SER A 1 328 ? 14.271 -25.402 11.488 1.00 86.00 328 SER A CA 1
ATOM 2518 C C . SER A 1 328 ? 13.756 -24.086 10.913 1.00 86.00 328 SER A C 1
ATOM 2520 O O . SER A 1 328 ? 13.187 -24.046 9.818 1.00 86.00 328 SER A O 1
ATOM 2522 N N . LEU A 1 329 ? 13.899 -23.026 11.711 1.00 87.69 329 LEU A N 1
ATOM 2523 C CA . LEU A 1 329 ? 13.394 -21.698 11.397 1.00 87.69 329 LEU A CA 1
ATOM 2524 C C . LEU A 1 329 ? 14.349 -21.002 10.428 1.00 87.69 329 LEU A C 1
ATOM 2526 O O . LEU A 1 329 ? 15.484 -20.691 10.787 1.00 87.69 329 LEU A O 1
ATOM 2530 N N . LEU A 1 330 ? 13.875 -20.741 9.212 1.00 85.25 330 LEU A N 1
ATOM 2531 C CA . LEU A 1 330 ? 14.567 -19.927 8.223 1.00 85.25 330 LEU A CA 1
ATOM 2532 C C . LEU A 1 330 ? 13.731 -18.674 7.942 1.00 85.25 330 LEU A C 1
ATOM 2534 O O . LEU A 1 330 ? 12.702 -18.727 7.263 1.00 85.25 330 LEU A O 1
ATOM 2538 N N . GLY A 1 331 ? 14.159 -17.544 8.506 1.00 86.06 331 GLY A N 1
ATOM 2539 C CA . GLY A 1 331 ? 13.357 -16.321 8.526 1.00 86.06 331 GLY A CA 1
ATOM 2540 C C . GLY A 1 331 ? 12.089 -16.538 9.349 1.00 86.06 331 GLY A C 1
ATOM 2541 O O . GLY A 1 331 ? 12.168 -16.814 10.539 1.00 86.06 331 GLY A O 1
ATOM 2542 N N . SER A 1 332 ? 10.931 -16.454 8.701 1.00 86.62 332 SER A N 1
ATOM 2543 C CA . SER A 1 332 ? 9.625 -16.745 9.301 1.00 86.62 332 SER A CA 1
ATOM 2544 C C . SER A 1 332 ? 9.026 -18.076 8.827 1.00 86.62 332 SER A C 1
ATOM 2546 O O . SER A 1 332 ? 7.859 -18.359 9.091 1.00 86.62 332 SER A O 1
ATOM 2548 N N . SER A 1 333 ? 9.797 -18.895 8.097 1.00 88.88 333 SER A N 1
ATOM 2549 C CA . SER A 1 333 ? 9.345 -20.185 7.570 1.00 88.88 333 SER A CA 1
ATOM 2550 C C . SER A 1 333 ? 10.000 -21.367 8.268 1.00 88.88 333 SER A C 1
ATOM 2552 O O . SER A 1 333 ? 11.220 -21.426 8.394 1.00 88.88 333 SER A O 1
ATOM 2554 N N . CYS A 1 334 ? 9.198 -22.352 8.669 1.00 90.00 334 CYS A N 1
ATOM 2555 C CA . CYS A 1 334 ? 9.705 -23.602 9.233 1.00 90.00 334 CYS A CA 1
ATOM 2556 C C . CYS A 1 334 ? 9.921 -24.645 8.134 1.00 90.00 334 CYS A C 1
ATOM 2558 O O . CYS A 1 334 ? 8.959 -25.178 7.579 1.00 90.00 334 CYS A O 1
ATOM 2560 N N . ILE A 1 335 ? 11.184 -24.952 7.830 1.00 87.12 335 ILE A N 1
ATOM 2561 C CA . ILE A 1 335 ? 11.570 -25.918 6.791 1.00 87.12 335 ILE A CA 1
ATOM 2562 C C . ILE A 1 335 ? 11.941 -27.247 7.446 1.00 87.12 335 ILE A C 1
ATOM 2564 O O . ILE A 1 335 ? 12.608 -27.276 8.479 1.00 87.12 335 ILE A O 1
ATOM 2568 N N . ARG A 1 336 ? 11.504 -28.360 6.850 1.00 86.56 336 ARG A N 1
ATOM 2569 C CA . ARG A 1 336 ? 11.777 -29.708 7.359 1.00 86.56 336 ARG A CA 1
ATOM 2570 C C . ARG A 1 336 ? 13.281 -30.018 7.315 1.00 86.56 336 ARG A C 1
ATOM 2572 O O . ARG A 1 336 ? 13.954 -29.740 6.319 1.00 86.56 336 ARG A O 1
ATOM 2579 N N . CYS A 1 337 ? 13.789 -30.634 8.377 1.00 85.00 337 CYS A N 1
ATOM 2580 C CA . CYS A 1 337 ? 15.147 -31.164 8.428 1.00 85.00 337 CYS A CA 1
ATOM 2581 C C . CYS A 1 337 ? 15.295 -32.383 7.503 1.00 85.00 337 CYS A C 1
ATOM 2583 O O . CYS A 1 337 ? 14.392 -33.216 7.427 1.00 85.00 337 CYS A O 1
ATOM 2585 N N . CYS A 1 338 ? 16.422 -32.499 6.797 1.00 82.06 338 CYS A N 1
ATOM 2586 C CA . CYS A 1 338 ? 16.699 -33.681 5.977 1.00 82.06 338 CYS A CA 1
ATOM 2587 C C . CYS A 1 338 ? 16.949 -34.919 6.852 1.00 82.06 338 CYS A C 1
ATOM 2589 O O . CYS A 1 338 ? 17.752 -34.859 7.784 1.00 82.06 338 CYS A O 1
ATOM 2591 N N . ASP A 1 339 ? 16.329 -36.045 6.500 1.00 72.69 339 ASP A N 1
ATOM 2592 C CA . ASP A 1 339 ? 16.666 -37.349 7.070 1.00 72.69 339 ASP A CA 1
ATOM 2593 C C . ASP A 1 339 ? 17.949 -37.882 6.405 1.00 72.69 339 ASP A C 1
ATOM 2595 O O . ASP A 1 339 ? 18.155 -37.717 5.201 1.00 72.69 339 ASP A O 1
ATOM 2599 N N . ASN A 1 340 ? 18.824 -38.537 7.176 1.00 61.25 340 ASN A N 1
ATOM 2600 C CA . ASN A 1 340 ? 20.166 -38.959 6.734 1.00 61.25 340 ASN A CA 1
ATOM 2601 C C . ASN A 1 340 ? 20.191 -39.955 5.549 1.00 61.25 340 ASN A C 1
ATOM 2603 O O . ASN A 1 340 ? 21.275 -40.268 5.065 1.00 61.25 340 ASN A O 1
ATOM 2607 N N . ASN A 1 341 ? 19.035 -40.418 5.055 1.00 58.81 341 ASN A N 1
ATOM 2608 C CA . ASN A 1 341 ? 18.924 -41.437 4.006 1.00 58.81 341 ASN A CA 1
ATOM 2609 C C . ASN A 1 341 ? 18.220 -40.997 2.705 1.00 58.81 341 ASN A C 1
ATOM 2611 O O . ASN A 1 341 ? 18.005 -41.842 1.842 1.00 58.81 341 ASN A O 1
ATOM 2615 N N . GLU A 1 342 ? 17.919 -39.713 2.481 1.00 54.72 342 GLU A N 1
ATOM 2616 C CA . GLU A 1 342 ? 17.324 -39.267 1.206 1.00 54.72 342 GLU A CA 1
ATOM 2617 C C . GLU A 1 342 ? 18.079 -38.086 0.583 1.00 54.72 342 GLU A C 1
ATOM 2619 O O . GLU A 1 342 ? 17.838 -36.917 0.870 1.00 54.72 342 GLU A O 1
ATOM 2624 N N . SER A 1 343 ? 18.989 -38.397 -0.344 1.00 51.34 343 SER A N 1
ATOM 2625 C CA . SER A 1 343 ? 19.759 -37.406 -1.115 1.00 51.34 343 SER A CA 1
ATOM 2626 C C . SER A 1 343 ? 19.030 -36.913 -2.379 1.00 51.34 343 SER A C 1
ATOM 2628 O O . SER A 1 343 ? 19.674 -36.614 -3.384 1.00 51.34 343 SER A O 1
ATOM 2630 N N . SER A 1 344 ? 17.691 -36.870 -2.403 1.00 52.72 344 SER A N 1
ATOM 2631 C CA . SER A 1 344 ? 16.959 -36.500 -3.635 1.00 52.72 344 SER A CA 1
ATOM 2632 C C . SER A 1 344 ? 15.626 -35.767 -3.481 1.00 52.72 344 SER A C 1
ATOM 2634 O O . SER A 1 344 ? 14.889 -35.643 -4.458 1.00 52.72 344 SER A O 1
ATOM 2636 N N . SER A 1 345 ? 15.346 -35.161 -2.328 1.00 49.75 345 SER A N 1
ATOM 2637 C CA . SER A 1 345 ? 14.194 -34.259 -2.189 1.00 49.75 345 SER A CA 1
ATOM 2638 C C . SER A 1 345 ? 14.672 -32.810 -2.083 1.00 49.75 345 SER A C 1
ATOM 2640 O O . SER A 1 345 ? 15.282 -32.405 -1.100 1.00 49.75 345 SER A O 1
ATOM 2642 N N . ARG A 1 346 ? 14.406 -32.019 -3.129 1.00 60.50 346 ARG A N 1
ATOM 2643 C CA . ARG A 1 346 ? 14.892 -30.641 -3.364 1.00 60.50 346 ARG A CA 1
ATOM 2644 C C . ARG A 1 346 ? 14.408 -29.560 -2.365 1.00 60.50 346 ARG A C 1
ATOM 2646 O O . ARG A 1 346 ? 14.552 -28.381 -2.664 1.00 60.50 346 ARG A O 1
ATOM 2653 N N . PHE A 1 347 ? 13.862 -29.917 -1.196 1.00 70.75 347 PHE A N 1
ATOM 2654 C CA . PHE A 1 347 ? 13.239 -28.965 -0.254 1.00 70.75 347 PHE A CA 1
ATOM 2655 C C . PHE A 1 347 ? 13.412 -29.331 1.235 1.00 70.75 347 PHE A C 1
ATOM 2657 O O . PHE A 1 347 ? 12.456 -29.299 2.007 1.00 70.75 347 PHE A O 1
ATOM 2664 N N . CYS A 1 348 ? 14.622 -29.684 1.667 1.00 74.94 348 CYS A N 1
ATOM 2665 C CA . CYS A 1 348 ? 14.950 -29.809 3.090 1.00 74.94 348 CYS A CA 1
ATOM 2666 C C . CYS A 1 348 ? 16.287 -29.130 3.383 1.00 74.94 348 CYS A C 1
ATOM 2668 O O . CYS A 1 348 ? 17.119 -28.964 2.488 1.00 74.94 348 CYS A O 1
ATOM 2670 N N . ILE A 1 349 ? 16.496 -28.732 4.636 1.00 77.62 349 ILE A N 1
ATOM 2671 C CA . ILE A 1 349 ? 17.777 -28.178 5.081 1.00 77.62 349 ILE A CA 1
ATOM 2672 C C . ILE A 1 349 ? 18.467 -29.146 6.034 1.00 77.62 349 ILE A C 1
ATOM 2674 O O . ILE A 1 349 ? 17.824 -29.857 6.811 1.00 77.62 349 ILE A O 1
ATOM 2678 N N . ARG A 1 350 ? 19.802 -29.178 5.988 1.00 74.12 350 ARG A N 1
ATOM 2679 C CA . ARG A 1 350 ? 20.585 -29.816 7.044 1.00 74.12 350 ARG A CA 1
ATOM 2680 C C . ARG A 1 350 ? 20.468 -28.949 8.283 1.00 74.12 350 ARG A C 1
ATOM 2682 O O . ARG A 1 350 ? 21.156 -27.943 8.417 1.00 74.12 350 ARG A O 1
ATOM 2689 N N . CYS A 1 351 ? 19.569 -29.340 9.169 1.00 71.56 351 CYS A N 1
ATOM 2690 C CA . CYS A 1 351 ? 19.533 -28.779 10.499 1.00 71.56 351 CYS A CA 1
ATOM 2691 C C . CYS A 1 351 ? 20.859 -29.135 11.170 1.00 71.56 351 CYS A C 1
ATOM 2693 O O . CYS A 1 351 ? 21.218 -30.313 11.239 1.00 71.56 351 CYS A O 1
ATOM 2695 N N . LEU A 1 352 ? 21.591 -28.125 11.647 1.00 63.03 352 LEU A N 1
ATOM 2696 C CA . LEU A 1 352 ? 22.532 -28.347 12.738 1.00 63.03 352 LEU A CA 1
ATOM 2697 C C . LEU A 1 352 ? 21.705 -29.039 13.799 1.00 63.03 352 LEU A C 1
ATOM 2699 O O . LEU A 1 352 ? 20.690 -28.479 14.221 1.00 63.03 352 LEU A O 1
ATOM 2703 N N . GLY A 1 353 ? 22.042 -30.305 14.050 1.00 48.72 353 GLY A N 1
ATOM 2704 C CA . GLY A 1 353 ? 21.202 -31.194 14.817 1.00 48.72 353 GLY A CA 1
ATOM 2705 C C . GLY A 1 353 ? 20.663 -30.434 16.009 1.00 48.72 353 GLY A C 1
ATOM 2706 O O . GLY A 1 353 ? 21.421 -29.825 16.768 1.00 48.72 353 GLY A O 1
ATOM 2707 N N . SER A 1 354 ? 19.343 -30.500 16.180 1.00 42.06 354 SER A N 1
ATOM 2708 C CA . SER A 1 354 ? 18.817 -30.613 17.523 1.00 42.06 354 SER A CA 1
ATOM 2709 C C . SER A 1 354 ? 19.843 -31.438 18.292 1.00 42.06 354 SER A C 1
ATOM 2711 O O . SER A 1 354 ? 20.200 -32.531 17.836 1.00 42.06 354 SER A O 1
ATOM 2713 N N . PHE A 1 355 ? 20.359 -30.903 19.398 1.00 37.84 355 PHE A N 1
ATOM 2714 C CA . PHE A 1 355 ? 20.750 -31.773 20.488 1.00 37.84 355 PHE A CA 1
ATOM 2715 C C . PHE A 1 355 ? 19.554 -32.693 20.650 1.00 37.84 355 PHE A C 1
ATOM 2717 O O . PHE A 1 355 ? 18.491 -32.295 21.129 1.00 37.84 355 PHE A O 1
ATOM 2724 N N . THR A 1 356 ? 19.671 -33.866 20.040 1.00 33.91 356 THR A N 1
ATOM 2725 C CA . THR A 1 356 ? 18.667 -34.882 20.134 1.00 33.91 356 THR A CA 1
ATOM 2726 C C . THR A 1 356 ? 18.632 -35.126 21.619 1.00 33.91 356 THR A C 1
ATOM 2728 O O . THR A 1 356 ? 19.647 -35.388 22.266 1.00 33.91 356 THR A O 1
ATOM 2731 N N . SER A 1 357 ? 17.444 -34.996 22.175 1.00 36.81 357 SER A N 1
ATOM 2732 C CA . SER A 1 357 ? 17.061 -35.555 23.455 1.00 36.81 357 SER A CA 1
ATOM 2733 C C . SER A 1 357 ? 17.144 -37.091 23.410 1.00 36.81 357 SER A C 1
ATOM 2735 O O . SER A 1 357 ? 16.272 -37.798 23.900 1.00 36.81 357 SER A O 1
ATOM 2737 N N . SER A 1 358 ? 18.226 -37.631 22.845 1.00 36.75 358 SER A N 1
ATOM 2738 C CA . SER A 1 358 ? 18.747 -38.946 23.142 1.00 36.75 358 SER A CA 1
ATOM 2739 C C . SER A 1 358 ? 19.455 -38.834 24.486 1.00 36.75 358 SER A C 1
ATOM 2741 O O . SER A 1 358 ? 20.657 -38.613 24.542 1.00 36.75 358 SER A O 1
ATOM 2743 N N . GLN A 1 359 ? 18.671 -38.914 25.564 1.00 44.16 359 GLN A N 1
ATOM 2744 C CA . GLN A 1 359 ? 19.077 -39.501 26.847 1.00 44.16 359 GLN A CA 1
ATOM 2745 C C . GLN A 1 359 ? 20.550 -39.273 27.264 1.00 44.16 359 GLN A C 1
ATOM 2747 O O . GLN A 1 359 ? 21.261 -40.217 27.592 1.00 44.16 359 GLN A O 1
ATOM 2752 N N . TYR A 1 360 ? 21.012 -38.024 27.324 1.00 50.88 360 TYR A N 1
ATOM 2753 C CA . TYR A 1 360 ? 22.128 -37.657 28.196 1.00 50.88 360 TYR A CA 1
ATOM 2754 C C . TYR A 1 360 ? 21.520 -36.993 29.419 1.00 50.88 360 TYR A C 1
ATOM 2756 O O . TYR A 1 360 ? 21.232 -35.798 29.444 1.00 50.88 360 TYR A O 1
ATOM 2764 N N . SER A 1 361 ? 21.224 -37.824 30.418 1.00 46.34 361 SER A N 1
ATOM 2765 C CA . SER A 1 361 ? 20.720 -37.358 31.702 1.00 46.34 361 SER A CA 1
ATOM 2766 C C . SER A 1 361 ? 21.716 -36.357 32.282 1.00 46.34 361 SER A C 1
ATOM 2768 O O . SER A 1 361 ? 22.905 -36.650 32.387 1.00 46.34 361 SER A O 1
ATOM 2770 N N . ILE A 1 362 ? 21.236 -35.185 32.704 1.00 57.81 362 ILE A N 1
ATOM 2771 C CA . ILE A 1 362 ? 22.022 -34.196 33.464 1.00 57.81 362 ILE A CA 1
ATOM 2772 C C . ILE A 1 362 ? 22.709 -34.875 34.663 1.00 57.81 362 ILE A C 1
ATOM 2774 O O . ILE A 1 362 ? 23.822 -34.510 35.035 1.00 57.81 362 ILE A O 1
ATOM 2778 N N . LYS A 1 363 ? 22.109 -35.955 35.191 1.00 53.41 363 LYS A N 1
ATOM 2779 C CA . LYS A 1 363 ? 22.724 -36.811 36.209 1.00 53.41 363 LYS A CA 1
ATOM 2780 C C . LYS A 1 363 ? 24.066 -37.394 35.755 1.00 53.41 363 LYS A C 1
ATOM 2782 O O . LYS A 1 363 ? 24.990 -37.400 36.549 1.00 53.41 363 LYS A O 1
ATOM 2787 N N . THR A 1 364 ? 24.226 -37.832 34.507 1.00 58.38 364 THR A N 1
ATOM 2788 C CA . THR A 1 364 ? 25.463 -38.466 34.017 1.00 58.38 364 THR A CA 1
ATOM 2789 C C . THR A 1 364 ? 26.610 -37.468 33.838 1.00 58.38 364 THR A C 1
ATOM 2791 O O . THR A 1 364 ? 27.751 -37.803 34.140 1.00 58.38 364 THR A O 1
ATOM 2794 N N . VAL A 1 365 ? 26.322 -36.232 33.412 1.00 66.12 365 VAL A N 1
ATOM 2795 C CA . VAL A 1 365 ? 27.333 -35.159 33.299 1.00 66.12 365 VAL A CA 1
ATOM 2796 C C . VAL A 1 365 ? 27.784 -34.695 34.683 1.00 66.12 365 VAL A C 1
ATOM 2798 O O . VAL A 1 365 ? 28.982 -34.563 34.926 1.00 66.12 365 VAL A O 1
ATOM 2801 N N . VAL A 1 366 ? 26.839 -34.530 35.614 1.00 70.50 366 VAL A N 1
ATOM 2802 C CA . VAL A 1 366 ? 27.146 -34.191 37.011 1.00 70.50 366 VAL A CA 1
ATOM 2803 C C . VAL A 1 366 ? 27.938 -35.319 37.676 1.00 70.50 366 VAL A C 1
ATOM 2805 O O . VAL A 1 366 ? 28.966 -35.048 38.282 1.00 70.50 366 VAL A O 1
ATOM 2808 N N . ILE A 1 367 ? 27.549 -36.586 37.492 1.00 73.00 367 ILE A N 1
ATOM 2809 C CA . ILE A 1 367 ? 28.289 -37.741 38.029 1.00 73.00 367 ILE A CA 1
ATOM 2810 C C . ILE A 1 367 ? 29.703 -37.808 37.438 1.00 73.00 367 ILE A C 1
ATOM 2812 O O . ILE A 1 367 ? 30.657 -37.983 38.189 1.00 73.00 367 ILE A O 1
ATOM 2816 N N . SER A 1 368 ? 29.867 -37.617 36.124 1.00 74.31 368 SER A N 1
ATOM 2817 C CA . SER A 1 368 ? 31.195 -37.601 35.498 1.00 74.31 368 SER A CA 1
ATOM 2818 C C . SER A 1 368 ? 32.063 -36.466 36.043 1.00 74.31 368 SER A C 1
ATOM 2820 O O . SER A 1 368 ? 33.231 -36.691 36.343 1.00 74.31 368 SER A O 1
ATOM 2822 N N . SER A 1 369 ? 31.498 -35.269 36.222 1.00 77.69 369 SER A N 1
ATOM 2823 C CA . SER A 1 369 ? 32.202 -34.123 36.807 1.00 77.69 369 SER A CA 1
ATOM 2824 C C . SER A 1 369 ? 32.597 -34.378 38.268 1.00 77.69 369 SER A C 1
ATOM 2826 O O . SER A 1 369 ? 33.738 -34.117 38.651 1.00 77.69 369 SER A O 1
ATOM 2828 N N . CYS A 1 370 ? 31.709 -34.980 39.066 1.00 77.44 370 CYS A N 1
ATOM 2829 C CA . CYS A 1 370 ? 31.990 -35.355 40.451 1.00 77.44 370 CYS A CA 1
ATOM 2830 C C . CYS A 1 370 ? 33.069 -36.443 40.559 1.00 77.44 370 CYS A C 1
ATOM 2832 O O . CYS A 1 370 ? 33.920 -36.356 41.441 1.00 77.44 370 CYS A O 1
ATOM 2834 N N . ILE A 1 371 ? 33.077 -37.439 39.665 1.00 83.38 371 ILE A N 1
ATOM 2835 C CA . ILE A 1 371 ? 34.109 -38.489 39.640 1.00 83.38 371 ILE A CA 1
ATOM 2836 C C . ILE A 1 371 ? 35.468 -37.885 39.273 1.00 83.38 371 ILE A C 1
ATOM 2838 O O . ILE A 1 371 ? 36.462 -38.177 39.934 1.00 83.38 371 ILE A O 1
ATOM 2842 N N . SER A 1 372 ? 35.523 -36.998 38.275 1.00 81.81 372 SER A N 1
ATOM 2843 C CA . SER A 1 372 ? 36.760 -36.298 37.914 1.00 81.81 372 SER A CA 1
ATOM 2844 C C . SER A 1 372 ? 37.290 -35.432 39.062 1.00 81.81 372 SER A C 1
ATOM 2846 O O . SER A 1 372 ? 38.484 -35.472 39.351 1.00 81.81 372 SER A O 1
ATOM 2848 N N . ALA A 1 373 ? 36.414 -34.705 39.765 1.00 83.62 373 ALA A N 1
ATOM 2849 C CA . ALA A 1 373 ? 36.798 -33.919 40.936 1.00 83.62 373 ALA A CA 1
ATOM 2850 C C . ALA A 1 373 ? 37.292 -34.808 42.091 1.00 83.62 373 ALA A C 1
ATOM 2852 O O . ALA A 1 373 ? 38.325 -34.517 42.687 1.00 83.62 373 ALA A O 1
ATOM 2853 N N . ALA A 1 374 ? 36.613 -35.925 42.372 1.00 86.44 374 ALA A N 1
ATOM 2854 C CA . ALA A 1 374 ? 37.015 -36.867 43.416 1.00 86.44 374 ALA A CA 1
ATOM 2855 C C . ALA A 1 374 ? 38.382 -37.507 43.129 1.00 86.44 374 ALA A C 1
ATOM 2857 O O . ALA A 1 374 ? 39.208 -37.622 44.032 1.00 86.44 374 ALA A O 1
ATOM 2858 N N . LEU A 1 375 ? 38.657 -37.871 41.872 1.00 88.62 375 LEU A N 1
ATOM 2859 C CA . LEU A 1 375 ? 39.964 -38.395 41.471 1.00 88.62 375 LEU A CA 1
ATOM 2860 C C . LEU A 1 375 ? 41.070 -37.346 41.635 1.00 88.62 375 LEU A C 1
ATOM 2862 O O . LEU A 1 375 ? 42.140 -37.676 42.141 1.00 88.62 375 LEU A O 1
ATOM 2866 N N . LEU A 1 376 ? 40.808 -36.081 41.289 1.00 88.19 376 LEU A N 1
ATOM 2867 C CA . LEU A 1 376 ? 41.754 -34.988 41.535 1.00 88.19 376 LEU A CA 1
ATOM 2868 C C . LEU A 1 376 ? 42.011 -34.784 43.033 1.00 88.19 376 LEU A C 1
ATOM 2870 O O . LEU A 1 376 ? 43.166 -34.657 43.434 1.00 88.19 376 LEU A O 1
ATOM 2874 N N . PHE A 1 377 ? 40.973 -34.834 43.871 1.00 87.06 377 PHE A N 1
ATOM 2875 C CA . PHE A 1 377 ? 41.136 -34.766 45.324 1.00 87.06 377 PHE A CA 1
ATOM 2876 C C . PHE A 1 377 ? 41.971 -35.927 45.874 1.00 87.06 377 PHE A C 1
ATOM 2878 O O . PHE A 1 377 ? 42.843 -35.691 46.704 1.00 87.06 377 PHE A O 1
ATOM 2885 N N . ILE A 1 378 ? 41.769 -37.158 45.394 1.00 88.31 378 ILE A N 1
ATOM 2886 C CA . ILE A 1 378 ? 42.561 -38.324 45.822 1.00 88.31 378 ILE A CA 1
ATOM 2887 C C . ILE A 1 378 ? 44.030 -38.172 45.413 1.00 88.31 378 ILE A C 1
ATOM 2889 O O . ILE A 1 378 ? 44.914 -38.474 46.211 1.00 88.31 378 ILE A O 1
ATOM 2893 N N . VAL A 1 379 ? 44.310 -37.673 44.205 1.00 87.19 379 VAL A N 1
ATOM 2894 C CA . VAL A 1 379 ? 45.688 -37.435 43.743 1.00 87.19 379 VAL A CA 1
ATOM 2895 C C . VAL A 1 379 ? 46.360 -36.335 44.566 1.00 87.19 379 VAL A C 1
ATOM 2897 O O . VAL A 1 379 ? 47.497 -36.513 44.996 1.00 87.19 379 VAL A O 1
ATOM 2900 N N . ILE A 1 380 ? 45.658 -35.232 44.844 1.00 86.38 380 ILE A N 1
ATOM 2901 C CA . ILE A 1 380 ? 46.177 -34.134 45.673 1.00 86.38 380 ILE A CA 1
ATOM 2902 C C . ILE A 1 380 ? 46.432 -34.619 47.103 1.00 86.38 380 ILE A C 1
ATOM 2904 O O . ILE A 1 380 ? 47.503 -34.376 47.652 1.00 86.38 380 ILE A O 1
ATOM 2908 N N . PHE A 1 381 ? 45.492 -35.352 47.701 1.00 85.12 381 PHE A N 1
ATOM 2909 C CA . PHE A 1 381 ? 45.652 -35.870 49.058 1.00 85.12 381 PHE A CA 1
ATOM 2910 C C . PHE A 1 381 ? 46.752 -36.935 49.132 1.00 85.12 381 PHE A C 1
ATOM 2912 O O . PHE A 1 381 ? 47.540 -36.941 50.071 1.00 85.12 381 PHE A O 1
ATOM 2919 N N . GLY A 1 382 ? 46.871 -37.790 48.113 1.00 81.19 382 GLY A N 1
ATOM 2920 C CA . GLY A 1 382 ? 47.977 -38.735 47.971 1.00 81.19 382 GLY A CA 1
ATOM 2921 C C . GLY A 1 382 ? 49.327 -38.025 47.889 1.00 81.19 382 GLY A C 1
ATOM 2922 O O . GLY A 1 382 ? 50.247 -38.389 48.617 1.00 81.19 382 GLY A O 1
ATOM 2923 N N . ALA A 1 383 ? 49.426 -36.961 47.087 1.00 80.44 383 ALA A N 1
ATOM 2924 C CA . ALA A 1 383 ? 50.628 -36.137 46.995 1.00 80.44 383 ALA A CA 1
ATOM 2925 C C . ALA A 1 383 ? 50.973 -35.485 48.345 1.00 80.44 383 ALA A C 1
ATOM 2927 O O . ALA A 1 383 ? 52.120 -35.559 48.785 1.00 80.44 383 ALA A O 1
ATOM 2928 N N . LEU A 1 384 ? 49.985 -34.930 49.055 1.00 77.94 384 LEU A N 1
ATOM 2929 C CA . LEU A 1 384 ? 50.181 -34.359 50.390 1.00 77.94 384 LEU A CA 1
ATOM 2930 C C . LEU A 1 384 ? 50.635 -35.414 51.406 1.00 77.94 384 LEU A C 1
ATOM 2932 O O . LEU A 1 384 ? 51.577 -35.158 52.145 1.00 77.94 384 LEU A O 1
ATOM 2936 N N . MET A 1 385 ? 50.055 -36.615 51.394 1.00 69.81 385 MET A N 1
ATOM 2937 C CA . MET A 1 385 ? 50.461 -37.714 52.279 1.00 69.81 385 MET A CA 1
ATOM 2938 C C . MET A 1 385 ? 51.869 -38.229 51.950 1.00 69.81 385 MET A C 1
ATOM 2940 O O . MET A 1 385 ? 52.621 -38.566 52.862 1.00 69.81 385 MET A O 1
ATOM 2944 N N . THR A 1 386 ? 52.277 -38.239 50.675 1.00 71.06 386 THR A N 1
ATOM 2945 C CA . THR A 1 386 ? 53.670 -38.542 50.302 1.00 71.06 386 THR A CA 1
ATOM 2946 C C . THR A 1 386 ? 54.636 -37.429 50.699 1.00 71.06 386 THR A C 1
ATOM 2948 O O . THR A 1 386 ? 55.742 -37.726 51.144 1.00 71.06 386 THR A O 1
ATOM 2951 N N . CYS A 1 387 ? 54.221 -36.162 50.619 1.00 65.00 387 CYS A N 1
ATOM 2952 C CA . CYS A 1 387 ? 55.001 -35.024 51.103 1.00 65.00 387 CYS A CA 1
ATOM 2953 C C . CYS A 1 387 ? 55.146 -35.049 52.628 1.00 65.00 387 CYS A C 1
ATOM 2955 O O . CYS A 1 387 ? 56.225 -34.760 53.137 1.00 65.00 387 CYS A O 1
ATOM 2957 N N . ASP A 1 388 ? 54.101 -35.439 53.358 1.00 64.00 388 ASP A N 1
ATOM 2958 C CA . ASP A 1 388 ? 54.120 -35.532 54.817 1.00 64.00 388 ASP A CA 1
ATOM 2959 C C . ASP A 1 388 ? 54.913 -36.761 55.293 1.00 64.00 388 ASP A C 1
ATOM 2961 O O . ASP A 1 388 ? 55.685 -36.676 56.247 1.00 64.00 388 ASP A O 1
ATOM 2965 N N . TRP A 1 389 ? 54.854 -37.879 54.556 1.00 61.69 389 TRP A N 1
ATOM 2966 C CA . TRP A 1 389 ? 55.755 -39.022 54.745 1.00 61.69 389 TRP A CA 1
ATOM 2967 C C . TRP A 1 389 ? 57.219 -38.649 54.464 1.00 61.69 389 TRP A C 1
ATOM 2969 O O . TRP A 1 389 ? 58.099 -38.971 55.263 1.00 61.69 389 TRP A O 1
ATOM 2979 N N . TYR A 1 390 ? 57.487 -37.891 53.396 1.00 56.31 390 TYR A N 1
ATOM 2980 C CA . TYR A 1 390 ? 58.827 -37.394 53.068 1.00 56.31 390 TYR A CA 1
ATOM 2981 C C . TYR A 1 390 ? 59.349 -36.391 54.113 1.00 56.31 390 TYR A C 1
ATOM 2983 O O . TYR A 1 390 ? 60.524 -36.426 54.481 1.00 56.31 390 TYR A O 1
ATOM 2991 N N . ARG A 1 391 ? 58.473 -35.538 54.664 1.00 55.06 391 ARG A N 1
ATOM 2992 C CA . ARG A 1 391 ? 58.789 -34.593 55.747 1.00 55.06 391 ARG A CA 1
ATOM 2993 C C . ARG A 1 391 ? 59.053 -35.317 57.072 1.00 55.06 391 ARG A C 1
ATOM 2995 O O . ARG A 1 391 ? 60.022 -34.991 57.753 1.00 55.06 391 ARG A O 1
ATOM 3002 N N . LYS A 1 392 ? 58.263 -36.345 57.396 1.00 52.75 392 LYS A N 1
ATOM 3003 C CA . LYS A 1 392 ? 58.413 -37.185 58.598 1.00 52.75 392 LYS A CA 1
ATOM 3004 C C . LYS A 1 392 ? 59.631 -38.114 58.531 1.00 52.75 392 LYS A C 1
ATOM 3006 O O . LYS A 1 392 ? 60.240 -38.385 59.561 1.00 52.75 392 LYS A O 1
ATOM 3011 N N . SER A 1 393 ? 60.048 -38.529 57.332 1.00 52.12 393 SER A N 1
ATOM 3012 C CA . SER A 1 393 ? 61.263 -39.330 57.116 1.00 52.12 393 SER A CA 1
ATOM 3013 C C . SER A 1 393 ? 62.567 -38.519 57.211 1.00 52.12 393 SER A C 1
ATOM 3015 O O . SER A 1 393 ? 63.645 -39.110 57.209 1.00 52.12 393 SER A O 1
ATOM 3017 N N . ARG A 1 394 ? 62.495 -37.181 57.314 1.00 52.53 394 ARG A N 1
ATOM 3018 C CA . ARG A 1 394 ? 63.663 -36.285 57.421 1.00 52.53 394 ARG A CA 1
ATOM 3019 C C . ARG A 1 394 ? 64.006 -35.862 58.859 1.00 52.53 394 ARG A C 1
ATOM 3021 O O . ARG A 1 394 ? 65.053 -35.260 59.060 1.00 52.53 394 ARG A O 1
ATOM 3028 N N . SER A 1 395 ? 63.180 -36.206 59.853 1.00 41.62 395 SER A N 1
ATOM 3029 C CA . SER A 1 395 ? 63.420 -35.914 61.284 1.00 41.62 395 SER A CA 1
ATOM 3030 C C . SER A 1 395 ? 64.211 -36.999 62.033 1.00 41.62 395 SER A C 1
ATOM 3032 O O . SER A 1 395 ? 64.261 -36.970 63.258 1.00 41.62 395 SER A O 1
ATOM 3034 N N . ALA A 1 396 ? 64.825 -37.956 61.332 1.00 43.34 396 ALA A N 1
ATOM 3035 C CA . ALA A 1 396 ? 65.498 -39.103 61.941 1.00 43.34 396 ALA A CA 1
ATOM 3036 C C . ALA A 1 396 ? 66.962 -39.254 61.494 1.00 43.34 396 ALA A C 1
ATOM 3038 O O . ALA A 1 396 ? 67.329 -40.323 61.033 1.00 43.34 396 ALA A O 1
ATOM 3039 N N . TYR A 1 397 ? 67.792 -38.211 61.629 1.00 38.56 397 TYR A N 1
ATOM 3040 C CA . TYR A 1 397 ? 69.255 -38.359 61.712 1.00 38.56 397 TYR A CA 1
ATOM 3041 C C . TYR A 1 397 ? 69.838 -37.283 62.643 1.00 38.56 397 TYR A C 1
ATOM 3043 O O . TYR A 1 397 ? 69.571 -36.094 62.483 1.00 38.56 397 TYR A O 1
ATOM 3051 N N . GLU A 1 398 ? 70.583 -37.745 63.644 1.00 35.75 398 GLU A N 1
ATOM 3052 C CA . GLU A 1 398 ? 71.082 -37.036 64.828 1.00 35.75 398 GLU A CA 1
ATOM 3053 C C . GLU A 1 398 ? 72.606 -36.776 64.740 1.00 35.75 398 GLU A C 1
ATOM 3055 O O . GLU A 1 398 ? 73.295 -37.421 63.949 1.00 35.75 398 GLU A O 1
ATOM 3060 N N . TYR A 1 399 ? 73.094 -35.900 65.636 1.00 30.47 399 TYR A N 1
ATOM 3061 C CA . TYR A 1 399 ? 74.481 -35.518 65.994 1.00 30.47 399 TYR A CA 1
ATOM 3062 C C . TYR A 1 399 ? 75.147 -34.421 65.130 1.00 30.47 399 TYR A C 1
ATOM 3064 O O . TYR A 1 399 ? 75.233 -34.523 63.915 1.00 30.47 399 TYR A O 1
ATOM 3072 N N . SER A 1 400 ? 75.610 -33.298 65.703 1.00 31.70 400 SER A N 1
ATOM 3073 C CA . SER A 1 400 ? 76.586 -33.234 66.807 1.00 31.70 400 SER A CA 1
ATOM 3074 C C . SER A 1 400 ? 76.431 -32.028 67.759 1.00 31.70 400 SER A C 1
ATOM 3076 O O . SER A 1 400 ? 76.114 -30.918 67.339 1.00 31.70 400 SER A O 1
ATOM 3078 N N . ASN A 1 401 ? 76.737 -32.272 69.040 1.00 32.12 401 ASN A N 1
ATOM 3079 C CA . ASN A 1 401 ? 76.924 -31.314 70.151 1.00 32.12 401 ASN A CA 1
ATOM 3080 C C . ASN A 1 401 ? 78.211 -30.463 69.931 1.00 32.12 401 ASN A C 1
ATOM 3082 O O . ASN A 1 401 ? 79.087 -30.926 69.206 1.00 32.12 401 ASN A O 1
ATOM 3086 N N . VAL A 1 402 ? 78.475 -29.252 70.459 1.00 32.78 402 VAL A N 1
ATOM 3087 C CA . VAL A 1 402 ? 78.609 -28.662 71.832 1.00 32.78 402 VAL A CA 1
ATOM 3088 C C . VAL A 1 402 ? 79.171 -27.204 71.598 1.00 32.78 402 VAL A C 1
ATOM 3090 O O . VAL A 1 402 ? 79.680 -26.996 70.495 1.00 32.78 402 VAL A O 1
ATOM 3093 N N . PRO A 1 403 ? 79.340 -26.230 72.539 1.00 34.69 403 PRO A N 1
ATOM 3094 C CA . PRO A 1 403 ? 78.596 -25.735 73.712 1.00 34.69 403 PRO A CA 1
ATOM 3095 C C . PRO A 1 403 ? 78.182 -24.233 73.629 1.00 34.69 403 PRO A C 1
ATOM 3097 O O . PRO A 1 403 ? 78.553 -23.474 72.741 1.00 34.69 403 PRO A O 1
ATOM 3100 N N . ILE A 1 404 ? 77.461 -23.832 74.677 1.00 37.88 404 ILE A N 1
ATOM 3101 C CA . ILE A 1 404 ? 76.978 -22.509 75.110 1.00 37.88 404 ILE A CA 1
ATOM 3102 C C . ILE A 1 404 ? 78.111 -21.549 75.534 1.00 37.88 404 ILE A C 1
ATOM 3104 O O . ILE A 1 404 ? 79.033 -21.996 76.209 1.00 37.88 404 ILE A O 1
ATOM 3108 N N . TYR A 1 405 ? 77.945 -20.233 75.311 1.00 27.81 405 TYR A N 1
ATOM 3109 C CA . TYR A 1 405 ? 78.326 -19.184 76.282 1.00 27.81 405 TYR A CA 1
ATOM 3110 C C . TYR A 1 405 ? 77.344 -17.990 76.267 1.00 27.81 405 TYR A C 1
ATOM 3112 O O . TYR A 1 405 ? 76.992 -17.470 75.211 1.00 27.81 405 TYR A O 1
ATOM 3120 N N . PHE A 1 406 ? 76.919 -17.585 77.471 1.00 27.70 406 PHE A N 1
ATOM 3121 C CA . PHE A 1 406 ? 76.272 -16.309 77.841 1.00 27.70 406 PHE A CA 1
ATOM 3122 C C . PHE A 1 406 ? 77.195 -15.110 77.492 1.00 27.70 406 PHE A C 1
ATOM 3124 O O . PHE A 1 406 ? 78.400 -15.301 77.392 1.00 27.70 406 PHE A O 1
ATOM 3131 N N . ASN A 1 407 ? 76.775 -13.851 77.338 1.00 27.22 407 ASN A N 1
ATOM 3132 C CA . ASN A 1 407 ? 75.877 -13.058 78.173 1.00 27.22 407 ASN A CA 1
ATOM 3133 C C . ASN A 1 407 ? 75.509 -11.738 77.460 1.00 27.22 407 ASN A C 1
ATOM 3135 O O . ASN A 1 407 ? 76.212 -11.293 76.554 1.00 27.22 407 ASN A O 1
ATOM 3139 N N . SER A 1 408 ? 74.441 -11.113 77.954 1.00 33.66 408 SER A N 1
ATOM 3140 C CA . SER A 1 408 ? 74.104 -9.694 77.811 1.00 33.66 408 SER A CA 1
ATOM 3141 C C . SER A 1 408 ? 75.320 -8.789 78.021 1.00 33.66 408 SER A C 1
ATOM 3143 O O . SER A 1 408 ? 76.027 -8.968 79.008 1.00 33.66 408 SER A O 1
ATOM 3145 N N . ASP A 1 409 ? 75.543 -7.822 77.127 1.00 31.88 409 ASP A N 1
ATOM 3146 C CA . ASP A 1 409 ? 75.509 -6.399 77.486 1.00 31.88 409 ASP A CA 1
ATOM 3147 C C . ASP A 1 409 ? 75.906 -5.483 76.317 1.00 31.88 409 ASP A C 1
ATOM 3149 O O . ASP A 1 409 ? 76.923 -5.657 75.651 1.00 31.88 409 ASP A O 1
ATOM 3153 N N . SER A 1 410 ? 75.145 -4.392 76.215 1.00 33.94 410 SER A N 1
ATOM 3154 C CA . SER A 1 410 ? 75.601 -3.042 75.864 1.00 33.94 410 SER A CA 1
ATOM 3155 C C . SER A 1 410 ? 75.861 -2.639 74.393 1.00 33.94 410 SER A C 1
ATOM 3157 O O . SER A 1 410 ? 76.856 -2.978 73.771 1.00 33.94 410 SER A O 1
ATOM 3159 N N . VAL A 1 411 ? 75.013 -1.684 73.973 1.00 29.50 411 VAL A N 1
ATOM 3160 C CA . VAL A 1 411 ? 75.396 -0.349 73.453 1.00 29.50 411 VAL A CA 1
ATOM 3161 C C . VAL A 1 411 ? 75.533 -0.152 71.927 1.00 29.50 411 VAL A C 1
ATOM 3163 O O . VAL A 1 411 ? 76.534 -0.466 71.306 1.00 29.50 411 VAL A O 1
ATOM 3166 N N . LYS A 1 412 ? 74.496 0.542 71.422 1.00 29.95 412 LYS A N 1
ATOM 3167 C CA . LYS A 1 412 ? 74.445 1.717 70.518 1.00 29.95 412 LYS A CA 1
ATOM 3168 C C . LYS A 1 412 ? 75.083 1.694 69.114 1.00 29.95 412 LYS A C 1
ATOM 3170 O O . LYS A 1 412 ? 76.294 1.684 68.968 1.00 29.95 412 LYS A O 1
ATOM 3175 N N . LEU A 1 413 ? 74.183 2.012 68.170 1.00 26.53 413 LEU A N 1
ATOM 3176 C CA . LEU A 1 413 ? 74.254 3.032 67.102 1.00 26.53 413 LEU A CA 1
ATOM 3177 C C . LEU A 1 413 ? 75.340 2.880 66.021 1.00 26.53 413 LEU A C 1
ATOM 3179 O O . LEU A 1 413 ? 76.508 3.150 66.272 1.00 26.53 413 LEU A O 1
ATOM 3183 N N . LEU A 1 414 ? 74.921 2.666 64.770 1.00 27.77 414 LEU A N 1
ATOM 3184 C CA . LEU A 1 414 ? 74.678 3.757 63.808 1.00 27.77 414 LEU A CA 1
ATOM 3185 C C . LEU A 1 414 ? 74.021 3.225 62.520 1.00 27.77 414 LEU A C 1
ATOM 3187 O O . LEU A 1 414 ? 74.205 2.073 62.137 1.00 27.77 414 LEU A O 1
ATOM 3191 N N . GLU A 1 415 ? 73.209 4.100 61.934 1.00 30.31 415 GLU A N 1
ATOM 3192 C CA . GLU A 1 415 ? 72.317 3.959 60.779 1.00 30.31 415 GLU A CA 1
ATOM 3193 C C . GLU A 1 415 ? 73.028 3.656 59.445 1.00 30.31 415 GLU A C 1
ATOM 3195 O O . GLU A 1 415 ? 74.221 3.920 59.293 1.00 30.31 415 GLU A O 1
ATOM 3200 N N . ASN A 1 416 ? 72.271 3.164 58.450 1.00 27.28 416 ASN A N 1
ATOM 3201 C CA . ASN A 1 416 ? 71.925 3.968 57.263 1.00 27.28 416 ASN A CA 1
ATOM 3202 C C . ASN A 1 416 ? 70.927 3.259 56.317 1.00 27.28 416 ASN A C 1
ATOM 3204 O O . ASN A 1 416 ? 71.124 2.113 55.922 1.00 27.28 416 ASN A O 1
ATOM 3208 N N . GLU A 1 417 ? 69.866 4.015 56.005 1.00 31.66 417 GLU A N 1
ATOM 3209 C CA . GLU A 1 417 ? 68.929 4.026 54.860 1.00 31.66 417 GLU A CA 1
ATOM 3210 C C . GLU A 1 417 ? 69.255 3.200 53.595 1.00 31.66 417 GLU A C 1
ATOM 3212 O O . GLU A 1 417 ? 70.364 3.280 53.069 1.00 31.66 417 GLU A O 1
ATOM 3217 N N . TYR A 1 418 ? 68.233 2.547 53.007 1.00 26.92 418 TYR A N 1
ATOM 3218 C CA . TYR A 1 418 ? 67.494 3.093 51.842 1.00 26.92 418 TYR A CA 1
ATOM 3219 C C . TYR A 1 418 ? 66.229 2.269 51.477 1.00 26.92 418 TYR A C 1
ATOM 3221 O O . TYR A 1 418 ? 66.301 1.060 51.275 1.00 26.92 418 TYR A O 1
ATOM 3229 N N . ASP A 1 419 ? 65.111 3.001 51.411 1.00 28.08 419 ASP A N 1
ATOM 3230 C CA . ASP A 1 419 ? 63.778 2.856 50.786 1.00 28.08 419 ASP A CA 1
ATOM 3231 C C . ASP A 1 419 ? 63.179 1.522 50.281 1.00 28.08 419 ASP A C 1
ATOM 3233 O O . ASP A 1 419 ? 63.694 0.844 49.393 1.00 28.08 419 ASP A O 1
ATOM 3237 N N . GLU A 1 420 ? 61.925 1.306 50.709 1.00 30.34 420 GLU A N 1
ATOM 3238 C CA . GLU A 1 420 ? 60.906 0.424 50.125 1.00 30.34 420 GLU A CA 1
ATOM 3239 C C . GLU A 1 420 ? 59.648 1.236 49.759 1.00 30.34 420 GLU A C 1
ATOM 3241 O O . GLU A 1 420 ? 59.174 2.055 50.552 1.00 30.34 420 GLU A O 1
ATOM 3246 N N . LYS A 1 421 ? 59.030 0.938 48.606 1.00 26.50 421 LYS A N 1
ATOM 3247 C CA . LYS A 1 421 ? 57.570 1.052 48.453 1.00 26.50 421 LYS A CA 1
ATOM 3248 C C . LYS A 1 421 ? 57.034 0.159 47.330 1.00 26.50 421 LYS A C 1
ATOM 3250 O O . LYS A 1 421 ? 57.334 0.366 46.157 1.00 26.50 421 LYS A O 1
ATOM 3255 N N . PHE A 1 422 ? 56.179 -0.783 47.716 1.00 23.09 422 PHE A N 1
ATOM 3256 C CA . PHE A 1 422 ? 55.147 -1.413 46.895 1.00 23.09 422 PHE A CA 1
ATOM 3257 C C . PHE A 1 422 ? 53.855 -1.346 47.718 1.00 23.09 422 PHE A C 1
ATOM 3259 O O . PHE A 1 422 ? 53.866 -1.726 48.886 1.00 23.09 422 PHE A O 1
ATOM 3266 N N . GLU A 1 423 ? 52.765 -0.849 47.133 1.00 29.19 423 GLU A N 1
ATOM 3267 C CA . GLU A 1 423 ? 51.418 -0.981 47.696 1.00 29.19 423 GLU A CA 1
ATOM 3268 C C . GLU A 1 423 ? 50.552 -1.809 46.746 1.00 29.19 423 GLU A C 1
ATOM 3270 O O . GLU A 1 423 ? 50.473 -1.564 45.541 1.00 29.19 423 GLU A O 1
ATOM 3275 N N . GLU A 1 424 ? 49.916 -2.792 47.363 1.00 27.00 424 GLU A N 1
ATOM 3276 C CA . GLU A 1 424 ? 48.815 -3.636 46.932 1.00 27.00 424 GLU A CA 1
ATOM 3277 C C . GLU A 1 424 ? 47.607 -3.185 47.769 1.00 27.00 424 GLU A C 1
ATOM 3279 O O . GLU A 1 424 ? 47.799 -2.861 48.940 1.00 27.00 424 GLU A O 1
ATOM 3284 N N . HIS A 1 425 ? 46.380 -3.177 47.235 1.00 28.41 425 HIS A N 1
ATOM 3285 C CA . HIS A 1 425 ? 45.242 -3.597 48.058 1.00 28.41 425 HIS A CA 1
ATOM 3286 C C . HIS A 1 425 ? 43.973 -3.918 47.269 1.00 28.41 425 HIS A C 1
AT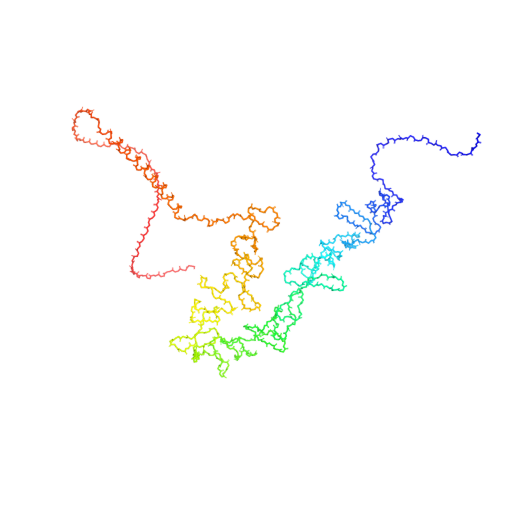OM 3288 O O . HIS A 1 425 ? 43.521 -3.178 46.395 1.00 28.41 425 HIS A O 1
ATOM 3294 N N . ASP A 1 426 ? 43.400 -5.037 47.692 1.00 25.69 426 ASP A N 1
ATOM 3295 C CA . ASP A 1 426 ? 42.132 -5.635 47.322 1.00 25.69 426 ASP A CA 1
ATOM 3296 C C . ASP A 1 426 ? 41.065 -5.320 48.401 1.00 25.69 426 ASP A C 1
ATOM 3298 O O . ASP A 1 426 ? 41.381 -5.239 49.589 1.00 25.69 426 ASP A O 1
ATOM 3302 N N . ASN A 1 427 ? 39.817 -5.204 47.934 1.00 25.89 427 ASN A N 1
ATOM 3303 C CA . ASN A 1 427 ? 38.560 -5.798 48.429 1.00 25.89 427 ASN A CA 1
ATOM 3304 C C . ASN A 1 427 ? 37.892 -5.526 49.812 1.00 25.89 427 ASN A C 1
ATOM 3306 O O . ASN A 1 427 ? 38.490 -5.676 50.869 1.00 25.89 427 ASN A O 1
ATOM 3310 N N . GLN A 1 428 ? 36.546 -5.408 49.710 1.00 26.34 428 GLN A N 1
ATOM 3311 C CA . GLN A 1 428 ? 35.456 -5.892 50.607 1.00 26.34 428 GLN A CA 1
ATOM 3312 C C . GLN A 1 428 ? 35.259 -5.264 52.008 1.00 26.34 428 GLN A C 1
ATOM 3314 O O . GLN A 1 428 ? 36.210 -4.864 52.651 1.00 26.34 428 GLN A O 1
ATOM 3319 N N . LEU A 1 429 ? 34.072 -5.195 52.640 1.00 24.95 429 LEU A N 1
ATOM 3320 C CA . LEU A 1 429 ? 32.637 -5.379 52.337 1.00 24.95 429 LEU A CA 1
ATOM 3321 C C . LEU A 1 429 ? 31.866 -4.951 53.623 1.00 24.95 429 LEU A C 1
ATOM 3323 O O . LEU A 1 429 ? 32.338 -5.193 54.728 1.00 24.95 429 LEU A O 1
ATOM 3327 N N . SER A 1 430 ? 30.630 -4.461 53.463 1.00 24.73 430 SER A N 1
ATOM 3328 C CA . SER A 1 430 ? 29.452 -4.644 54.349 1.00 24.73 430 SER A CA 1
ATOM 3329 C C . SER A 1 430 ? 29.254 -3.905 55.701 1.00 24.73 430 SER A C 1
ATOM 3331 O O . SER A 1 430 ? 29.953 -4.139 56.675 1.00 24.73 430 SER A O 1
ATOM 3333 N N . HIS A 1 431 ? 28.093 -3.222 55.744 1.00 24.17 431 HIS A N 1
ATOM 3334 C CA . HIS A 1 431 ? 26.958 -3.358 56.689 1.00 24.17 431 HIS A CA 1
ATOM 3335 C C . HIS A 1 431 ? 26.803 -2.503 57.979 1.00 24.17 431 HIS A C 1
ATOM 3337 O O . HIS A 1 431 ? 27.617 -2.544 58.889 1.00 24.17 431 HIS A O 1
ATOM 3343 N N . VAL A 1 432 ? 25.578 -1.936 58.062 1.00 24.89 432 VAL A N 1
ATOM 3344 C CA . VAL A 1 432 ? 24.676 -1.687 59.223 1.00 24.89 432 VAL A CA 1
ATOM 3345 C C . VAL A 1 432 ? 24.573 -0.249 59.782 1.00 24.89 432 VAL A C 1
ATOM 3347 O O . VAL A 1 432 ? 25.453 0.242 60.473 1.00 24.89 432 VAL A O 1
ATOM 3350 N N . GLN A 1 433 ? 23.433 0.377 59.436 1.00 24.06 433 GLN A N 1
ATOM 3351 C CA . GLN A 1 433 ? 22.450 1.118 60.262 1.00 24.06 433 GLN A CA 1
ATOM 3352 C C . GLN A 1 433 ? 22.816 1.500 61.711 1.00 24.06 433 GLN A C 1
ATOM 3354 O O . GLN A 1 433 ? 23.075 0.609 62.508 1.00 24.06 433 GLN A O 1
ATOM 3359 N N . ASP A 1 434 ? 22.643 2.776 62.087 1.00 25.14 434 ASP A N 1
ATOM 3360 C CA . ASP A 1 434 ? 21.598 3.158 63.056 1.00 25.14 434 ASP A CA 1
ATOM 3361 C C . ASP A 1 434 ? 21.341 4.679 63.124 1.00 25.14 434 ASP A C 1
ATOM 3363 O O . ASP A 1 434 ? 22.114 5.491 62.617 1.00 25.14 434 ASP A O 1
ATOM 3367 N N . ASP A 1 435 ? 20.195 4.983 63.727 1.00 24.34 435 ASP A N 1
ATOM 3368 C CA . ASP A 1 435 ? 19.414 6.215 63.828 1.00 24.34 435 ASP A CA 1
ATOM 3369 C C . ASP A 1 435 ? 20.042 7.477 64.464 1.00 24.34 435 ASP A C 1
ATOM 3371 O O . ASP A 1 435 ? 20.975 7.442 65.264 1.00 24.34 435 ASP A O 1
ATOM 3375 N N . SER A 1 436 ? 19.301 8.571 64.231 1.00 26.08 436 SER A N 1
ATOM 3376 C CA . SER A 1 436 ? 18.994 9.709 65.124 1.00 26.08 436 SER A CA 1
ATOM 3377 C C . SER A 1 436 ? 19.817 11.011 65.058 1.00 26.08 436 SER A C 1
ATOM 3379 O O . SER A 1 436 ? 20.961 11.106 65.487 1.00 26.08 436 SER A O 1
ATOM 3381 N N . ASP A 1 437 ? 19.111 12.029 64.539 1.00 24.69 437 ASP A N 1
ATOM 3382 C CA . ASP A 1 437 ? 18.932 13.398 65.043 1.00 24.69 437 ASP A CA 1
ATOM 3383 C C . ASP A 1 437 ? 20.146 14.172 65.574 1.00 24.69 437 ASP A C 1
ATOM 3385 O O . ASP A 1 437 ? 20.674 13.856 66.629 1.00 24.69 437 ASP A O 1
ATOM 3389 N N . VAL A 1 438 ? 20.447 15.319 64.946 1.00 28.25 438 VAL A N 1
ATOM 3390 C CA . VAL A 1 438 ? 20.392 16.639 65.608 1.00 28.25 438 VAL A CA 1
ATOM 3391 C C . VAL A 1 438 ? 20.361 17.757 64.553 1.00 28.25 438 VAL A C 1
ATOM 3393 O O . VAL A 1 438 ? 21.180 17.848 63.643 1.00 28.25 438 VAL A O 1
ATOM 3396 N N . VAL A 1 439 ? 19.356 18.608 64.740 1.00 26.75 439 VAL A N 1
ATOM 3397 C CA . VAL A 1 439 ? 19.079 19.929 64.167 1.00 26.75 439 VAL A CA 1
ATOM 3398 C C . VAL A 1 439 ? 20.295 20.865 64.218 1.00 26.75 439 VAL A C 1
ATOM 3400 O O . VAL A 1 439 ? 20.957 20.917 65.246 1.00 26.75 439 VAL A O 1
AT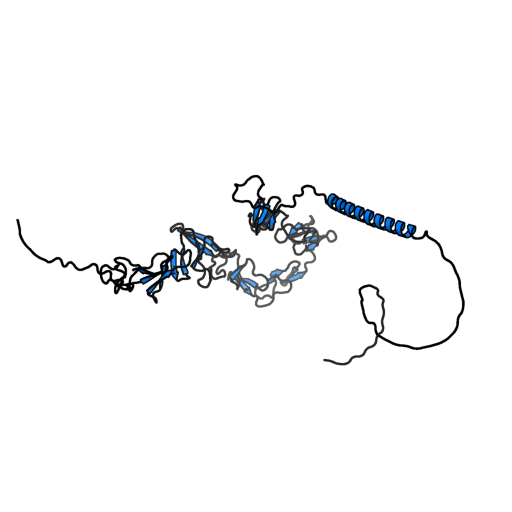OM 3403 N N . ILE A 1 440 ? 20.516 21.674 63.171 1.00 28.61 440 ILE A N 1
ATOM 3404 C CA . ILE A 1 440 ? 20.710 23.140 63.255 1.00 28.61 440 ILE A CA 1
ATOM 3405 C C . ILE A 1 440 ? 20.685 23.751 61.841 1.00 28.61 440 ILE A C 1
ATOM 3407 O O . ILE A 1 440 ? 21.428 23.357 60.945 1.00 28.61 440 ILE A O 1
ATOM 3411 N N . ASP A 1 441 ? 19.782 24.721 61.691 1.00 26.36 441 ASP A N 1
ATOM 3412 C CA . ASP A 1 441 ? 19.693 25.723 60.629 1.00 26.36 441 ASP A CA 1
ATOM 3413 C C . ASP A 1 441 ? 21.041 26.403 60.327 1.00 26.36 441 ASP A C 1
ATOM 3415 O O . ASP A 1 441 ? 21.829 26.672 61.229 1.00 26.36 441 ASP A O 1
ATOM 3419 N N . VAL A 1 442 ? 21.252 26.815 59.075 1.00 30.14 442 VAL A N 1
ATOM 3420 C CA . VAL A 1 442 ? 21.272 28.240 58.682 1.00 30.14 442 VAL A CA 1
ATOM 3421 C C . VAL A 1 442 ? 21.699 28.360 57.213 1.00 30.14 442 VAL A C 1
ATOM 3423 O O . VAL A 1 442 ? 22.741 27.884 56.772 1.00 30.14 442 VAL A O 1
ATOM 3426 N N . LEU A 1 443 ? 20.819 29.033 56.478 1.00 28.84 443 LEU A N 1
ATOM 3427 C CA . LEU A 1 443 ? 20.930 29.585 55.130 1.00 28.84 443 LEU A CA 1
ATOM 3428 C C . LEU A 1 443 ? 22.258 30.316 54.862 1.00 28.84 443 LEU A C 1
ATOM 3430 O O . LEU A 1 443 ? 22.688 31.075 55.721 1.00 28.84 443 LEU A O 1
ATOM 3434 N N . MET A 1 444 ? 22.777 30.234 53.628 1.00 30.52 444 MET A N 1
ATOM 3435 C CA . MET A 1 444 ? 23.104 31.410 52.789 1.00 30.52 444 MET A CA 1
ATOM 3436 C C . MET A 1 444 ? 23.372 31.030 51.312 1.00 30.52 444 MET A C 1
ATOM 3438 O O . MET A 1 444 ? 24.220 30.198 51.016 1.00 30.52 444 MET A O 1
ATOM 3442 N N . GLU A 1 445 ? 22.590 31.685 50.439 1.00 31.12 445 GLU A N 1
ATOM 3443 C CA . GLU A 1 445 ? 22.892 32.245 49.097 1.00 31.12 445 GLU A CA 1
ATOM 3444 C C . GLU A 1 445 ? 23.462 31.323 47.994 1.00 31.12 445 GLU A C 1
ATOM 3446 O O . GLU A 1 445 ? 24.591 30.855 48.049 1.00 31.12 445 GLU A O 1
ATOM 3451 N N . ARG A 1 446 ? 22.637 30.914 47.007 1.00 33.00 446 ARG A N 1
ATOM 3452 C CA . ARG A 1 446 ? 22.366 31.586 45.698 1.00 33.00 446 ARG A CA 1
ATOM 3453 C C . ARG A 1 446 ? 23.665 31.964 44.965 1.00 33.00 446 ARG A C 1
ATOM 3455 O O . ARG A 1 446 ? 24.342 32.888 45.391 1.00 33.00 446 ARG A O 1
ATOM 3462 N N . ALA A 1 447 ? 24.141 31.172 43.999 1.00 36.47 447 ALA A N 1
ATOM 3463 C CA . ALA A 1 447 ? 23.600 30.910 42.647 1.00 36.47 447 ALA A CA 1
ATOM 3464 C C . ALA A 1 447 ? 23.571 32.156 41.756 1.00 36.47 447 ALA A C 1
ATOM 3466 O O . ALA A 1 447 ? 22.803 33.087 42.090 1.00 36.47 447 ALA A O 1
#

Sequence (447 aa):
MCSTDWICVAVGQIQKTTKNFGDVILKENCHPECENGCRMVNSSLDCVNCRHYYQELRNRGGSKCVSKCEPGYYLDTNARRCNLCLRGCATCSSAFLCDTCLPSMFLIVSDPEHLWHGKCETECPDGFLAEQNKLNGARRCLFKCDEGCLNCTAEGPCRFCKFGYFLNSFGHCLKSCGDGYYDDVNKRKCVKYEQICPQNCEQCSKNASICQVCKFDYALNSVGQCEPQKLRPCDRNEQCPLHSYCEKSGHVCQACHPDCAKCIGPGFDQCTLCKDGQAPNPKSNDCSCKRGYYFNAKFVTCEKCHIACAVCNGPGTNFCSECNPGYSLLGSSCIRCCDNNESSSRFCIRCLGSFTSSQYSIKTVVISSCISAALLFIVIFGALMTCDWYRKSRSAYEYSNVPIYFNSDSVKLLENEYDEKFEEHDNQLSHVQDDSDVVIDVLMERA

Radius of gyration: 46.73 Å; Cα contacts (8 Å, |Δi|>4): 775; chains: 1; bounding box: 110×74×165 Å

Foldseek 3Di:
DDDDDDDDDDPDDPPPPPDPDDQDFAPPQDAPQADPGFSDHNFQFTHPDGPAAWEADPPDGGTGHDPDADFQWEADPVRSYTHGDDPQARAANDNQAGPAGDPQWAAEPAPPVDSRHRDTHNDADPQWDWDADPPPRHIYTAGHAADQAPDDGNPDAGPDGHPQWAQEPRRHTHNALWAQWHQPNVNSHTDGAPDHAAPQATDADNPNQAGDHGHPQFDQDPRRHTDGDPFAAADPVQDDQFQWGQDPVPSGTDGADPQARDFNDNALCRGQAGPLRAGQDNVPSDGAHDFQWEQDSVVSDTHGEDQQARHANDNDQQRHPHGDPQWDDDNSHTFGADDPPDPDDPTHDPPPDDPPPPDPPPVVVVVVVVVVVVVVVVVVVVVVVVVVVVVVVVVPDDDDDDDDDDDDDDDDDDDDDDDDDDDDDDDDDDDDDDDDDDDDDDDDDDD

Secondary structure (DSSP, 8-state):
-----------------------PPB-SS--TTEEEEESSTT-SSSEEEESSEEEE-SSSS-EEEESSPPTTEEEETTTTEEEEPPTTEEEESSSS-EEEEPTT-EEE---TTSTTTT-EESSPPTTEEEEE-TTT--EEEEEPPPTTEEEEETTEEEEEEPTT-EE-TT--EESS--TTEEEETTTTEEEE-SSPPPTTEEEE-TTSSSEEEEPTTEEE-TTS-EEEP--PBP-TTS---TTEEEETTTTEEEEPPTTEEEESSSSGGGEEEETTSPPEETTTTEE---TTEEEETTTTEEEEPPTTEEEESSSSTTSEEEEPTTEEEETTEEEEBPPTT-TT-SS-B--------S---HHHHHHHHHHHHHHHHHHHHHHHHHHHHHHHTTS----------------------------------------------------

Solvent-accessible surface area (backbone atoms only — not comparable to full-atom values): 26688 Å² total; per-residue (Å²): 136,90,81,89,87,89,80,82,85,78,89,70,76,88,72,84,69,92,58,88,80,68,85,66,74,38,82,66,66,46,22,93,37,38,32,97,22,14,68,37,71,65,32,44,62,39,40,72,34,50,65,60,21,41,28,64,47,95,87,48,97,57,45,32,34,33,92,64,66,54,88,31,28,19,76,38,81,90,74,40,27,26,43,66,30,43,78,55,33,38,38,25,80,38,64,70,34,36,76,37,40,34,92,82,28,25,28,29,56,49,32,85,91,43,98,56,30,26,39,43,32,77,64,61,56,92,65,37,41,79,45,69,42,88,88,78,67,51,36,30,21,36,62,58,58,61,76,44,41,68,49,52,56,56,77,50,54,34,80,38,47,33,92,78,23,27,28,37,94,79,18,49,38,31,79,67,57,47,82,69,29,40,76,37,76,90,75,38,24,41,40,70,47,90,47,75,55,52,71,59,42,55,37,45,42,86,79,18,78,32,37,76,36,47,33,92,70,36,38,72,45,100,79,25,47,44,41,75,52,81,61,52,64,36,47,101,80,57,51,45,61,83,35,24,18,42,40,92,89,68,54,21,38,40,66,28,28,90,65,26,29,32,31,76,38,58,48,69,86,33,38,70,25,19,65,79,50,34,39,57,29,83,88,74,79,42,74,38,41,59,84,34,20,13,66,36,79,90,75,48,38,67,40,68,28,30,89,45,26,39,30,29,74,34,69,48,61,61,31,23,82,37,43,26,93,70,31,41,71,56,87,33,26,37,42,42,44,57,62,98,85,63,95,81,66,100,77,52,43,84,57,80,68,68,82,63,87,69,81,75,51,69,64,56,60,52,49,52,52,50,51,55,50,50,52,52,49,50,52,51,50,50,51,50,51,51,50,49,49,55,56,62,68,66,77,77,79,83,90,84,89,88,86,88,82,89,78,92,79,87,86,84,88,82,88,82,90,84,92,86,89,86,89,82,89,82,84,88,83,88,89,84,87,84,87,83,90,83,90,80,89,83,89,81,81,84,135

Mean predicted aligned error: 23.37 Å